Protein AF-A0A8J8E9E7-F1 (afdb_monomer)

Sequence (539 aa):
MIVRRALLLIALILVSMFLPFTSAQFGTISVTGSITVVKGDYSSGTLLLTNNAGVVYSVVSYQSFWVEDSNGNRVEGFNFTMFPRVFPNWGRGQNKTVKYNLTVSDDVLPGNYTLYLRFIATYSGDVYILKAKVPVEVLASPLTFTSAYSYVPGRGDVPYVFLGESVTVYSHVINIGHFNVTVNVFSALRSGDRDYSVVSKNVTISPGDTLIRLSLPVGWDYPEGNYTLIYRVSYGNQEYTYTKKLTVSLGVRLVGVSVEKESVLLNDTLKAYVTLISERKINATISCVAVVNGTKPFATKTKEVALSPGTSVVQLSLPTSEPGNVSAVIGLSVHGRSGGNDTVHYTVYAPPSIGSLSAKLLNSTLEVNALLLNPTPETVSGTLEYRVLANGTSLYSDVLDVTIPPGKKELSFKFNVPKGVNVTYSFKLNALGRVSVKEGSLWVPAPKPKPSPSATSSATTVPESNTTSTTGGTGNGGFPWWPVVVILIIVAVALVFYYQNQPKKRRTRKAPKRRSPLGRFKRPKPPKFHERDSLPKKK

Nearest PDB structures (foldseek):
  7q61-assembly1_A  TM=2.367E-01  e=6.348E-12  Homo sapiens
  5hcd-assembly1_B  TM=2.873E-01  e=9.003E-11  Homo sapiens
  7q1y-assembly2_B  TM=2.505E-01  e=2.229E-11  Homo sapiens
  3pvm-assembly2_C  TM=2.711E-01  e=1.809E-10  Homo sapiens
  7q62-assembly1_B  TM=2.303E-01  e=1.336E-11  Homo sapiens

Foldseek 3Di:
DVVVVVVVVVVVVVVVVPPPPQPQAEAEKEKPDAAEEEAQAKTKDKIKIWRQDPAWFQKKFWDDKWKAAPVRDTDDFKDKDKPPGMDGGRDHRDIDMIIMMMGGHNPDDFDKMWMKIWMWTDDPRGIHIYIYIHIYGYDHFQKDWDDKDKAWPPGGRDQADEAQTKMKIKTKIAGQGQAKAKKKKWKFKDDDHDTDWIDIDIDIDHHGIDMDMDITHRHNPDDWAKIKIWIWIDGDPDIDIDIGIHTYYNQKAWPDKDWPDQEDEAPDWTKMKTKMAGQAWAKKKKKKFKDFPPDHTPDIDIDIDTDHHGMDIDIDTDHRNDFHKMKIKIWMGGPRDTNDIDIDIHGYFYWKEFPDWDWDDDPQKIKIKTKIAGQDQAWWWKKKWKWKDWPNHTPDTDIDIDTHHHGIDIDIDIDRHDAQTKMKMKIWIQTPNDIYIDIDIDHHHDDDDDDDDDDDDDDDDDDDDDDDDDDDDDDDDDDDPVVVVVVVVVVVVVVVVVVVPDPDDDPDDDDPDDDDPPDDPPPDDPDDDDDDPPDDDDD

Radius of gyration: 54.99 Å; Cα contacts (8 Å, |Δi|>4): 1127; chains: 1; bounding box: 108×78×181 Å

Solvent-accessible surface area (backbone atoms only — not comparable to full-atom values): 31095 Å² total; per-residue (Å²): 123,67,68,65,55,52,53,52,51,52,49,51,51,51,51,61,69,69,44,79,77,76,70,64,47,78,46,55,32,49,54,56,74,71,48,69,32,32,48,55,36,64,34,71,52,75,42,41,38,28,35,68,42,98,53,58,29,54,38,36,34,63,74,51,72,53,36,25,41,86,85,70,47,78,53,78,56,68,49,77,49,66,40,73,50,66,42,70,64,44,40,57,71,38,74,46,76,29,39,38,41,38,38,33,36,63,85,46,74,60,44,60,33,38,40,34,40,35,29,44,29,32,44,100,92,43,62,30,42,33,40,30,61,37,46,30,40,35,33,84,59,45,68,47,80,56,75,67,51,62,30,30,83,99,68,42,81,57,65,58,46,43,52,67,40,46,44,33,38,36,34,45,39,32,25,79,35,96,57,75,43,75,30,45,37,37,36,34,40,28,41,90,95,44,75,76,29,77,50,74,47,78,45,78,39,49,58,41,82,34,82,47,77,50,77,40,62,35,54,74,86,57,76,69,44,69,31,37,40,40,37,37,44,36,46,94,95,45,72,50,78,49,77,47,72,33,35,36,35,76,50,45,36,54,74,49,71,48,63,78,57,60,60,45,49,57,68,48,93,44,46,29,43,38,35,33,40,24,76,44,76,47,69,32,38,40,38,37,43,31,20,48,73,84,54,69,72,80,47,77,50,76,45,80,45,82,42,52,63,44,77,48,76,44,83,44,78,54,90,27,86,62,63,41,50,30,42,34,42,36,34,33,29,42,96,88,40,76,28,40,70,46,75,49,68,34,35,22,28,50,69,47,36,71,72,49,78,48,75,48,80,54,96,60,30,40,36,39,37,39,33,36,34,20,74,38,93,54,71,43,66,29,40,40,34,39,40,32,27,47,79,86,42,79,75,46,73,53,75,41,84,41,79,40,49,51,50,70,43,80,45,79,43,80,41,83,52,74,68,62,39,50,34,39,38,38,39,38,38,39,23,91,94,38,79,28,78,52,72,52,73,50,78,34,75,56,84,76,85,85,83,83,90,82,82,91,80,90,80,90,88,87,86,87,88,88,85,85,85,87,89,85,80,92,76,82,91,74,87,76,75,59,66,62,53,53,51,49,51,52,51,50,52,50,50,51,53,55,64,73,64,55,76,78,84,68,84,79,72,83,77,79,81,81,77,64,97,78,67,76,80,76,75,79,78,79,84,80,81,80,83,70,98,81,70,86,81,82,130

Structure (mmCIF, N/CA/C/O backbone):
data_AF-A0A8J8E9E7-F1
#
_entry.id   AF-A0A8J8E9E7-F1
#
loop_
_atom_site.group_PDB
_atom_site.id
_atom_site.type_symbol
_atom_site.label_atom_id
_atom_site.label_alt_id
_atom_site.label_comp_id
_atom_site.label_asym_id
_atom_site.label_entity_id
_atom_site.label_seq_id
_atom_site.pdbx_PDB_ins_code
_atom_site.Cartn_x
_atom_site.Cartn_y
_atom_site.Cartn_z
_atom_site.occupancy
_atom_site.B_iso_or_equiv
_atom_site.auth_seq_id
_atom_site.auth_comp_id
_atom_site.auth_asym_id
_atom_site.auth_atom_id
_atom_site.pdbx_PDB_model_num
ATOM 1 N N . MET A 1 1 ? -60.628 20.845 91.471 1.00 52.41 1 MET A N 1
ATOM 2 C CA . MET A 1 1 ? -60.543 20.362 90.067 1.00 52.41 1 MET A CA 1
ATOM 3 C C . MET A 1 1 ? -59.120 20.396 89.477 1.00 52.41 1 MET A C 1
ATOM 5 O O . MET A 1 1 ? -58.831 19.600 88.594 1.00 52.41 1 MET A O 1
ATOM 9 N N . ILE A 1 2 ? -58.215 21.248 89.982 1.00 54.31 2 ILE A N 1
ATOM 10 C CA . ILE A 1 2 ? -56.831 21.414 89.483 1.00 54.31 2 ILE A CA 1
ATOM 11 C C . ILE A 1 2 ? -55.903 20.240 89.867 1.00 54.31 2 ILE A C 1
ATOM 13 O O . ILE A 1 2 ? -55.123 19.774 89.042 1.00 54.31 2 ILE A O 1
ATOM 17 N N . VAL A 1 3 ? -56.065 19.667 91.065 1.00 55.34 3 VAL A N 1
ATOM 18 C CA . VAL A 1 3 ? -55.208 18.571 91.571 1.00 55.34 3 VAL A CA 1
ATOM 19 C C . VAL A 1 3 ? -55.355 17.271 90.762 1.00 55.34 3 VAL A C 1
ATOM 21 O O . VAL A 1 3 ? -54.366 16.598 90.496 1.00 55.34 3 VAL A O 1
ATOM 24 N N . ARG A 1 4 ? -56.564 16.948 90.272 1.00 52.69 4 ARG A N 1
ATOM 25 C CA . ARG A 1 4 ? -56.792 15.769 89.407 1.00 52.69 4 ARG A CA 1
ATOM 26 C C . ARG A 1 4 ? -56.143 15.903 88.027 1.00 52.69 4 ARG A C 1
ATOM 28 O O . ARG A 1 4 ? -55.714 14.899 87.476 1.00 52.69 4 ARG A O 1
ATOM 35 N N . ARG A 1 5 ? -56.054 17.121 87.478 1.00 50.78 5 ARG A N 1
ATOM 36 C CA . ARG A 1 5 ? -55.384 17.372 86.189 1.00 50.78 5 ARG A CA 1
ATOM 37 C C . ARG A 1 5 ? -53.863 17.312 86.325 1.00 50.78 5 ARG A C 1
ATOM 39 O O . ARG A 1 5 ? -53.216 16.759 85.448 1.00 50.78 5 ARG A O 1
ATOM 46 N N . ALA A 1 6 ? -53.313 17.791 87.443 1.00 64.19 6 ALA A N 1
ATOM 47 C CA . ALA A 1 6 ? -51.886 17.672 87.741 1.00 64.19 6 ALA A CA 1
ATOM 48 C C . ALA A 1 6 ? -51.454 16.207 87.931 1.00 64.19 6 ALA A C 1
ATOM 50 O O . ALA A 1 6 ? -50.448 15.790 87.370 1.00 64.19 6 ALA A O 1
ATOM 51 N N . LEU A 1 7 ? -52.254 15.400 88.638 1.00 69.94 7 LEU A N 1
ATOM 52 C CA . LEU A 1 7 ? -51.980 13.971 88.833 1.00 69.94 7 LEU A CA 1
ATOM 53 C C . LEU A 1 7 ? -52.040 13.166 87.529 1.00 69.94 7 LEU A C 1
ATOM 55 O O . LEU A 1 7 ? -51.206 12.293 87.322 1.00 69.94 7 LEU A O 1
ATOM 59 N N . LEU A 1 8 ? -52.977 13.484 86.631 1.00 71.12 8 LEU A N 1
ATOM 60 C CA . LEU A 1 8 ? -53.063 12.856 85.307 1.00 71.12 8 LEU A CA 1
ATOM 61 C C . LEU A 1 8 ? -51.865 13.218 84.423 1.00 71.12 8 LEU A C 1
ATOM 63 O O . LEU A 1 8 ? -51.357 12.361 83.711 1.00 71.12 8 LEU A O 1
ATOM 67 N N . LEU A 1 9 ? -51.388 14.462 84.495 1.00 71.56 9 LEU A N 1
ATOM 68 C CA . LEU A 1 9 ? -50.239 14.927 83.718 1.00 71.56 9 LEU A CA 1
ATOM 69 C C . LEU A 1 9 ? -48.922 14.337 84.249 1.00 71.56 9 LEU A C 1
ATOM 71 O O . LEU A 1 9 ? -48.088 13.901 83.464 1.00 71.56 9 LEU A O 1
ATOM 75 N N . ILE A 1 10 ? -48.773 14.236 85.574 1.00 77.06 10 ILE A N 1
ATOM 76 C CA . ILE A 1 10 ? -47.638 13.563 86.224 1.00 77.06 10 ILE A CA 1
ATOM 77 C C . ILE A 1 10 ? -47.662 12.059 85.933 1.00 77.06 10 ILE A C 1
ATOM 79 O O . ILE A 1 10 ? -46.621 11.494 85.619 1.00 77.06 10 ILE A O 1
ATOM 83 N N . ALA A 1 11 ? -48.835 11.416 85.961 1.00 72.31 11 ALA A N 1
ATOM 84 C CA . ALA A 1 11 ? -48.978 10.014 85.578 1.00 72.31 11 ALA A CA 1
ATOM 85 C C . ALA A 1 11 ? -48.658 9.789 84.091 1.00 72.31 11 ALA A C 1
ATOM 87 O O . ALA A 1 11 ? -48.000 8.811 83.762 1.00 72.31 11 ALA A O 1
ATOM 88 N N . LEU A 1 12 ? -49.047 10.705 83.195 1.00 70.69 12 LEU A N 1
ATOM 89 C CA . LEU A 1 12 ? -48.722 10.624 81.767 1.00 70.69 12 LEU A CA 1
ATOM 90 C C . LEU A 1 12 ? -47.216 10.805 81.503 1.00 70.69 12 LEU A C 1
ATOM 92 O O . LEU A 1 12 ? -46.666 10.125 80.643 1.00 70.69 12 LEU A O 1
ATOM 96 N N . ILE A 1 13 ? -46.546 11.685 82.258 1.00 71.62 13 ILE A N 1
ATOM 97 C CA . ILE A 1 13 ? -45.089 11.895 82.189 1.00 71.62 13 ILE A CA 1
ATOM 98 C C . ILE A 1 13 ? -44.330 10.706 82.793 1.00 71.62 13 ILE A C 1
ATOM 100 O O . ILE A 1 13 ? -43.328 10.274 82.233 1.00 71.62 13 ILE A O 1
ATOM 104 N N . LEU A 1 14 ? -44.812 10.127 83.899 1.00 66.75 14 LEU A N 1
ATOM 105 C CA . LEU A 1 14 ? -44.225 8.901 84.445 1.00 66.75 14 LEU A CA 1
ATOM 106 C C . LEU A 1 14 ? -44.387 7.742 83.456 1.00 66.75 14 LEU A C 1
ATOM 108 O O . LEU A 1 14 ? -43.421 7.044 83.172 1.00 66.75 14 LEU A O 1
ATOM 112 N N . VAL A 1 15 ? -45.579 7.565 82.880 1.00 63.44 15 VAL A N 1
ATOM 113 C CA . VAL A 1 15 ? -45.829 6.529 81.868 1.00 63.44 15 VAL A CA 1
ATOM 114 C C . VAL A 1 15 ? -44.983 6.768 80.615 1.00 63.44 15 VAL A C 1
ATOM 116 O O . VAL A 1 15 ? -44.474 5.799 80.065 1.00 63.44 15 VAL A O 1
ATOM 119 N N . SER A 1 16 ? -44.734 8.016 80.197 1.00 55.03 16 SER A N 1
ATOM 120 C CA . SER A 1 16 ? -43.837 8.299 79.066 1.00 55.03 16 SER A CA 1
ATOM 121 C C . SER A 1 16 ? -42.350 8.098 79.381 1.00 55.03 16 SER A C 1
ATOM 123 O O . SER A 1 16 ? -41.587 7.786 78.471 1.00 55.03 16 SER A O 1
ATOM 125 N N . MET A 1 17 ? -41.940 8.202 80.651 1.00 55.88 17 MET A N 1
ATOM 126 C CA . MET A 1 17 ? -40.592 7.843 81.112 1.00 55.88 17 MET A CA 1
ATOM 127 C C . MET A 1 17 ? -40.384 6.329 81.269 1.00 55.88 17 MET A C 1
ATOM 129 O O . MET A 1 17 ? -39.246 5.871 81.189 1.00 55.88 17 MET A O 1
ATOM 133 N N . PHE A 1 18 ? -41.460 5.557 81.466 1.00 53.25 18 PHE A N 1
ATOM 134 C CA . PHE A 1 18 ? -41.434 4.087 81.524 1.00 53.25 18 PHE A CA 1
ATOM 135 C C . PHE A 1 18 ? -41.804 3.402 80.203 1.00 53.25 18 PHE A C 1
ATOM 137 O O . PHE A 1 18 ? -41.708 2.177 80.110 1.00 53.25 18 PHE A O 1
ATOM 144 N N . LEU A 1 19 ? -42.184 4.153 79.163 1.00 44.59 19 LEU A N 1
ATOM 145 C CA . LEU A 1 19 ? -42.151 3.613 77.810 1.00 44.59 19 LEU A CA 1
ATOM 146 C C . LEU A 1 19 ? -40.683 3.308 77.494 1.00 44.59 19 LEU A C 1
ATOM 148 O O . LEU A 1 19 ? -39.846 4.204 77.638 1.00 44.59 19 LEU A O 1
ATOM 152 N N . PRO A 1 20 ? -40.335 2.076 77.079 1.00 42.53 20 PRO A N 1
ATOM 153 C CA . PRO A 1 20 ? -38.998 1.819 76.590 1.00 42.53 20 PRO A CA 1
ATOM 154 C C . PRO A 1 20 ? -38.780 2.781 75.426 1.00 42.53 20 PRO A C 1
ATOM 156 O O . PRO A 1 20 ? -39.403 2.650 74.371 1.00 42.53 20 PRO A O 1
ATOM 159 N N . PHE A 1 21 ? -37.917 3.778 75.622 1.00 37.62 21 PHE A N 1
ATOM 160 C CA . PHE A 1 21 ? -37.257 4.443 74.516 1.00 37.62 21 PHE A CA 1
ATOM 161 C C . PHE A 1 21 ? -36.529 3.322 73.783 1.00 37.62 21 PHE A C 1
ATOM 163 O O . PHE A 1 21 ? -35.435 2.927 74.179 1.00 37.62 21 PHE A O 1
ATOM 170 N N . THR A 1 22 ? -37.177 2.734 72.777 1.00 41.09 22 THR A N 1
ATOM 171 C CA . THR A 1 22 ? -36.570 1.738 71.906 1.00 41.09 22 THR A CA 1
ATOM 172 C C . THR A 1 22 ? -35.476 2.474 71.155 1.00 41.09 22 THR A C 1
ATOM 174 O O . THR A 1 22 ? -35.710 3.089 70.112 1.00 41.09 22 THR A O 1
ATOM 177 N N . SER A 1 23 ? -34.283 2.498 71.738 1.00 42.53 23 SER A N 1
ATOM 178 C CA . SER A 1 23 ? -33.069 2.877 71.052 1.00 42.53 23 SER A CA 1
ATOM 179 C C . SER A 1 23 ? -32.909 1.850 69.942 1.00 42.53 23 SER A C 1
ATOM 181 O O . SER A 1 23 ? -32.531 0.706 70.174 1.00 42.53 23 SER A O 1
ATOM 183 N N . ALA A 1 24 ? -33.299 2.222 68.724 1.00 46.25 24 ALA A N 1
ATOM 184 C CA . ALA A 1 24 ? -33.055 1.380 67.569 1.00 46.25 24 ALA A CA 1
ATOM 185 C C . ALA A 1 24 ? -31.539 1.181 67.476 1.00 46.25 24 ALA A C 1
ATOM 187 O O . ALA A 1 24 ? -30.795 2.112 67.164 1.00 46.25 24 ALA A O 1
ATOM 188 N N . GLN A 1 25 ? -31.076 -0.016 67.823 1.00 63.28 25 GLN A N 1
ATOM 189 C CA . GLN A 1 25 ? -29.658 -0.330 67.807 1.00 63.28 25 GLN A CA 1
ATOM 190 C C . GLN A 1 25 ? -29.217 -0.470 66.345 1.00 63.28 25 GLN A C 1
ATOM 192 O O . GLN A 1 25 ? -29.871 -1.139 65.536 1.00 63.28 25 GLN A O 1
ATOM 197 N N . PHE A 1 26 ? -28.133 0.217 65.984 1.00 66.50 26 PHE A N 1
ATOM 198 C CA . PH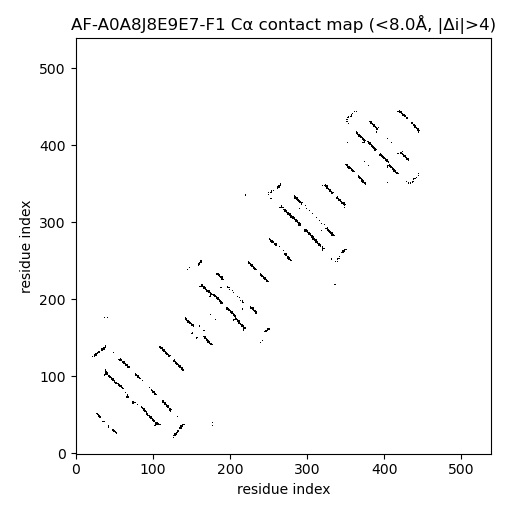E A 1 26 ? -27.621 0.247 64.617 1.00 66.50 26 PHE A CA 1
ATOM 199 C C . PHE A 1 26 ? -26.593 -0.863 64.402 1.00 66.50 26 PHE A C 1
ATOM 201 O O . PHE A 1 26 ? -25.615 -0.959 65.139 1.00 66.50 26 PHE A O 1
ATOM 208 N N . GLY A 1 27 ? -26.790 -1.669 63.360 1.00 68.56 27 GLY A N 1
ATOM 209 C CA . GLY A 1 27 ? -25.833 -2.686 62.920 1.00 68.56 27 GLY A CA 1
ATOM 210 C C . GLY A 1 27 ? -25.394 -2.481 61.470 1.00 68.56 27 GLY A C 1
ATOM 211 O O . GLY A 1 27 ? -26.061 -1.798 60.687 1.00 68.56 27 GLY A O 1
ATOM 212 N N . THR A 1 28 ? -24.265 -3.078 61.091 1.00 80.62 28 THR A N 1
ATOM 213 C CA . THR A 1 28 ? -23.736 -3.032 59.721 1.00 80.62 28 THR A CA 1
ATOM 214 C C . THR A 1 28 ? -23.701 -4.425 59.099 1.00 80.62 28 THR A C 1
ATOM 216 O O . THR A 1 28 ? -23.313 -5.409 59.725 1.00 80.62 28 THR A O 1
ATOM 219 N N . ILE A 1 29 ? -24.120 -4.501 57.839 1.00 86.62 29 ILE A N 1
ATOM 220 C CA . ILE A 1 29 ? -24.030 -5.690 56.989 1.00 86.62 29 ILE A CA 1
ATOM 221 C C . ILE A 1 29 ? -22.915 -5.418 55.983 1.00 86.62 29 ILE A C 1
ATOM 223 O O . ILE A 1 29 ? -22.927 -4.371 55.328 1.00 86.62 29 ILE A O 1
ATOM 227 N N . SER A 1 30 ? -21.953 -6.332 55.841 1.00 87.75 30 SER A N 1
ATOM 228 C CA . SER A 1 30 ? -20.968 -6.204 54.763 1.00 87.75 30 SER A CA 1
ATOM 229 C C . SER A 1 30 ? -21.513 -6.766 53.464 1.00 87.75 30 SER A C 1
ATOM 231 O O . SER A 1 30 ? -22.256 -7.747 53.455 1.00 87.75 30 SER A O 1
ATOM 233 N N . VAL A 1 31 ? -21.099 -6.147 52.365 1.00 90.62 31 VAL A N 1
ATOM 234 C CA . VAL A 1 31 ? -21.434 -6.569 51.009 1.00 90.62 31 VAL A CA 1
ATOM 235 C C . VAL A 1 31 ? -20.148 -6.955 50.303 1.00 90.62 31 VAL A C 1
ATOM 237 O O . VAL A 1 31 ? -19.152 -6.242 50.405 1.00 90.62 31 VAL A O 1
ATOM 240 N N . THR A 1 32 ? -20.170 -8.078 49.591 1.00 88.88 32 THR A N 1
ATOM 241 C CA . THR A 1 32 ? -19.084 -8.449 48.677 1.00 88.88 32 THR A CA 1
ATOM 242 C C . THR A 1 32 ? -19.472 -8.075 47.249 1.00 88.88 32 THR A C 1
ATOM 244 O O . THR A 1 32 ? -20.511 -8.526 46.765 1.00 88.88 32 THR A O 1
ATOM 247 N N . GLY A 1 33 ? -18.625 -7.287 46.582 1.00 85.31 33 GLY A N 1
ATOM 248 C CA . GLY A 1 33 ? -18.796 -6.865 45.187 1.00 85.31 33 GLY A CA 1
ATOM 249 C C . GLY A 1 33 ? -19.175 -5.390 45.018 1.00 85.31 33 GLY A C 1
ATOM 250 O O . GLY A 1 33 ? -19.348 -4.657 45.991 1.00 85.31 33 GLY A O 1
ATOM 251 N N . SER A 1 34 ? -19.298 -4.977 43.760 1.00 92.81 34 SER A N 1
ATOM 252 C CA . SER A 1 34 ? -19.748 -3.654 43.317 1.00 92.81 34 SER A CA 1
ATOM 253 C C . SER A 1 34 ? -20.770 -3.811 42.191 1.00 92.81 34 SER A C 1
ATOM 255 O O . SER A 1 34 ? -20.826 -4.855 41.538 1.00 92.81 34 SER A O 1
ATOM 257 N N . ILE A 1 35 ? -21.588 -2.784 41.970 1.00 95.50 35 ILE A N 1
ATOM 258 C CA . ILE A 1 35 ? -22.506 -2.715 40.831 1.00 95.50 35 ILE A CA 1
ATOM 259 C C . ILE A 1 35 ? -21.934 -1.724 39.826 1.00 95.50 35 ILE A C 1
ATOM 261 O O . ILE A 1 35 ? -21.651 -0.588 40.187 1.00 95.50 35 ILE A O 1
ATOM 265 N N . THR A 1 36 ? -21.812 -2.131 38.570 1.00 94.94 36 THR A N 1
ATOM 266 C CA . THR A 1 36 ? -21.492 -1.224 37.464 1.00 94.94 36 THR A CA 1
ATOM 267 C C . THR A 1 36 ? -22.724 -1.108 36.574 1.00 94.94 36 THR A C 1
ATOM 269 O O . THR A 1 36 ? -23.383 -2.113 36.288 1.00 94.94 36 THR A O 1
ATOM 272 N N . VAL A 1 37 ? -23.076 0.114 36.185 1.00 96.00 37 VAL A N 1
ATOM 273 C CA . VAL A 1 37 ? -24.275 0.415 35.393 1.00 96.00 37 VAL A CA 1
ATOM 274 C C . VAL A 1 37 ? -24.011 1.609 34.481 1.00 96.00 37 VAL A C 1
ATOM 276 O O . VAL A 1 37 ? -23.291 2.531 34.853 1.00 96.00 37 VAL A O 1
ATOM 279 N N . VAL A 1 38 ? -24.562 1.599 33.271 1.00 95.38 38 VAL A N 1
ATOM 280 C CA . VAL A 1 38 ? -24.473 2.740 32.350 1.00 95.38 38 VAL A CA 1
ATOM 281 C C . VAL A 1 38 ? -25.589 3.730 32.686 1.00 95.38 38 VAL A C 1
ATOM 283 O O . VAL A 1 38 ? -26.698 3.314 33.025 1.00 95.38 38 VAL A O 1
ATOM 286 N N . LYS A 1 39 ? -25.319 5.040 32.615 1.00 93.56 39 LYS A N 1
ATOM 287 C CA . LYS A 1 39 ? -26.374 6.055 32.779 1.00 93.56 39 LYS A CA 1
ATOM 288 C C . LYS A 1 39 ? -27.515 5.811 31.775 1.00 93.56 39 LYS A C 1
ATOM 290 O O . LYS A 1 39 ? -27.254 5.457 30.626 1.00 93.56 39 LYS A O 1
ATOM 295 N N . GLY A 1 40 ? -28.763 5.965 32.213 1.00 93.06 40 GLY A N 1
ATOM 296 C CA . GLY A 1 40 ? -29.941 5.674 31.386 1.00 93.06 40 GLY A CA 1
ATOM 297 C C . GLY A 1 40 ? -30.223 4.182 31.140 1.00 93.06 40 GLY A C 1
ATOM 298 O O . GLY A 1 40 ? -31.131 3.870 30.373 1.00 93.06 40 GLY A O 1
ATOM 299 N N . ASP A 1 41 ? -29.475 3.264 31.763 1.00 95.69 41 ASP A N 1
ATOM 300 C CA . ASP A 1 41 ? -29.626 1.810 31.615 1.00 95.69 41 ASP A CA 1
ATOM 301 C C . ASP A 1 41 ? -29.894 1.121 32.969 1.00 95.69 41 ASP A C 1
ATOM 303 O O . ASP A 1 41 ? -30.062 1.758 34.018 1.00 95.69 41 ASP A O 1
ATOM 307 N N . TYR A 1 42 ? -29.945 -0.209 32.957 1.00 95.69 42 TYR A N 1
ATOM 308 C CA . TYR A 1 42 ? -30.080 -1.046 34.137 1.00 95.69 42 TYR A CA 1
ATOM 309 C C . TYR A 1 42 ? -28.920 -2.029 34.305 1.00 95.69 42 TYR A C 1
ATOM 311 O O . TYR A 1 42 ? -28.190 -2.356 33.375 1.00 95.69 42 TYR A O 1
ATOM 319 N N . SER A 1 43 ? -28.751 -2.509 35.533 1.00 96.19 43 SER A N 1
ATOM 320 C CA . SER A 1 43 ? -27.796 -3.544 35.907 1.00 96.19 43 SER A CA 1
ATOM 321 C C . SER A 1 43 ? -28.488 -4.564 36.796 1.00 96.19 43 SER A C 1
ATOM 323 O O . SER A 1 43 ? -29.220 -4.210 37.724 1.00 96.19 43 SER A O 1
ATOM 325 N N . SER A 1 44 ? -28.280 -5.844 36.506 1.00 95.19 44 SER A N 1
ATOM 326 C CA . SER A 1 44 ? -28.877 -6.940 37.263 1.00 95.19 44 SER A CA 1
ATOM 327 C C . SER A 1 44 ? -27.841 -8.005 37.580 1.00 95.19 44 SER A C 1
ATOM 329 O O . SER A 1 44 ? -26.930 -8.268 36.797 1.00 95.19 44 SER A O 1
ATOM 331 N N . GLY A 1 45 ? -27.963 -8.621 38.751 1.00 94.88 45 GLY A N 1
ATOM 332 C CA . GLY A 1 45 ? -26.983 -9.599 39.202 1.00 94.88 45 GLY A CA 1
ATOM 333 C C . GLY A 1 45 ? -27.271 -10.104 40.602 1.00 94.88 45 GLY A C 1
ATOM 334 O O . GLY A 1 45 ? -28.416 -10.105 41.058 1.00 94.88 45 GLY A O 1
ATOM 335 N N . THR A 1 46 ? -26.221 -10.536 41.297 1.00 95.69 46 THR A N 1
ATOM 336 C CA . THR A 1 46 ? -26.312 -11.002 42.682 1.00 95.69 46 THR A CA 1
ATOM 337 C C . THR A 1 46 ? -25.344 -10.271 43.595 1.00 95.69 46 THR A C 1
ATOM 339 O O . THR A 1 46 ? -24.191 -10.072 43.227 1.00 95.69 46 THR A O 1
ATOM 342 N N . LEU A 1 47 ? -25.789 -9.943 44.806 1.00 94.88 47 LEU A N 1
ATOM 343 C CA . LEU A 1 47 ? -24.942 -9.460 45.896 1.00 94.88 47 LEU A CA 1
ATOM 344 C C . LEU A 1 47 ? -24.867 -10.517 46.996 1.00 94.88 47 LEU A C 1
ATOM 346 O O . LEU A 1 47 ? -25.854 -11.199 47.287 1.00 94.88 47 LEU A O 1
ATOM 350 N N . LEU A 1 48 ? -23.705 -10.618 47.636 1.00 94.50 48 LEU A N 1
ATOM 351 C CA . LEU A 1 48 ? -23.514 -11.442 48.822 1.00 94.50 48 LEU A CA 1
ATOM 352 C C . LEU A 1 48 ? -23.504 -10.538 50.054 1.00 94.50 48 LEU A C 1
ATOM 354 O O . LEU A 1 48 ? -22.606 -9.709 50.212 1.00 94.50 48 LEU A O 1
ATOM 358 N N . LEU A 1 49 ? -24.514 -10.692 50.904 1.00 94.25 49 LEU A N 1
ATOM 359 C CA . LEU A 1 49 ? -24.656 -9.958 52.156 1.00 94.25 49 LEU A CA 1
ATOM 360 C C . LEU A 1 49 ? -24.168 -10.834 53.313 1.00 94.25 49 LEU A C 1
ATOM 362 O O . LEU A 1 49 ? -24.569 -11.995 53.403 1.00 94.25 49 LEU A O 1
ATOM 366 N N . THR A 1 50 ? -23.371 -10.287 54.227 1.00 93.25 50 THR A N 1
ATOM 367 C CA . THR A 1 50 ? -22.866 -11.014 55.404 1.00 93.25 50 THR A CA 1
ATOM 368 C C . THR A 1 50 ? -23.311 -10.331 56.688 1.00 93.25 50 THR A C 1
ATOM 370 O O . THR A 1 50 ? -23.137 -9.121 56.864 1.00 93.25 50 THR A O 1
ATOM 373 N N . ASN A 1 51 ? -23.866 -11.120 57.609 1.00 90.62 51 ASN A N 1
ATOM 374 C CA . ASN A 1 51 ? -24.165 -10.644 58.952 1.00 90.62 51 ASN A CA 1
ATOM 375 C C . ASN A 1 51 ? -22.866 -10.560 59.767 1.00 90.62 51 ASN A C 1
ATOM 377 O O . ASN A 1 51 ? -22.415 -11.554 60.336 1.00 90.62 51 ASN A O 1
ATOM 381 N N . ASN A 1 52 ? -22.285 -9.365 59.835 1.00 84.38 52 ASN A N 1
ATOM 382 C CA . ASN A 1 52 ? -21.106 -9.098 60.662 1.00 84.38 52 ASN A CA 1
ATOM 383 C C . ASN A 1 52 ? -21.454 -8.731 62.104 1.00 84.38 52 ASN A C 1
ATOM 385 O O . ASN A 1 52 ? -20.551 -8.514 62.913 1.00 84.38 52 ASN A O 1
ATOM 389 N N . ALA A 1 53 ? -22.740 -8.660 62.446 1.00 77.25 53 ALA A N 1
ATOM 390 C CA . ALA A 1 53 ? -23.131 -8.462 63.824 1.00 77.25 53 ALA A CA 1
ATOM 391 C C . ALA A 1 53 ? -22.776 -9.713 64.641 1.00 77.25 53 ALA A C 1
ATOM 393 O O . ALA A 1 53 ? -22.894 -10.849 64.180 1.00 77.25 53 ALA A O 1
ATOM 394 N N . GLY A 1 54 ? -22.362 -9.510 65.892 1.00 77.69 54 GLY A N 1
ATOM 395 C CA . GLY A 1 54 ? -22.059 -10.593 66.833 1.00 77.69 54 GLY A CA 1
ATOM 396 C C . GLY A 1 54 ? -23.284 -11.392 67.299 1.00 77.69 54 GLY A C 1
ATOM 397 O O . GLY A 1 54 ? -23.154 -12.176 68.233 1.00 77.69 54 GLY A O 1
ATOM 398 N N . VAL A 1 55 ? -24.449 -11.195 66.673 1.00 84.94 55 VAL A N 1
ATOM 399 C CA . VAL A 1 55 ? -25.755 -11.733 67.075 1.00 84.94 55 VAL A CA 1
ATOM 400 C C . VAL A 1 55 ? -26.431 -12.481 65.924 1.00 84.94 55 VAL A C 1
ATOM 402 O O . VAL A 1 55 ? -26.127 -12.263 64.749 1.00 84.94 55 VAL A O 1
ATOM 405 N N . VAL A 1 56 ? -27.362 -13.372 66.270 1.00 88.25 56 VAL A N 1
ATOM 406 C CA . VAL A 1 56 ? -28.187 -14.127 65.316 1.00 88.25 56 VAL A CA 1
ATOM 407 C C . VAL A 1 56 ? -29.551 -13.460 65.215 1.00 88.25 56 VAL A C 1
ATOM 409 O O . VAL A 1 56 ? -30.302 -13.467 66.182 1.00 88.25 56 VAL A O 1
ATOM 412 N N . TYR A 1 57 ? -29.893 -12.907 64.055 1.00 90.31 57 TYR A N 1
ATOM 413 C CA . TYR A 1 57 ? -31.195 -12.267 63.868 1.00 90.31 57 TYR A CA 1
ATOM 414 C C . TYR A 1 57 ? -32.274 -13.303 63.540 1.00 90.31 57 TYR A C 1
ATOM 416 O O . TYR A 1 57 ? -32.089 -14.136 62.649 1.00 90.31 57 TYR A O 1
ATOM 424 N N . SER A 1 58 ? -33.419 -13.231 64.222 1.00 90.31 58 SER A N 1
ATOM 425 C CA . SER A 1 58 ? -34.564 -14.119 63.985 1.00 90.31 58 SER A CA 1
ATOM 426 C C . SER A 1 58 ? -35.182 -13.860 62.611 1.00 90.31 58 SER A C 1
ATOM 428 O O . SER A 1 58 ? -35.390 -14.791 61.833 1.00 90.31 58 SER A O 1
ATOM 430 N N . VAL A 1 59 ? -35.423 -12.589 62.279 1.00 91.56 59 VAL A N 1
ATOM 431 C CA . VAL A 1 59 ? -35.892 -12.153 60.959 1.00 91.56 59 VAL A CA 1
ATOM 432 C C . VAL A 1 59 ? -35.179 -10.860 60.584 1.00 91.56 59 VAL A C 1
ATOM 434 O O . VAL A 1 59 ? -35.106 -9.941 61.393 1.00 91.56 59 VAL A O 1
ATOM 437 N N . VAL A 1 60 ? -34.685 -10.772 59.349 1.00 92.50 60 VAL A N 1
ATOM 438 C CA . VAL A 1 60 ? -34.188 -9.528 58.743 1.00 92.50 60 VAL A CA 1
ATOM 439 C C . VAL A 1 60 ? -35.022 -9.224 57.507 1.00 92.50 60 VAL A C 1
ATOM 441 O O . VAL A 1 60 ? -35.138 -10.067 56.622 1.00 92.50 60 VAL A O 1
ATOM 444 N N . SER A 1 61 ? -35.599 -8.030 57.431 1.00 93.88 61 SER A N 1
ATOM 445 C CA . SER A 1 61 ? -36.468 -7.596 56.338 1.00 93.88 61 SER A CA 1
ATOM 446 C C . SER A 1 61 ? -35.941 -6.317 55.698 1.00 93.88 61 SER A C 1
ATOM 448 O O . SER A 1 61 ? -35.687 -5.323 56.382 1.00 93.88 61 SER A O 1
ATOM 450 N N . TYR A 1 62 ? -35.769 -6.342 54.380 1.00 95.25 62 TYR A N 1
ATOM 451 C CA . TYR A 1 62 ? -35.425 -5.177 53.574 1.00 95.25 62 TYR A CA 1
ATOM 452 C C . TYR A 1 62 ? -36.565 -4.155 53.592 1.00 95.25 62 TYR A C 1
ATOM 454 O O . TYR A 1 62 ? -37.723 -4.508 53.376 1.00 95.25 62 TYR A O 1
ATOM 462 N N . GLN A 1 63 ? -36.227 -2.889 53.830 1.00 94.62 63 GLN A N 1
ATOM 463 C CA . GLN A 1 63 ? -37.196 -1.796 53.921 1.00 94.62 63 GLN A CA 1
ATOM 464 C C . GLN A 1 63 ? -37.083 -0.828 52.751 1.00 94.62 63 GLN A C 1
ATOM 466 O O . GLN A 1 63 ? -38.061 -0.572 52.056 1.00 94.62 63 GLN A O 1
ATOM 471 N N . SER A 1 64 ? -35.897 -0.256 52.555 1.00 95.25 64 SER A N 1
ATOM 472 C CA . SER A 1 64 ? -35.695 0.819 51.588 1.00 95.25 64 SER A CA 1
ATOM 473 C C . SER A 1 64 ? -34.232 0.953 51.190 1.00 95.25 64 SER A C 1
ATOM 475 O O . SER A 1 64 ? -33.343 0.331 51.781 1.00 95.25 64 SER A O 1
ATOM 477 N N . PHE A 1 65 ? -33.981 1.793 50.190 1.00 96.69 65 PHE A N 1
ATOM 478 C CA . PHE A 1 65 ? -32.644 2.196 49.788 1.00 96.69 65 PHE A CA 1
ATOM 479 C C . PHE A 1 65 ? -32.545 3.717 49.644 1.00 96.69 65 PHE A C 1
ATOM 481 O O . PHE A 1 65 ? -33.559 4.409 49.560 1.00 96.69 65 PHE A O 1
ATOM 488 N N . TRP A 1 66 ? -31.318 4.224 49.626 1.00 97.25 66 TRP A N 1
ATOM 489 C CA . TRP A 1 66 ? -30.980 5.549 49.102 1.00 97.25 66 TRP A CA 1
ATOM 490 C C . TRP A 1 66 ? -29.560 5.510 48.535 1.00 97.25 66 TRP A C 1
ATOM 492 O O . TRP A 1 66 ? -28.801 4.587 48.836 1.00 97.25 66 TRP A O 1
ATOM 502 N N . VAL A 1 67 ? -29.199 6.493 47.715 1.00 97.69 67 VAL A N 1
ATOM 503 C CA . VAL A 1 67 ? -27.869 6.590 47.105 1.00 97.69 67 VAL A CA 1
ATOM 504 C C . VAL A 1 67 ? -27.200 7.885 47.541 1.00 97.69 67 VAL A C 1
ATOM 506 O O . VAL A 1 67 ? -27.860 8.920 47.626 1.00 97.69 67 VAL A O 1
ATOM 509 N N . GLU A 1 68 ? -25.906 7.812 47.845 1.00 97.62 68 GLU A N 1
ATOM 510 C CA . GLU A 1 68 ? -25.056 8.970 48.136 1.00 97.62 68 GLU A CA 1
ATOM 511 C C . GLU A 1 68 ? -23.936 9.090 47.094 1.00 97.62 68 GLU A C 1
ATOM 513 O O . GLU A 1 68 ? -23.407 8.074 46.630 1.00 97.62 68 GLU A O 1
ATOM 518 N N . ASP A 1 69 ? -23.577 10.321 46.727 1.00 95.12 69 ASP A N 1
ATOM 519 C CA . ASP A 1 69 ? -22.381 10.617 45.934 1.00 95.12 69 ASP A CA 1
ATOM 520 C C . ASP A 1 69 ? -21.095 10.496 46.778 1.00 95.12 69 ASP A C 1
ATOM 522 O O . ASP A 1 69 ? -21.117 10.210 47.979 1.00 95.12 69 ASP A O 1
ATOM 526 N N . SER A 1 70 ? -19.941 10.748 46.158 1.00 91.44 70 SER A N 1
ATOM 527 C CA . SER A 1 70 ? -18.644 10.762 46.845 1.00 91.44 70 SER A CA 1
ATOM 528 C C . SER A 1 70 ? -18.515 11.832 47.939 1.00 91.44 70 SER A C 1
ATOM 530 O O . SER A 1 70 ? -17.609 11.741 48.764 1.00 91.44 70 SER A O 1
ATOM 532 N N . ASN A 1 71 ? -19.392 12.839 47.950 1.00 93.31 71 ASN A N 1
ATOM 533 C CA . ASN A 1 71 ? -19.416 13.924 48.931 1.00 93.31 71 ASN A CA 1
ATOM 534 C C . ASN A 1 71 ? -20.407 13.650 50.080 1.00 93.31 71 ASN A C 1
ATOM 536 O O . ASN A 1 71 ? -20.512 14.460 50.999 1.00 93.31 71 ASN A O 1
ATOM 540 N N . GLY A 1 72 ? -21.125 12.519 50.044 1.00 91.12 72 GLY A N 1
ATOM 541 C CA . GLY A 1 72 ? -22.148 12.152 51.025 1.00 91.12 72 GLY A CA 1
ATOM 542 C C . GLY A 1 72 ? -23.515 12.801 50.784 1.00 91.12 72 GLY A C 1
ATOM 543 O O . GLY A 1 72 ? -24.402 12.685 51.632 1.00 91.12 72 GLY A O 1
ATOM 544 N N . ASN A 1 73 ? -23.718 13.473 49.649 1.00 94.81 73 ASN A N 1
ATOM 545 C CA . ASN A 1 73 ? -25.010 14.050 49.292 1.00 94.81 73 ASN A CA 1
ATOM 546 C C . ASN A 1 73 ? -25.929 12.970 48.737 1.00 94.81 73 ASN A C 1
ATOM 548 O O . ASN A 1 73 ? -25.504 12.134 47.940 1.00 94.81 73 ASN A O 1
ATOM 552 N N . ARG A 1 74 ? -27.211 13.013 49.107 1.00 95.62 74 ARG A N 1
ATOM 553 C CA . ARG A 1 74 ? -28.212 12.120 48.517 1.00 95.62 74 ARG A CA 1
ATOM 554 C C . ARG A 1 74 ? -28.478 12.491 47.067 1.00 95.62 74 ARG A C 1
ATOM 556 O O . ARG A 1 74 ? -28.678 13.664 46.764 1.00 95.62 74 ARG A O 1
ATOM 563 N N . VAL A 1 75 ? -28.529 11.478 46.208 1.00 96.38 75 VAL A N 1
ATOM 564 C CA . VAL A 1 75 ? -28.751 11.641 44.768 1.00 96.38 75 VAL A CA 1
ATOM 565 C C . VAL A 1 75 ? -29.974 10.839 44.338 1.00 96.38 75 VAL A C 1
ATOM 567 O O . VAL A 1 75 ? -30.138 9.677 44.715 1.00 96.38 75 VAL A O 1
ATOM 570 N N . GLU A 1 76 ? -30.849 11.484 43.572 1.00 95.62 76 GLU A N 1
ATOM 571 C CA . GLU A 1 76 ? -32.044 10.872 42.987 1.00 95.62 76 GLU A CA 1
ATOM 572 C C . GLU A 1 76 ? -31.734 10.224 41.623 1.00 95.62 76 GLU A C 1
ATOM 574 O O . GLU A 1 76 ? -30.601 10.246 41.151 1.00 95.62 76 GLU A O 1
ATOM 579 N N . GLY A 1 77 ? -32.731 9.601 40.988 1.00 95.25 77 GLY A N 1
ATOM 580 C CA . GLY A 1 77 ? -32.562 8.969 39.671 1.00 95.25 77 GLY A CA 1
ATOM 581 C C . GLY A 1 77 ? -32.063 7.521 39.703 1.00 95.25 77 GLY A C 1
ATOM 582 O O . GLY A 1 77 ? -31.748 6.966 38.656 1.00 95.25 77 GLY A O 1
ATOM 583 N N . PHE A 1 78 ? -32.030 6.885 40.876 1.00 97.69 78 PHE A N 1
ATOM 584 C CA . PHE A 1 78 ? -31.745 5.457 41.035 1.00 97.69 78 PHE A CA 1
ATOM 585 C C . PHE A 1 78 ? -33.004 4.716 41.485 1.00 97.69 78 PHE A C 1
ATOM 587 O O . PHE A 1 78 ? -33.688 5.159 42.407 1.00 97.69 78 PHE A O 1
ATOM 594 N N . ASN A 1 79 ? -33.278 3.553 40.898 1.00 97.50 79 ASN A N 1
ATOM 595 C CA . ASN A 1 79 ? -34.321 2.647 41.374 1.00 97.50 79 ASN A CA 1
ATOM 596 C C . ASN A 1 79 ? -33.758 1.235 41.553 1.00 97.50 79 ASN A C 1
ATOM 598 O O . ASN A 1 79 ? -33.225 0.645 40.619 1.00 97.50 79 ASN A O 1
ATOM 602 N N . PHE A 1 80 ? -33.848 0.718 42.778 1.00 97.44 80 PHE A N 1
ATOM 603 C CA . PHE A 1 80 ? -33.260 -0.552 43.182 1.00 97.44 80 PHE A CA 1
ATOM 604 C C . PHE A 1 80 ? -34.331 -1.516 43.682 1.00 97.44 80 PHE A C 1
ATOM 606 O O . PHE A 1 80 ? -35.143 -1.196 44.551 1.00 97.44 80 PHE A O 1
ATOM 613 N N . THR A 1 81 ? -34.275 -2.747 43.189 1.00 96.38 81 THR A N 1
ATOM 614 C CA . THR A 1 81 ? -35.099 -3.852 43.671 1.00 96.38 81 THR A CA 1
ATOM 615 C C . THR A 1 81 ? -34.223 -5.045 44.023 1.00 96.38 81 THR A C 1
ATOM 617 O O . THR A 1 81 ? -33.207 -5.295 43.377 1.00 96.38 81 THR A O 1
ATOM 620 N N . MET A 1 82 ? -34.618 -5.796 45.055 1.00 95.62 82 MET A N 1
ATOM 621 C CA . MET A 1 82 ? -33.920 -7.015 45.465 1.00 95.62 82 MET A CA 1
ATOM 622 C C . MET A 1 82 ? -34.864 -8.158 45.837 1.00 95.62 82 MET A C 1
ATOM 624 O O . MET A 1 82 ? -35.998 -7.928 46.276 1.00 95.62 82 MET A O 1
ATOM 628 N N . PHE A 1 83 ? -34.364 -9.388 45.690 1.00 95.00 83 PHE A N 1
ATOM 629 C CA . PHE A 1 83 ? -35.041 -10.628 46.067 1.00 95.00 83 PHE A CA 1
ATOM 630 C C . PHE A 1 83 ? -34.044 -11.694 46.578 1.00 95.00 83 PHE A C 1
ATOM 632 O O . PHE A 1 83 ? -33.014 -11.903 45.9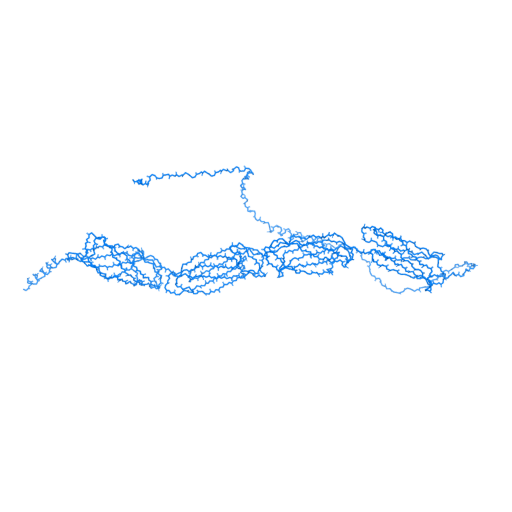37 1.00 95.00 83 PHE A O 1
ATOM 639 N N . PRO A 1 84 ? -34.337 -12.428 47.669 1.00 94.44 84 PRO A N 1
ATOM 640 C CA . PRO A 1 84 ? -35.496 -12.270 48.549 1.00 94.44 84 PRO A CA 1
ATOM 641 C C . PRO A 1 84 ? -35.383 -11.006 49.416 1.00 94.44 84 PRO A C 1
ATOM 643 O O . PRO A 1 84 ? -34.296 -10.471 49.617 1.00 94.44 84 PRO A O 1
ATOM 646 N N . ARG A 1 85 ? -36.522 -10.511 49.920 1.00 94.12 85 ARG A N 1
ATOM 647 C CA . ARG A 1 85 ? -36.575 -9.327 50.802 1.00 94.12 85 ARG A CA 1
ATOM 648 C C . ARG A 1 85 ? -36.538 -9.674 52.291 1.00 94.12 85 ARG A C 1
ATOM 650 O O . ARG A 1 85 ? -36.307 -8.784 53.100 1.00 94.12 85 ARG A O 1
ATOM 657 N N . VAL A 1 86 ? -36.762 -10.938 52.650 1.00 94.25 86 VAL A N 1
ATOM 658 C CA . VAL A 1 86 ? -36.827 -11.411 54.039 1.00 94.25 86 VAL A CA 1
ATOM 659 C C . VAL A 1 86 ? -35.865 -12.580 54.229 1.00 94.25 86 VAL A C 1
ATOM 661 O O . VAL A 1 86 ? -35.849 -13.512 53.426 1.00 94.25 86 VAL A O 1
ATOM 664 N N . PHE A 1 87 ? -35.083 -12.533 55.304 1.00 93.00 87 PHE A N 1
ATOM 665 C CA . PHE A 1 87 ? -34.094 -13.540 55.673 1.00 93.00 87 PHE A CA 1
ATOM 666 C C . PHE A 1 87 ? -34.412 -14.077 57.074 1.00 93.00 87 PHE A C 1
ATOM 668 O O . PHE A 1 87 ? -34.197 -13.362 58.057 1.00 93.00 87 PHE A O 1
ATOM 675 N N . PRO A 1 88 ? -34.924 -15.312 57.194 1.00 91.25 88 PRO A N 1
ATOM 676 C CA . PRO A 1 88 ? -35.108 -15.951 58.489 1.00 91.25 88 PRO A CA 1
ATOM 677 C C . PRO A 1 88 ? -33.778 -16.501 59.019 1.00 91.25 88 PRO A C 1
ATOM 679 O O . PRO A 1 88 ? -32.930 -16.952 58.238 1.00 91.25 88 PRO A O 1
ATOM 682 N N . ASN A 1 89 ? -33.633 -16.501 60.346 1.00 90.69 89 ASN A N 1
ATOM 683 C CA . ASN A 1 89 ? -32.535 -17.124 61.089 1.00 90.69 89 ASN A CA 1
ATOM 684 C C . ASN A 1 89 ? -31.156 -16.777 60.505 1.00 90.69 89 ASN A C 1
ATOM 686 O O . ASN A 1 89 ? -30.399 -17.655 60.081 1.00 90.69 89 ASN A O 1
ATOM 690 N N . TRP A 1 90 ? -30.847 -15.481 60.417 1.00 92.75 90 TRP A N 1
ATOM 691 C CA . TRP A 1 90 ? -29.586 -15.016 59.848 1.00 92.75 90 TRP A CA 1
ATOM 692 C C . TRP A 1 90 ? -28.472 -15.092 60.897 1.00 92.75 90 TRP A C 1
ATOM 694 O O . TRP A 1 90 ? -28.288 -14.193 61.721 1.00 92.75 90 TRP A O 1
ATOM 704 N N . GLY A 1 91 ? -27.721 -16.193 60.848 1.00 89.50 91 GLY A N 1
ATOM 705 C CA . GLY A 1 91 ? -26.630 -16.501 61.769 1.00 89.50 91 GLY A CA 1
ATOM 706 C C . GLY A 1 91 ? -25.454 -15.526 61.697 1.00 89.50 91 GLY A C 1
ATOM 707 O O . GLY A 1 91 ? -25.240 -14.852 60.687 1.00 89.50 91 GLY A O 1
ATOM 708 N N . ARG A 1 92 ? -24.660 -15.484 62.770 1.00 89.50 92 ARG A N 1
ATOM 709 C CA . ARG A 1 92 ? -23.415 -14.708 62.850 1.00 89.50 92 ARG A CA 1
ATOM 710 C C . ARG A 1 92 ? -22.432 -15.164 61.770 1.00 89.50 92 ARG A C 1
ATOM 712 O O . ARG A 1 92 ? -22.166 -16.355 61.646 1.00 89.50 92 ARG A O 1
ATOM 719 N N . GLY A 1 93 ? -21.890 -14.222 61.001 1.00 87.44 93 GLY A N 1
ATOM 720 C CA . GLY A 1 93 ? -20.957 -14.496 59.903 1.00 87.44 93 GLY A CA 1
ATOM 721 C C . GLY A 1 93 ? -21.573 -15.254 58.722 1.00 87.44 93 GLY A C 1
ATOM 722 O O . GLY A 1 93 ? -20.856 -15.624 57.797 1.00 87.44 93 GLY A O 1
ATOM 723 N N . GLN A 1 94 ? -22.886 -15.508 58.731 1.00 92.38 94 GLN A N 1
ATOM 724 C CA . GLN A 1 94 ? -23.546 -16.225 57.648 1.00 92.38 94 GLN A CA 1
ATOM 725 C C . GLN A 1 94 ? -23.756 -15.296 56.450 1.00 92.38 94 GLN A C 1
ATOM 727 O O . GLN A 1 94 ? -24.150 -14.134 56.599 1.00 92.38 94 GLN A O 1
ATOM 732 N N . ASN A 1 95 ? -23.562 -15.848 55.256 1.00 92.56 95 ASN A N 1
ATOM 733 C CA . ASN A 1 95 ? -23.808 -15.160 53.998 1.00 92.56 95 ASN A CA 1
ATOM 734 C C . ASN A 1 95 ? -25.224 -15.438 53.477 1.00 92.56 95 ASN A C 1
ATOM 736 O O . ASN A 1 95 ? -25.724 -16.562 53.572 1.00 92.56 95 ASN A O 1
ATOM 740 N N . LYS A 1 96 ? -25.852 -14.426 52.879 1.00 93.06 96 LYS A N 1
ATOM 741 C CA . LYS A 1 96 ? -27.105 -14.540 52.127 1.00 93.06 96 LYS A CA 1
ATOM 742 C C . LYS A 1 96 ? -26.921 -13.916 50.747 1.00 93.06 96 LYS A C 1
ATOM 744 O O . LYS A 1 96 ? -26.478 -12.776 50.628 1.00 93.06 96 LYS A O 1
ATOM 749 N N . THR A 1 97 ? -27.270 -14.668 49.709 1.00 93.94 97 THR A N 1
ATOM 750 C CA . THR A 1 97 ? -27.238 -14.185 48.325 1.00 93.94 97 THR A CA 1
ATOM 751 C C . THR A 1 97 ? -28.561 -13.519 47.981 1.00 93.94 97 THR A C 1
ATOM 753 O O . THR A 1 97 ? -29.625 -14.080 48.246 1.00 93.94 97 THR A O 1
ATOM 756 N N . VAL A 1 98 ? -28.500 -12.341 47.367 1.00 94.62 98 VAL A N 1
ATOM 757 C CA . VAL A 1 98 ? -29.676 -11.602 46.894 1.00 94.62 98 VAL A CA 1
ATOM 758 C C . VAL A 1 98 ? -29.525 -11.288 45.418 1.00 94.62 98 VAL A C 1
ATOM 760 O O . VAL A 1 98 ? -28.455 -10.877 44.985 1.00 94.62 98 VAL A O 1
ATOM 763 N N . LYS A 1 99 ? -30.588 -11.479 44.640 1.00 96.75 99 LYS A N 1
ATOM 764 C CA . LYS A 1 99 ? -30.687 -10.965 43.272 1.00 96.75 99 LYS A CA 1
ATOM 765 C C . LYS A 1 99 ? -31.071 -9.494 43.327 1.00 96.75 99 LYS A C 1
ATOM 767 O O . LYS A 1 99 ? -31.911 -9.131 44.151 1.00 96.75 99 LYS A O 1
ATOM 772 N N . TYR A 1 100 ? -30.492 -8.676 42.457 1.00 96.75 100 TYR A N 1
ATOM 773 C CA . TYR A 1 100 ? -30.818 -7.258 42.350 1.00 96.75 100 TYR A CA 1
ATOM 774 C C . TYR A 1 100 ? -31.138 -6.842 40.914 1.00 96.75 100 TYR A C 1
ATOM 776 O O . TYR A 1 100 ? -30.679 -7.471 39.960 1.00 96.75 100 TYR A O 1
ATOM 784 N N . ASN A 1 101 ? -31.894 -5.754 40.790 1.00 97.25 101 ASN A N 1
ATOM 785 C CA . ASN A 1 101 ? -32.015 -4.959 39.575 1.00 97.25 101 ASN A CA 1
ATOM 786 C C . ASN A 1 101 ? -31.940 -3.474 39.965 1.00 97.25 101 ASN A C 1
ATOM 788 O O . ASN A 1 101 ? -32.721 -3.024 40.809 1.00 97.25 101 ASN A O 1
ATOM 792 N N . LEU A 1 102 ? -30.975 -2.758 39.395 1.00 97.44 102 LEU A N 1
ATOM 793 C CA . LEU A 1 102 ? -30.721 -1.335 39.591 1.00 97.44 102 LEU A CA 1
ATOM 794 C C . LEU A 1 102 ? -30.878 -0.617 38.249 1.00 97.44 102 LEU A C 1
ATOM 796 O O . LEU A 1 102 ? -30.095 -0.868 37.343 1.00 97.44 102 LEU A O 1
ATOM 800 N N . THR A 1 103 ? -31.833 0.299 38.135 1.00 97.00 103 THR A N 1
ATOM 801 C CA . THR A 1 103 ? -31.997 1.185 36.970 1.00 97.00 103 THR A CA 1
ATOM 802 C C . THR A 1 103 ? -31.517 2.592 37.322 1.00 97.00 103 THR A C 1
ATOM 804 O O . THR A 1 103 ? -31.814 3.071 38.423 1.00 97.00 103 THR A O 1
ATOM 807 N N . VAL A 1 104 ? -30.828 3.263 36.399 1.00 97.06 104 VAL A N 1
ATOM 808 C CA . VAL A 1 104 ? -30.278 4.616 36.589 1.00 97.06 104 VAL A CA 1
ATOM 809 C C . VAL A 1 104 ? -30.812 5.557 35.511 1.00 97.06 104 VAL A C 1
ATOM 811 O O . VAL A 1 104 ? -30.828 5.205 34.338 1.00 97.06 104 VAL A O 1
ATOM 814 N N . SER A 1 105 ? -31.250 6.756 35.900 1.00 95.69 105 SER A N 1
ATOM 815 C CA . SER A 1 105 ? -31.701 7.796 34.965 1.00 95.69 105 SER A CA 1
ATOM 816 C C . SER A 1 105 ? -30.547 8.323 34.104 1.00 95.69 105 SER A C 1
ATOM 818 O O . SER A 1 105 ? -29.386 8.287 34.511 1.00 95.69 105 SER A O 1
ATOM 820 N N . ASP A 1 106 ? -30.858 8.854 32.922 1.00 91.56 106 ASP A N 1
ATOM 821 C CA . ASP A 1 106 ? -29.861 9.439 32.014 1.00 91.56 106 ASP A CA 1
ATOM 822 C C . ASP A 1 106 ? -29.260 10.762 32.538 1.00 91.56 106 ASP A C 1
ATOM 824 O O . ASP A 1 106 ? -28.139 11.131 32.170 1.00 91.56 106 ASP A O 1
ATOM 828 N N . ASP A 1 107 ? -29.979 11.435 33.445 1.00 93.88 107 ASP A N 1
ATOM 829 C CA . ASP A 1 107 ? -29.576 12.695 34.090 1.00 93.88 107 ASP A CA 1
ATOM 830 C C . ASP A 1 107 ? -28.521 12.509 35.191 1.00 93.88 107 ASP A C 1
ATOM 832 O O . ASP A 1 107 ? -27.911 13.476 35.654 1.00 93.88 107 ASP A O 1
ATOM 836 N N . VAL A 1 108 ? -28.305 11.269 35.642 1.00 94.94 108 VAL A N 1
ATOM 837 C CA . VAL A 1 108 ? -27.304 10.971 36.666 1.00 94.94 10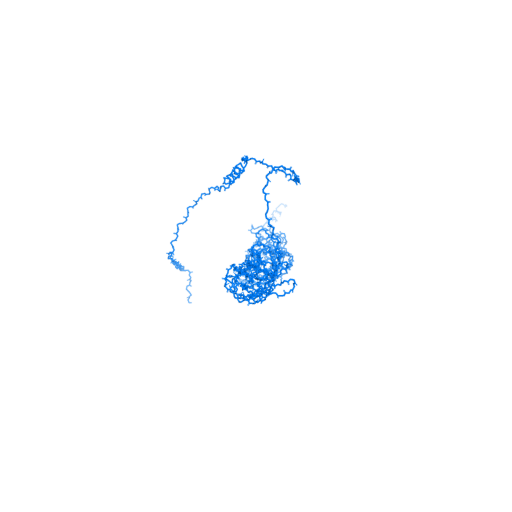8 VAL A CA 1
ATOM 838 C C . VAL A 1 108 ? -25.911 11.121 36.061 1.00 94.94 108 VAL A C 1
ATOM 840 O O . VAL A 1 108 ? -25.583 10.529 35.029 1.00 94.94 108 VAL A O 1
ATOM 843 N N . LEU A 1 109 ? -25.072 11.916 36.724 1.00 94.38 109 LEU A N 1
ATOM 844 C CA . LEU A 1 109 ? -23.701 12.128 36.283 1.00 94.38 109 LEU A CA 1
ATOM 845 C C . LEU A 1 109 ? -22.867 10.840 36.424 1.00 94.38 109 LEU A C 1
ATOM 847 O O . LEU A 1 109 ? -23.051 10.073 37.367 1.00 94.38 109 LEU A O 1
ATOM 851 N N . PRO A 1 110 ? -21.914 10.588 35.516 1.00 94.31 110 PRO A N 1
ATOM 852 C CA . PRO A 1 110 ? -20.991 9.468 35.658 1.00 94.31 110 PRO A CA 1
ATOM 853 C C . PRO A 1 110 ? -20.106 9.630 36.897 1.00 94.31 110 PRO A C 1
ATOM 855 O O . PRO A 1 110 ? -19.626 10.730 37.179 1.00 94.31 110 PRO A O 1
ATOM 858 N N . GLY A 1 111 ? -19.838 8.537 37.609 1.00 94.75 111 GLY A N 1
ATOM 859 C CA . GLY A 1 111 ? -19.002 8.576 38.804 1.00 94.75 111 GLY A CA 1
ATOM 860 C C . GLY A 1 111 ? -19.234 7.425 39.773 1.00 94.75 111 GLY A C 1
ATOM 861 O O . GLY A 1 111 ? -19.934 6.456 39.481 1.00 94.75 111 GLY A O 1
ATOM 862 N N . ASN A 1 112 ? -18.623 7.556 40.949 1.00 96.88 112 ASN A N 1
ATOM 863 C CA . ASN A 1 112 ? -18.732 6.587 42.031 1.00 96.88 112 ASN A CA 1
ATOM 864 C C . ASN A 1 112 ? -19.795 7.028 43.036 1.00 96.88 112 ASN A C 1
ATOM 866 O O . ASN A 1 112 ? -19.757 8.143 43.557 1.00 96.88 112 ASN A O 1
ATOM 870 N N . TYR A 1 113 ? -20.692 6.106 43.346 1.00 97.62 113 TYR A N 1
ATOM 871 C CA . TYR A 1 113 ? -21.817 6.270 44.249 1.00 97.62 113 TYR A CA 1
ATOM 872 C C . TYR A 1 113 ? -21.814 5.159 45.299 1.00 97.62 113 TYR A C 1
ATOM 874 O O . TYR A 1 113 ? -21.220 4.093 45.125 1.00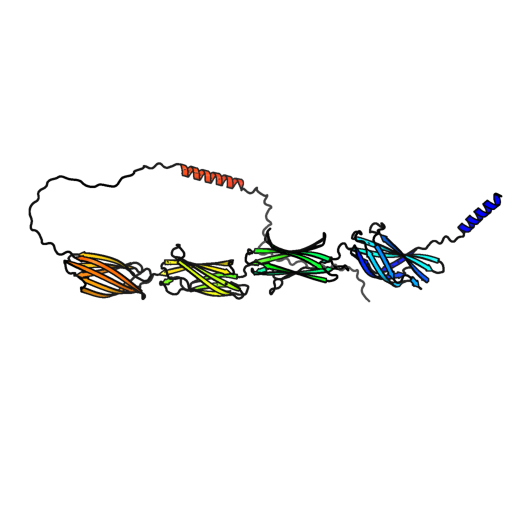 97.62 113 TYR A O 1
ATOM 882 N N . THR A 1 114 ? -22.508 5.394 46.408 1.00 97.38 114 THR A N 1
ATOM 883 C CA . THR A 1 114 ? -22.765 4.371 47.423 1.00 97.38 114 THR A CA 1
ATOM 884 C C . THR A 1 114 ? -24.262 4.151 47.555 1.00 97.38 114 THR A C 1
ATOM 886 O O . THR A 1 114 ? -24.993 5.034 47.998 1.00 97.38 114 THR A O 1
ATOM 889 N N . LEU A 1 115 ? -24.719 2.950 47.212 1.00 97.44 115 LEU A N 1
ATOM 890 C CA . LEU A 1 115 ? -26.082 2.501 47.461 1.00 97.44 115 LEU A CA 1
ATOM 891 C C . LEU A 1 115 ? -26.178 1.959 48.890 1.00 97.44 115 LEU A C 1
ATOM 893 O O . LEU A 1 115 ? -25.535 0.973 49.255 1.00 97.44 115 LEU A O 1
ATOM 897 N N . TYR A 1 116 ? -27.010 2.599 49.700 1.00 95.94 116 TYR A N 1
ATOM 898 C CA . TYR A 1 116 ? -27.319 2.165 51.051 1.00 95.94 116 TYR A CA 1
ATOM 899 C C . TYR A 1 116 ? -28.598 1.346 51.064 1.00 95.94 116 TYR A C 1
ATOM 901 O O . TYR A 1 116 ? -29.645 1.803 50.610 1.00 95.94 116 TYR A O 1
ATOM 909 N N . LEU A 1 117 ? -28.530 0.154 51.650 1.00 95.75 117 LEU A N 1
ATOM 910 C CA . LEU A 1 117 ? -29.685 -0.710 51.870 1.00 95.75 117 LEU A CA 1
ATOM 911 C C . LEU A 1 117 ? -30.051 -0.696 53.352 1.00 95.75 117 LEU A C 1
ATOM 913 O O . LEU A 1 117 ? -29.199 -0.962 54.203 1.00 95.75 117 LEU A O 1
ATOM 917 N N . ARG A 1 118 ? -31.316 -0.402 53.661 1.00 94.50 118 ARG A N 1
ATOM 918 C CA . ARG A 1 118 ? -31.857 -0.422 55.022 1.00 94.50 118 ARG A CA 1
ATOM 919 C C . ARG A 1 118 ? -32.626 -1.703 55.270 1.00 94.50 118 ARG A C 1
ATOM 921 O O . ARG A 1 118 ? -33.541 -2.041 54.520 1.00 94.50 118 ARG A O 1
ATOM 928 N N . PHE A 1 119 ? -32.326 -2.337 56.392 1.00 93.75 119 PHE A N 1
ATOM 929 C CA . PHE A 1 119 ? -33.066 -3.485 56.889 1.00 93.75 119 PHE A CA 1
ATOM 930 C C . PHE A 1 119 ? -33.580 -3.214 58.299 1.00 93.75 119 PHE A C 1
ATOM 932 O O . PHE A 1 119 ? -32.970 -2.465 59.066 1.00 93.75 119 PHE A O 1
ATOM 939 N N . ILE A 1 120 ? -34.695 -3.850 58.632 1.00 91.88 120 ILE A N 1
ATOM 940 C CA . ILE A 1 120 ? -35.172 -4.008 60.003 1.00 91.88 120 ILE A CA 1
ATOM 941 C C . ILE A 1 120 ? -34.917 -5.454 60.402 1.00 91.88 120 ILE A C 1
ATOM 943 O O . ILE A 1 120 ? -35.263 -6.368 59.654 1.00 91.88 120 ILE A O 1
ATOM 947 N N . ALA A 1 121 ? -34.300 -5.657 61.558 1.00 90.88 121 ALA A N 1
ATOM 948 C CA . ALA A 1 121 ? -33.994 -6.975 62.084 1.00 90.88 121 ALA A CA 1
ATOM 949 C C . ALA A 1 121 ? -34.549 -7.154 63.495 1.00 90.88 121 ALA A C 1
ATOM 951 O O . ALA A 1 121 ? -34.644 -6.187 64.246 1.00 90.88 121 ALA A O 1
ATOM 952 N N . THR A 1 122 ? -34.895 -8.386 63.859 1.00 89.12 122 THR A N 1
ATOM 953 C CA . THR A 1 122 ? -35.338 -8.734 65.213 1.00 89.12 122 THR A CA 1
ATOM 954 C C . THR A 1 122 ? -34.348 -9.669 65.892 1.00 89.12 122 THR A C 1
ATOM 956 O O . THR A 1 122 ? -33.853 -10.622 65.285 1.00 89.12 122 THR A O 1
ATOM 959 N N . TYR A 1 123 ? -34.049 -9.393 67.158 1.00 84.62 123 TYR A N 1
ATOM 960 C CA . TYR A 1 123 ? -33.210 -10.236 68.009 1.00 84.62 123 TYR A CA 1
ATOM 961 C C . TYR A 1 123 ? -33.751 -10.201 69.437 1.00 84.62 123 TYR A C 1
ATOM 963 O O . TYR A 1 123 ? -33.882 -9.126 70.008 1.00 84.62 123 TYR A O 1
ATOM 971 N N . SER A 1 124 ? -34.082 -11.367 69.998 1.00 80.62 124 SER A N 1
ATOM 972 C CA . SER A 1 124 ? -34.538 -11.518 71.392 1.00 80.62 124 SER A CA 1
ATOM 973 C C . SER A 1 124 ? -35.682 -10.577 71.818 1.00 80.62 124 SER A C 1
ATOM 975 O O . SER A 1 124 ? -35.765 -10.193 72.977 1.00 80.62 124 SER A O 1
ATOM 977 N N . GLY A 1 125 ? -36.570 -10.214 70.884 1.00 76.19 125 GLY A N 1
ATOM 978 C CA . GLY A 1 125 ? -37.694 -9.294 71.115 1.00 76.19 125 GLY A CA 1
ATOM 979 C C . GLY A 1 125 ? -37.420 -7.827 70.754 1.00 76.19 125 GLY A C 1
ATOM 980 O O . GLY A 1 125 ? -38.372 -7.076 70.559 1.00 76.19 125 GLY A O 1
ATOM 981 N N . ASP A 1 126 ? -36.156 -7.441 70.562 1.00 81.94 126 ASP A N 1
ATOM 982 C CA . ASP A 1 126 ? -35.750 -6.080 70.202 1.00 81.94 126 ASP A CA 1
ATOM 983 C C . ASP A 1 126 ? -35.672 -5.865 68.684 1.00 81.94 126 ASP A C 1
ATOM 985 O O . ASP A 1 126 ? -35.410 -6.791 67.905 1.00 81.94 126 ASP A O 1
ATOM 989 N N . VAL A 1 127 ? -35.844 -4.605 68.265 1.00 85.56 127 VAL A N 1
ATOM 990 C CA . VAL A 1 127 ? -35.782 -4.165 66.863 1.00 85.56 127 VAL A CA 1
ATOM 991 C C . VAL A 1 127 ? -34.467 -3.434 66.574 1.00 85.56 127 VAL A C 1
ATOM 993 O O . VAL A 1 127 ? -34.112 -2.458 67.232 1.00 85.56 127 VAL A O 1
ATOM 996 N N . TYR A 1 128 ? -33.776 -3.871 65.523 1.00 87.12 128 TYR A N 1
ATOM 997 C CA . TYR A 1 128 ? -32.499 -3.341 65.051 1.00 87.12 128 TYR A CA 1
ATOM 998 C C . TYR A 1 128 ? -32.652 -2.724 63.662 1.00 87.12 128 TYR A C 1
ATOM 1000 O O . TYR A 1 128 ? -33.379 -3.244 62.811 1.00 87.12 128 TYR A O 1
ATOM 1008 N N . ILE A 1 129 ? -31.915 -1.644 63.399 1.00 88.50 129 ILE A N 1
ATOM 1009 C CA . ILE A 1 129 ? -31.793 -1.067 62.056 1.00 88.50 129 ILE A CA 1
ATOM 1010 C C . ILE A 1 129 ? -30.422 -1.438 61.507 1.00 88.50 129 ILE A C 1
ATOM 1012 O O . ILE A 1 129 ? -29.396 -0.986 62.015 1.00 88.50 129 ILE A O 1
ATOM 1016 N N . LEU A 1 130 ? -30.401 -2.226 60.435 1.00 90.56 130 LEU A N 1
ATOM 1017 C CA . LEU A 1 130 ? -29.160 -2.622 59.776 1.00 90.56 130 LEU A CA 1
ATOM 1018 C C . LEU A 1 130 ? -28.959 -1.828 58.489 1.00 90.56 130 LEU A C 1
ATOM 1020 O O . LEU A 1 130 ? -29.917 -1.553 57.760 1.00 90.56 130 LEU A O 1
ATOM 1024 N N . LYS A 1 131 ? -27.706 -1.474 58.200 1.00 91.56 131 LYS A N 1
ATOM 1025 C CA . LYS A 1 131 ? -27.315 -0.810 56.952 1.00 91.56 131 LYS A CA 1
ATOM 1026 C C . LYS A 1 131 ? -26.270 -1.632 56.210 1.00 91.56 131 LYS A C 1
ATOM 1028 O O . LYS A 1 131 ? -25.275 -2.041 56.807 1.00 91.56 131 LYS A O 1
ATOM 1033 N N . ALA A 1 132 ? -26.471 -1.818 54.911 1.00 93.25 132 ALA A N 1
ATOM 1034 C CA . ALA A 1 132 ? -25.454 -2.341 54.004 1.00 93.25 132 ALA A CA 1
ATOM 1035 C C . ALA A 1 132 ? -25.009 -1.237 53.041 1.00 93.25 132 ALA A C 1
ATOM 1037 O O . ALA A 1 132 ? -25.846 -0.458 52.585 1.00 93.25 132 ALA A O 1
ATOM 1038 N N . LYS A 1 133 ? -23.708 -1.171 52.745 1.00 94.50 133 LYS A N 1
ATOM 1039 C CA . LYS A 1 133 ? -23.135 -0.231 51.772 1.00 94.50 133 LYS A CA 1
ATOM 1040 C C . LYS A 1 133 ? -22.694 -1.004 50.535 1.00 94.50 133 LYS A C 1
ATOM 1042 O O . LYS A 1 133 ? -21.869 -1.906 50.657 1.00 94.50 133 LYS A O 1
ATOM 1047 N N . VAL A 1 134 ? -23.236 -0.653 49.375 1.00 96.38 134 VAL A N 1
ATOM 1048 C CA . VAL A 1 134 ? -22.907 -1.258 48.082 1.00 96.38 134 VAL A CA 1
ATOM 1049 C C . VAL A 1 134 ? -22.216 -0.197 47.220 1.00 96.38 134 VAL A C 1
ATOM 1051 O O . VAL A 1 134 ? -22.838 0.827 46.931 1.00 96.38 134 VAL A O 1
ATOM 1054 N N . PRO A 1 135 ? -20.956 -0.399 46.806 1.00 96.50 135 PRO A N 1
ATOM 1055 C CA . PRO A 1 135 ? -20.311 0.479 45.835 1.00 96.50 135 PRO A CA 1
ATOM 1056 C C . PRO A 1 135 ? -21.019 0.388 44.477 1.00 96.50 135 PRO A C 1
ATOM 1058 O O . PRO A 1 135 ? -21.264 -0.718 43.987 1.00 96.50 135 PRO A O 1
ATOM 1061 N N . VAL A 1 136 ? -21.332 1.535 43.877 1.00 97.25 136 VAL A N 1
ATOM 1062 C CA . VAL A 1 136 ? -21.951 1.639 42.551 1.00 97.25 136 VAL A CA 1
ATOM 1063 C C . VAL A 1 136 ? -21.098 2.538 41.663 1.00 97.25 136 VAL A C 1
ATOM 1065 O O . VAL A 1 136 ? -20.785 3.661 42.041 1.00 97.25 136 VAL A O 1
ATOM 1068 N N . GLU A 1 137 ? -20.748 2.065 40.475 1.00 96.62 137 GLU A N 1
ATOM 1069 C CA . GLU A 1 137 ? -20.065 2.844 39.445 1.00 96.62 137 GLU A CA 1
ATOM 1070 C C . GLU A 1 137 ? -21.038 3.120 38.294 1.00 96.62 137 GLU A C 1
ATOM 1072 O O . GLU A 1 137 ? -21.547 2.191 37.661 1.00 96.62 137 GLU A O 1
ATOM 1077 N N . VAL A 1 138 ? -21.306 4.402 38.038 1.00 96.56 138 VAL A N 1
ATOM 1078 C CA . VAL A 1 138 ? -22.136 4.859 36.919 1.00 96.56 138 VAL A CA 1
ATOM 1079 C C . VAL A 1 138 ? -21.229 5.273 35.769 1.00 96.56 138 VAL A C 1
ATOM 1081 O O . VAL A 1 138 ? -20.453 6.224 35.881 1.00 96.56 138 VAL A O 1
ATOM 1084 N N . LEU A 1 139 ? -21.337 4.567 34.647 1.00 93.81 139 LEU A N 1
ATOM 1085 C CA . LEU A 1 139 ? -20.528 4.798 33.459 1.00 93.81 139 LEU A CA 1
ATOM 1086 C C . LEU A 1 139 ? -21.175 5.822 32.525 1.00 93.81 139 LEU A C 1
ATOM 1088 O O . LEU A 1 139 ? -22.382 5.809 32.285 1.00 93.81 139 LEU A O 1
ATOM 1092 N N . ALA A 1 140 ? -20.333 6.679 31.946 1.00 90.81 140 ALA A N 1
ATOM 1093 C CA . ALA A 1 140 ? -20.752 7.708 30.995 1.00 90.81 140 ALA A CA 1
ATOM 1094 C C . ALA A 1 140 ? -21.173 7.148 29.634 1.00 90.81 140 ALA A C 1
ATOM 1096 O O . ALA A 1 140 ? -21.984 7.750 28.936 1.00 90.81 140 ALA A O 1
ATOM 1097 N N . SER A 1 141 ? -20.558 6.036 29.237 1.00 90.69 141 SER A N 1
ATOM 1098 C CA . SER A 1 141 ? -20.676 5.455 27.909 1.00 90.69 141 SER A CA 1
ATOM 1099 C C . SER A 1 141 ? -20.830 3.944 28.029 1.00 90.69 141 SER A C 1
ATOM 1101 O O . SER A 1 141 ? -20.113 3.331 28.823 1.00 90.69 141 SER A O 1
ATOM 1103 N N . PRO A 1 142 ? -21.719 3.335 27.230 1.00 93.38 142 PRO A N 1
ATOM 1104 C CA . PRO A 1 142 ? -21.861 1.889 27.158 1.00 93.38 142 PRO A CA 1
ATOM 1105 C C . PRO A 1 142 ? -20.744 1.223 26.342 1.00 93.38 142 PRO A C 1
ATOM 1107 O O . PRO A 1 142 ? -20.746 0.005 26.204 1.00 93.38 142 PRO A O 1
ATOM 1110 N N . LEU A 1 143 ? -19.807 1.982 25.761 1.00 93.94 143 LEU A N 1
ATOM 1111 C CA . LEU A 1 143 ? -18.807 1.450 24.839 1.00 93.94 143 LEU A CA 1
ATOM 1112 C C . LEU A 1 143 ? -17.427 1.333 25.481 1.00 93.94 143 LEU A C 1
ATOM 1114 O O . LEU A 1 143 ? -16.888 2.292 26.030 1.00 93.94 143 LEU A O 1
ATOM 1118 N N . THR A 1 144 ? -16.819 0.164 25.314 1.00 91.38 144 THR A N 1
ATOM 1119 C CA . THR A 1 144 ? -15.415 -0.107 25.615 1.00 91.38 144 THR A CA 1
ATOM 1120 C C . THR A 1 144 ? -14.675 -0.400 24.314 1.00 91.38 144 THR A C 1
ATOM 1122 O O . THR A 1 144 ? -14.999 -1.343 23.591 1.00 91.38 144 THR A O 1
ATOM 1125 N N . PHE A 1 145 ? -13.664 0.411 24.009 1.00 87.19 145 PHE A N 1
ATOM 1126 C CA . PHE A 1 145 ? -12.831 0.240 22.820 1.00 87.19 145 PHE A CA 1
ATOM 1127 C C . PHE A 1 145 ? -11.646 -0.671 23.130 1.00 87.19 145 PHE A C 1
ATOM 1129 O O . PHE A 1 145 ? -10.875 -0.397 24.051 1.00 87.19 145 PHE A O 1
ATOM 1136 N N . THR A 1 146 ? -11.472 -1.739 22.353 1.00 87.62 146 THR A N 1
ATOM 1137 C CA . THR A 1 146 ? -10.262 -2.565 22.430 1.00 87.62 146 THR A CA 1
ATOM 1138 C C . THR A 1 146 ? -9.178 -2.018 21.498 1.00 87.62 146 THR A C 1
ATOM 1140 O O . THR A 1 146 ? -9.358 -1.014 20.808 1.00 87.62 146 THR A O 1
ATOM 1143 N N . SER A 1 147 ? -8.038 -2.707 21.424 1.00 87.75 147 SER A N 1
ATOM 1144 C CA . SER A 1 147 ? -7.013 -2.420 20.422 1.00 87.75 147 SER A CA 1
ATOM 1145 C C . SER A 1 147 ? -7.560 -2.517 18.991 1.00 87.75 147 SER A C 1
ATOM 1147 O O . SER A 1 147 ? -8.314 -3.431 18.644 1.00 87.75 147 SER A O 1
ATOM 1149 N N . ALA A 1 148 ? -7.146 -1.561 18.158 1.00 94.38 148 ALA A N 1
ATOM 1150 C CA . ALA A 1 148 ? -7.316 -1.594 16.713 1.00 94.38 148 ALA A CA 1
ATOM 1151 C C . ALA A 1 148 ? -6.040 -2.097 16.027 1.00 94.38 148 ALA A C 1
ATOM 1153 O O . ALA A 1 148 ? -4.922 -1.864 16.495 1.00 94.38 148 ALA A O 1
ATOM 1154 N N . TYR A 1 149 ? -6.217 -2.754 14.887 1.00 96.00 149 TYR A N 1
ATOM 1155 C CA . TYR A 1 149 ? -5.145 -3.334 14.088 1.00 96.00 149 TYR A CA 1
ATOM 1156 C C . TYR A 1 149 ? -5.355 -3.015 12.614 1.00 96.00 149 TYR A C 1
ATOM 1158 O O . TYR A 1 149 ? -6.472 -2.773 12.157 1.00 96.00 149 TYR A O 1
ATOM 1166 N N . SER A 1 150 ? -4.270 -3.038 11.846 1.00 96.75 150 SER A N 1
ATOM 1167 C CA . SER A 1 150 ? -4.332 -2.845 10.402 1.00 96.75 150 SER A CA 1
ATOM 1168 C C . SER A 1 150 ? -3.401 -3.797 9.672 1.00 96.75 150 SER A C 1
ATOM 1170 O O . SER A 1 150 ? -2.311 -4.105 10.151 1.00 96.75 150 SER A O 1
ATOM 1172 N N . TYR A 1 151 ? -3.839 -4.242 8.502 1.00 97.12 151 TYR A N 1
ATOM 1173 C CA . TYR A 1 151 ? -3.113 -5.174 7.654 1.00 97.12 151 TYR A CA 1
ATOM 1174 C C . TYR A 1 151 ? -3.382 -4.887 6.178 1.00 97.12 151 TYR A C 1
ATOM 1176 O O . TYR A 1 151 ? -4.401 -4.297 5.811 1.00 97.12 151 TYR A O 1
ATOM 1184 N N . VAL A 1 152 ? -2.474 -5.342 5.323 1.00 97.19 152 VAL A N 1
ATOM 1185 C CA . VAL A 1 152 ? -2.684 -5.379 3.876 1.00 97.19 152 VAL A CA 1
ATOM 1186 C C . VAL A 1 152 ? -3.175 -6.780 3.501 1.00 97.19 152 VAL A C 1
ATOM 1188 O O . VAL A 1 152 ? -2.524 -7.764 3.878 1.00 97.19 152 VAL A O 1
ATOM 1191 N N . PRO A 1 153 ? -4.314 -6.925 2.797 1.00 94.88 153 PRO A N 1
ATOM 1192 C CA . PRO A 1 153 ? -4.802 -8.230 2.356 1.00 94.88 153 PRO A CA 1
ATOM 1193 C C . PRO A 1 153 ? -3.717 -9.025 1.613 1.00 94.88 153 PRO A C 1
ATOM 1195 O O . PRO A 1 153 ? -3.016 -8.489 0.762 1.00 94.88 153 PRO A O 1
ATOM 1198 N N . GLY A 1 154 ? -3.538 -10.297 1.975 1.00 91.88 154 GLY A N 1
ATOM 1199 C CA . GLY A 1 154 ? -2.512 -11.178 1.400 1.00 91.88 154 GLY A CA 1
ATOM 1200 C C . GLY A 1 154 ? -1.084 -10.979 1.929 1.00 91.88 154 GLY A C 1
ATOM 1201 O O . GLY A 1 154 ? -0.259 -11.866 1.736 1.00 91.88 154 GLY A O 1
ATOM 1202 N N . ARG A 1 155 ? -0.785 -9.868 2.622 1.00 92.12 155 ARG A N 1
ATOM 1203 C CA . ARG A 1 155 ? 0.563 -9.565 3.152 1.00 92.12 155 ARG A CA 1
ATOM 1204 C C . ARG A 1 155 ? 0.621 -9.401 4.675 1.00 92.12 155 ARG A C 1
ATOM 1206 O O . ARG A 1 155 ? 1.701 -9.470 5.249 1.00 92.12 155 ARG A O 1
ATOM 1213 N N . GLY A 1 156 ? -0.523 -9.243 5.339 1.00 93.94 156 GLY A N 1
ATOM 1214 C CA . GLY A 1 156 ? -0.603 -9.158 6.798 1.00 93.94 156 GLY A CA 1
ATOM 1215 C C . GLY A 1 156 ? -0.167 -7.796 7.343 1.00 93.94 156 GLY A C 1
ATOM 1216 O O . GLY A 1 156 ? -0.394 -6.760 6.713 1.00 93.94 156 GLY A O 1
ATOM 1217 N N . ASP A 1 157 ? 0.410 -7.789 8.544 1.00 94.19 157 ASP A N 1
ATOM 1218 C CA . ASP A 1 157 ? 0.870 -6.571 9.214 1.00 94.19 157 ASP A CA 1
ATOM 1219 C C . ASP A 1 157 ? 2.229 -6.115 8.658 1.00 94.19 157 ASP A C 1
ATOM 1221 O O . ASP A 1 157 ? 3.293 -6.456 9.172 1.00 94.19 157 ASP A O 1
ATOM 1225 N N . VAL A 1 158 ? 2.182 -5.352 7.566 1.00 94.25 158 VAL A N 1
ATOM 1226 C CA . VAL A 1 158 ? 3.362 -4.774 6.914 1.00 94.25 158 VAL A CA 1
ATOM 1227 C C . VAL A 1 158 ? 3.390 -3.248 7.061 1.00 94.25 158 VAL A C 1
ATOM 1229 O O . VAL A 1 158 ? 2.334 -2.605 7.081 1.00 94.25 158 VAL A O 1
ATOM 1232 N N . PRO A 1 159 ? 4.585 -2.629 7.130 1.00 94.81 159 PRO A N 1
ATOM 1233 C CA . PRO A 1 159 ? 4.724 -1.176 7.232 1.00 94.81 159 PRO A CA 1
ATOM 1234 C C . PRO A 1 159 ? 4.611 -0.455 5.876 1.00 94.81 159 PRO A C 1
ATOM 1236 O O . PRO A 1 159 ? 4.896 0.737 5.795 1.00 94.81 159 PRO A O 1
ATOM 1239 N N . TYR A 1 160 ? 4.222 -1.147 4.802 1.00 95.44 160 TYR A N 1
ATOM 1240 C CA . TYR A 1 160 ? 4.146 -0.583 3.454 1.00 95.44 160 TYR A CA 1
ATOM 1241 C C . TYR A 1 160 ? 2.989 -1.170 2.639 1.00 95.44 160 TYR A C 1
ATOM 1243 O O . TYR A 1 160 ? 2.602 -2.327 2.814 1.00 95.44 160 TYR A O 1
ATOM 1251 N N . VAL A 1 161 ? 2.452 -0.377 1.717 1.00 97.19 161 VAL A N 1
ATOM 1252 C CA . VAL A 1 161 ? 1.349 -0.732 0.818 1.00 97.19 161 VAL A CA 1
ATOM 1253 C C . VAL A 1 161 ? 1.691 -0.342 -0.613 1.00 97.19 161 VAL A C 1
ATOM 1255 O O . VAL A 1 161 ? 2.270 0.719 -0.839 1.00 97.19 161 VAL A O 1
ATOM 1258 N N . PHE A 1 162 ? 1.366 -1.194 -1.583 1.00 96.88 162 PHE A N 1
ATOM 1259 C CA . PHE A 1 162 ? 1.629 -0.862 -2.975 1.00 96.88 162 PHE A CA 1
ATOM 1260 C C . PHE A 1 162 ? 0.470 -0.083 -3.599 1.00 96.88 162 PHE A C 1
ATOM 1262 O O . PHE A 1 162 ? -0.692 -0.272 -3.237 1.00 96.88 162 PHE A O 1
ATOM 1269 N N . LEU A 1 163 ? 0.775 0.765 -4.580 1.00 96.50 163 LEU A N 1
ATOM 1270 C CA . LEU A 1 163 ? -0.246 1.413 -5.407 1.00 96.50 163 LEU A CA 1
ATOM 1271 C C . LEU A 1 163 ? -1.174 0.357 -6.041 1.00 96.50 163 LEU A C 1
ATOM 1273 O O . LEU A 1 163 ? -0.715 -0.686 -6.517 1.00 96.50 163 LEU A O 1
ATOM 1277 N N . GLY A 1 164 ? -2.481 0.606 -6.027 1.00 94.50 164 GLY A N 1
ATOM 1278 C CA . GLY A 1 164 ? -3.512 -0.328 -6.487 1.00 94.50 164 GLY A CA 1
ATOM 1279 C C . GLY A 1 164 ? -3.926 -1.408 -5.476 1.00 94.50 164 GLY A C 1
ATOM 1280 O O . GLY A 1 164 ? -4.818 -2.193 -5.784 1.00 94.50 164 GLY A O 1
ATOM 1281 N N . GLU A 1 165 ? -3.309 -1.477 -4.291 1.00 95.81 165 GLU A N 1
ATOM 1282 C CA . GLU A 1 165 ? -3.761 -2.351 -3.196 1.00 95.81 165 GLU A CA 1
ATOM 1283 C C . GLU A 1 165 ? -4.752 -1.631 -2.262 1.00 95.81 165 GLU A C 1
ATOM 1285 O O . GLU A 1 165 ? -5.193 -0.511 -2.521 1.00 95.81 165 GLU A O 1
ATOM 1290 N N . SER A 1 166 ? -5.109 -2.268 -1.146 1.00 96.56 166 SER A N 1
ATOM 1291 C CA . SER A 1 166 ? -5.876 -1.652 -0.066 1.00 96.56 166 SER A CA 1
ATOM 1292 C C . SER A 1 166 ? -5.258 -1.935 1.302 1.00 96.56 166 SER A C 1
ATOM 1294 O O . SER A 1 166 ? -4.572 -2.935 1.510 1.00 96.56 166 SER A O 1
ATOM 1296 N N . VAL A 1 167 ? -5.515 -1.050 2.262 1.00 97.44 167 VAL A N 1
ATOM 1297 C CA . VAL A 1 167 ? -5.184 -1.252 3.676 1.00 97.44 167 VAL A CA 1
ATOM 1298 C C . VAL A 1 167 ? -6.481 -1.486 4.428 1.00 97.44 167 VAL A C 1
ATOM 1300 O O . VAL A 1 167 ? -7.414 -0.695 4.323 1.00 97.44 167 VAL A O 1
ATOM 1303 N N . THR A 1 168 ? -6.558 -2.565 5.198 1.00 97.44 168 THR A N 1
ATOM 1304 C CA . THR A 1 168 ? -7.728 -2.868 6.023 1.00 97.44 168 THR A CA 1
ATOM 1305 C C . THR A 1 168 ? -7.420 -2.569 7.479 1.00 97.44 168 THR A C 1
ATOM 1307 O O . THR A 1 168 ? -6.431 -3.059 8.016 1.00 97.44 168 THR A O 1
ATOM 1310 N N . VAL A 1 169 ? -8.278 -1.784 8.122 1.00 96.94 169 VAL A N 1
ATOM 1311 C CA . VAL A 1 169 ? -8.252 -1.523 9.563 1.00 96.94 169 VAL A CA 1
ATOM 1312 C C . VAL A 1 169 ? -9.455 -2.182 10.218 1.00 96.94 169 VAL A C 1
ATOM 1314 O O . VAL A 1 169 ? -10.555 -2.201 9.657 1.00 96.94 169 VAL A O 1
ATOM 1317 N N . TYR A 1 170 ? -9.241 -2.761 11.393 1.00 95.25 170 TYR A N 1
ATOM 1318 C CA . TYR A 1 170 ? -10.306 -3.351 12.183 1.00 95.25 170 TYR A CA 1
ATOM 1319 C C . TYR A 1 170 ? -10.100 -3.122 13.678 1.00 95.25 170 TYR A C 1
ATOM 1321 O O . TYR A 1 170 ? -8.971 -2.988 14.151 1.00 95.25 170 TYR A O 1
ATOM 1329 N N . SER A 1 171 ? -11.198 -3.091 14.424 1.00 95.88 171 SER A N 1
ATOM 1330 C CA . SER A 1 171 ? -11.199 -2.988 15.883 1.00 95.88 171 SER A CA 1
ATOM 1331 C C . SER A 1 171 ? -12.401 -3.719 16.463 1.00 95.88 171 SER A C 1
ATOM 1333 O O . SER A 1 171 ? -13.463 -3.735 15.836 1.00 95.88 171 SER A O 1
ATOM 1335 N N . HIS A 1 172 ? -12.252 -4.253 17.671 1.00 94.81 172 HIS A N 1
ATOM 1336 C CA . HIS A 1 172 ? -13.388 -4.711 18.461 1.00 94.81 172 HIS A CA 1
ATOM 1337 C C . HIS A 1 172 ? -13.918 -3.552 19.312 1.00 94.81 172 HIS A C 1
ATOM 1339 O O . HIS A 1 172 ? -13.161 -2.747 19.866 1.00 94.81 172 HIS A O 1
ATOM 1345 N N . VAL A 1 173 ? -15.238 -3.425 19.353 1.00 95.12 173 VAL A N 1
ATOM 1346 C CA . VAL A 1 173 ? -15.942 -2.457 20.193 1.00 95.12 173 VAL A CA 1
ATOM 1347 C C . VAL A 1 173 ? -16.958 -3.237 21.000 1.00 95.12 173 VAL A C 1
ATOM 1349 O O . VAL A 1 173 ? -17.854 -3.860 20.435 1.00 95.12 173 VAL A O 1
ATOM 1352 N N . ILE A 1 174 ? -16.794 -3.213 22.318 1.00 95.12 174 ILE A N 1
ATOM 1353 C CA . ILE A 1 174 ? -17.652 -3.940 23.245 1.00 95.12 174 ILE A CA 1
ATOM 1354 C C . ILE A 1 174 ? -18.702 -2.971 23.770 1.00 95.12 174 ILE A C 1
ATOM 1356 O O . ILE A 1 174 ? -18.363 -1.958 24.381 1.00 95.12 174 ILE A O 1
ATOM 1360 N N . ASN A 1 175 ? -19.970 -3.288 23.549 1.00 95.12 175 ASN A N 1
ATOM 1361 C CA . ASN A 1 175 ? -21.094 -2.605 24.166 1.00 95.12 175 ASN A CA 1
ATOM 1362 C C . ASN A 1 175 ? -21.512 -3.370 25.427 1.00 95.12 175 ASN A C 1
ATOM 1364 O O . ASN A 1 175 ? -22.016 -4.489 25.345 1.00 95.12 175 ASN A O 1
ATOM 1368 N N . ILE A 1 176 ? -21.267 -2.774 26.589 1.00 93.06 176 ILE A N 1
ATOM 1369 C CA . ILE A 1 176 ? -21.629 -3.332 27.899 1.00 93.06 176 ILE A CA 1
ATOM 1370 C C . ILE A 1 176 ? -23.046 -2.939 28.342 1.00 93.06 176 ILE A C 1
ATOM 1372 O O . ILE A 1 176 ? -23.508 -3.424 29.371 1.00 93.06 176 ILE A O 1
ATOM 1376 N N . GLY A 1 177 ? -23.713 -2.049 27.601 1.00 92.50 177 GLY A N 1
ATOM 1377 C CA . GLY A 1 177 ? -25.109 -1.688 27.830 1.00 92.50 177 GLY A CA 1
ATOM 1378 C C . GLY A 1 177 ? -26.078 -2.694 27.209 1.00 92.50 177 GLY A C 1
ATOM 1379 O O . GLY A 1 177 ? -25.706 -3.526 26.381 1.00 92.50 177 GLY A O 1
ATOM 1380 N N . HIS A 1 178 ? -27.352 -2.589 27.580 1.00 93.38 178 HIS A N 1
ATOM 1381 C CA . HIS A 1 178 ? -28.412 -3.505 27.140 1.00 93.38 178 HIS A CA 1
ATOM 1382 C C . HIS A 1 178 ? -29.178 -3.022 25.895 1.00 93.38 178 HIS A C 1
ATOM 1384 O O . HIS A 1 178 ? -30.196 -3.606 25.525 1.00 93.38 178 HIS A O 1
ATOM 1390 N N . PHE A 1 179 ? -28.698 -1.971 25.227 1.00 92.69 179 PHE A N 1
ATOM 1391 C CA . PHE A 1 179 ? -29.344 -1.354 24.065 1.00 92.69 179 PHE A CA 1
ATOM 1392 C C . PHE A 1 179 ? -28.359 -1.093 22.919 1.00 92.69 179 PHE A C 1
ATOM 1394 O O . PHE A 1 179 ? -27.144 -1.054 23.109 1.00 92.69 179 PHE A O 1
ATOM 1401 N N . ASN A 1 180 ? -28.887 -0.904 21.707 1.00 94.25 180 ASN A N 1
ATOM 1402 C CA . ASN A 1 180 ? -28.082 -0.645 20.513 1.00 94.25 180 ASN A CA 1
ATOM 1403 C C . ASN A 1 180 ? -27.564 0.795 20.478 1.00 94.25 180 ASN A C 1
ATOM 1405 O O . ASN A 1 180 ? -28.314 1.743 20.703 1.00 94.25 180 ASN A O 1
ATOM 1409 N N . VAL A 1 181 ? -26.299 0.959 20.095 1.00 93.69 181 VAL A N 1
ATOM 1410 C CA . VAL A 1 181 ? -25.616 2.256 20.054 1.00 93.69 181 VAL A CA 1
ATOM 1411 C C . VAL A 1 181 ? -25.106 2.527 18.648 1.00 93.69 181 VAL A C 1
ATOM 1413 O O . VAL A 1 181 ? -24.520 1.649 18.028 1.00 93.69 181 VAL A O 1
ATOM 1416 N N . THR A 1 182 ? -25.288 3.738 18.123 1.00 94.81 182 THR A N 1
ATOM 1417 C CA . THR A 1 182 ? -24.728 4.105 16.812 1.00 94.81 182 THR A CA 1
ATOM 1418 C C . THR A 1 182 ? -23.444 4.903 16.989 1.00 94.81 182 THR A C 1
ATOM 1420 O O . THR A 1 182 ? -23.443 5.932 17.661 1.00 94.81 182 THR A O 1
ATOM 1423 N N . VAL A 1 183 ? -22.359 4.443 16.366 1.00 95.50 183 VAL A N 1
ATOM 1424 C CA . VAL A 1 183 ? -21.055 5.122 16.356 1.00 95.50 183 VAL A CA 1
ATOM 1425 C C . VAL A 1 183 ? -20.719 5.622 14.960 1.00 95.50 183 VAL A C 1
ATOM 1427 O O . VAL A 1 183 ? -21.053 4.968 13.970 1.00 95.50 183 VAL A O 1
ATOM 1430 N N . ASN A 1 184 ? -20.023 6.754 14.865 1.00 96.19 184 ASN A N 1
ATOM 1431 C CA . ASN A 1 184 ? -19.413 7.175 13.609 1.00 96.19 184 ASN A CA 1
ATOM 1432 C C . ASN A 1 184 ? -18.005 6.589 13.523 1.00 96.19 184 ASN A C 1
ATOM 1434 O O . ASN A 1 184 ? -17.178 6.799 14.408 1.00 96.19 184 ASN A O 1
ATOM 1438 N N . VAL A 1 185 ? -17.737 5.840 12.460 1.00 96.81 185 VAL A N 1
ATOM 1439 C CA . VAL A 1 185 ? -16.419 5.273 12.192 1.00 96.81 185 VAL A CA 1
ATOM 1440 C C . VAL A 1 185 ? -15.824 6.023 11.022 1.00 96.81 185 VAL A C 1
ATOM 1442 O O . VAL A 1 185 ? -16.420 6.068 9.947 1.00 96.81 185 VAL A O 1
ATOM 1445 N N . PHE A 1 186 ? -14.632 6.563 11.218 1.00 96.88 186 PHE A N 1
ATOM 1446 C CA . PHE A 1 186 ? -13.870 7.275 10.210 1.00 96.88 186 PHE A CA 1
ATOM 1447 C C . PHE A 1 186 ? -12.512 6.606 10.024 1.00 96.88 186 PHE A C 1
ATOM 1449 O O . PHE A 1 186 ? -11.840 6.236 10.986 1.00 96.88 186 PHE A O 1
ATOM 1456 N N . SER A 1 187 ? -12.058 6.493 8.785 1.00 97.56 187 SER A N 1
ATOM 1457 C CA . SER A 1 187 ? -10.672 6.170 8.503 1.00 97.56 187 SER A CA 1
ATOM 1458 C C . SER A 1 187 ? -10.166 6.938 7.301 1.00 97.56 187 SER A C 1
ATOM 1460 O O . SER A 1 187 ? -10.896 7.119 6.327 1.00 97.56 187 SER A O 1
ATOM 1462 N N . ALA A 1 188 ? -8.906 7.362 7.369 1.00 97.19 188 ALA A N 1
ATOM 1463 C CA . ALA A 1 188 ? -8.249 8.021 6.263 1.00 97.19 188 ALA A CA 1
ATOM 1464 C C . ALA A 1 188 ? -6.781 7.625 6.100 1.00 97.19 188 ALA A C 1
ATOM 1466 O O . ALA A 1 188 ? -6.086 7.345 7.078 1.00 97.19 188 ALA A O 1
ATOM 1467 N N . LEU A 1 189 ? -6.299 7.663 4.857 1.00 97.12 189 LEU A N 1
ATOM 1468 C CA . LEU A 1 189 ? -4.874 7.683 4.527 1.00 97.12 189 LEU A CA 1
ATOM 1469 C C . LEU A 1 189 ? -4.443 9.125 4.259 1.00 97.12 189 LEU A C 1
ATOM 1471 O O . LEU A 1 189 ? -4.854 9.727 3.265 1.00 97.12 189 LEU A O 1
ATOM 1475 N N . ARG A 1 190 ? -3.590 9.654 5.136 1.00 96.38 190 ARG A N 1
ATOM 1476 C CA . ARG A 1 190 ? -3.104 11.036 5.095 1.00 96.38 190 ARG A CA 1
ATOM 1477 C C . ARG A 1 190 ? -1.638 11.104 4.692 1.00 96.38 190 ARG A C 1
ATOM 1479 O O . ARG A 1 190 ? -0.825 10.379 5.261 1.00 96.38 190 ARG A O 1
ATOM 1486 N N . SER A 1 191 ? -1.276 12.013 3.793 1.00 96.00 191 SER A N 1
ATOM 1487 C CA . SER A 1 191 ? 0.123 12.387 3.547 1.00 96.00 191 SER A CA 1
ATOM 1488 C C . SER A 1 191 ? 0.270 13.905 3.617 1.00 96.00 191 SER A C 1
ATOM 1490 O O . SER A 1 191 ? -0.413 14.636 2.899 1.00 96.00 191 SER A O 1
ATOM 1492 N N . GLY A 1 192 ? 1.125 14.380 4.529 1.00 90.50 192 GLY A N 1
ATOM 1493 C CA . GLY A 1 192 ? 1.161 15.793 4.914 1.00 90.50 192 GLY A CA 1
ATOM 1494 C C . GLY A 1 192 ? -0.205 16.248 5.434 1.00 90.50 192 GLY A C 1
ATOM 1495 O O . GLY A 1 192 ? -0.779 15.596 6.306 1.00 90.50 192 GLY A O 1
ATOM 1496 N N . ASP A 1 193 ? -0.736 17.317 4.845 1.00 88.69 193 ASP A N 1
ATOM 1497 C CA . ASP A 1 193 ? -2.042 17.892 5.196 1.00 88.69 193 ASP A CA 1
ATOM 1498 C C . ASP A 1 193 ? -3.193 17.387 4.308 1.00 88.69 193 ASP A C 1
ATOM 1500 O O . ASP A 1 193 ? -4.327 17.845 4.439 1.00 88.69 193 ASP A O 1
ATOM 1504 N N . ARG A 1 194 ? -2.924 16.446 3.390 1.00 93.75 194 ARG A N 1
ATOM 1505 C CA . ARG A 1 194 ? -3.914 15.945 2.429 1.00 93.75 194 ARG A CA 1
ATOM 1506 C C . ARG A 1 194 ? -4.393 14.542 2.785 1.00 93.75 194 ARG A C 1
ATOM 1508 O O . ARG A 1 194 ? -3.585 13.626 2.954 1.00 93.75 194 ARG A O 1
ATOM 1515 N N . ASP A 1 195 ? -5.711 14.375 2.808 1.00 93.31 195 ASP A N 1
ATOM 1516 C CA . ASP A 1 195 ? -6.378 13.076 2.891 1.00 93.31 195 ASP A CA 1
ATOM 1517 C C . ASP A 1 195 ? -6.628 12.530 1.478 1.00 93.31 195 ASP A C 1
ATOM 1519 O O . ASP A 1 195 ? -7.124 13.246 0.609 1.00 93.31 195 ASP A O 1
ATOM 1523 N N . TYR A 1 196 ? -6.247 11.274 1.239 1.00 92.81 196 TYR A N 1
ATOM 1524 C CA . TYR A 1 196 ? -6.331 10.638 -0.081 1.00 92.81 196 TYR A CA 1
ATOM 1525 C C . TYR A 1 196 ? -7.465 9.618 -0.164 1.00 92.81 196 TYR A C 1
ATOM 1527 O O . TYR A 1 196 ? -8.303 9.681 -1.059 1.00 92.81 196 TYR A O 1
ATOM 1535 N N . SER A 1 197 ? -7.497 8.684 0.783 1.00 92.44 197 SER A N 1
ATOM 1536 C CA . SER A 1 197 ? -8.554 7.681 0.912 1.00 92.44 197 SER A CA 1
ATOM 1537 C C . SER A 1 197 ? -9.311 8.007 2.179 1.00 92.44 197 SER A C 1
ATOM 1539 O O . SER A 1 197 ? -8.672 8.065 3.225 1.00 92.44 197 SER A O 1
ATOM 1541 N N . VAL A 1 198 ? -10.616 8.264 2.100 1.00 95.50 198 VAL A N 1
ATOM 1542 C CA . VAL A 1 198 ? -11.449 8.616 3.255 1.00 95.50 198 VAL A CA 1
ATOM 1543 C C . VAL A 1 198 ? -12.697 7.754 3.240 1.00 95.50 198 VAL A C 1
ATOM 1545 O O . VAL A 1 198 ? -13.427 7.718 2.253 1.00 95.50 198 VAL A O 1
ATOM 1548 N N . VAL A 1 199 ? -12.951 7.072 4.350 1.00 96.19 199 VAL A N 1
ATOM 1549 C CA . VAL A 1 199 ? -14.154 6.272 4.558 1.00 96.19 199 VAL A CA 1
ATOM 1550 C C . VAL A 1 199 ? -14.777 6.701 5.875 1.00 96.19 199 VAL A C 1
ATOM 1552 O O . VAL A 1 199 ? -14.134 6.613 6.917 1.00 96.19 199 VAL A O 1
ATOM 1555 N N . SER A 1 200 ? -16.032 7.144 5.837 1.00 95.25 200 SER A N 1
ATOM 1556 C CA . SER A 1 200 ? -16.828 7.413 7.033 1.00 95.25 200 SER A CA 1
ATOM 1557 C C . SER A 1 200 ? -18.168 6.701 6.925 1.00 95.25 200 SER A C 1
ATOM 1559 O O . SER A 1 200 ? -18.817 6.763 5.881 1.00 95.25 200 SER A O 1
ATOM 1561 N N . LYS A 1 201 ? -18.570 5.991 7.980 1.00 94.94 201 LYS A N 1
ATOM 1562 C CA . LYS A 1 201 ? -19.885 5.350 8.055 1.00 94.94 201 LYS A CA 1
ATOM 1563 C C . LYS A 1 201 ? -20.380 5.274 9.489 1.00 94.94 201 LYS A C 1
ATOM 1565 O O . LYS A 1 201 ? -19.593 5.106 10.419 1.00 94.94 201 LYS A O 1
ATOM 1570 N N . ASN A 1 202 ? -21.696 5.321 9.646 1.00 96.00 202 ASN A N 1
ATOM 1571 C CA . ASN A 1 202 ? -22.335 5.018 10.917 1.00 96.00 202 ASN A CA 1
ATOM 1572 C C . ASN A 1 202 ? -22.479 3.499 11.061 1.00 96.00 202 ASN A C 1
ATOM 1574 O O . ASN A 1 202 ? -22.869 2.817 10.113 1.00 96.00 202 ASN A O 1
ATOM 1578 N N . VAL A 1 203 ? -22.134 2.970 12.232 1.00 95.69 203 VAL A N 1
ATOM 1579 C CA . VAL A 1 203 ? -22.214 1.541 12.550 1.00 95.69 203 VAL A CA 1
ATOM 1580 C C . VAL A 1 203 ? -23.029 1.369 13.821 1.00 95.69 203 VAL A C 1
ATOM 1582 O O . VAL A 1 203 ? -22.760 2.022 14.826 1.00 95.69 203 VAL A O 1
ATOM 1585 N N . THR A 1 204 ? -24.021 0.485 13.777 1.00 95.75 204 THR A N 1
ATOM 1586 C CA . THR A 1 204 ? -24.799 0.104 14.956 1.00 95.75 204 THR A CA 1
ATOM 1587 C C . THR A 1 204 ? -24.071 -1.007 15.711 1.00 95.75 204 THR A C 1
ATOM 1589 O O . THR A 1 204 ? -23.801 -2.069 15.155 1.00 95.75 204 THR A O 1
ATOM 1592 N N . ILE A 1 205 ? -23.755 -0.751 16.975 1.00 95.81 205 ILE A N 1
ATOM 1593 C CA . ILE A 1 205 ? -23.096 -1.652 17.915 1.00 95.81 205 ILE A CA 1
ATOM 1594 C C . ILE A 1 205 ? -24.174 -2.251 18.815 1.00 95.81 205 ILE A C 1
ATOM 1596 O O . ILE A 1 205 ? -24.800 -1.549 19.614 1.00 95.81 205 ILE A O 1
ATOM 1600 N N . SER A 1 206 ? -24.410 -3.550 18.656 1.00 95.75 206 SER A N 1
ATOM 1601 C CA . SER A 1 206 ? -25.341 -4.300 19.510 1.00 95.75 206 SER A CA 1
ATOM 1602 C C . SER A 1 206 ? -24.672 -4.650 20.846 1.00 95.75 206 SER A C 1
ATOM 1604 O O . SER A 1 206 ? -23.441 -4.655 20.890 1.00 95.75 206 SER A O 1
ATOM 1606 N N . PRO A 1 207 ? -25.431 -4.943 21.920 1.00 95.44 207 PRO A N 1
ATOM 1607 C CA . PRO A 1 207 ? -24.872 -5.458 23.171 1.00 95.44 207 PRO A CA 1
ATOM 1608 C C . PRO A 1 207 ? -23.906 -6.630 22.938 1.00 95.44 207 PRO A C 1
ATOM 1610 O O . PRO A 1 207 ? -24.213 -7.551 22.179 1.00 95.44 207 PRO A O 1
ATOM 1613 N N . GLY A 1 208 ? -22.744 -6.600 23.594 1.00 94.38 208 GLY A N 1
ATOM 1614 C CA . GLY A 1 208 ? -21.650 -7.553 23.393 1.00 94.38 208 GLY A CA 1
ATOM 1615 C C . GLY A 1 208 ? -20.523 -7.028 22.496 1.00 94.38 208 GLY A C 1
ATOM 1616 O O . GLY A 1 208 ? -20.323 -5.824 22.357 1.00 94.38 208 GLY A O 1
ATOM 1617 N N . ASP A 1 209 ? -19.736 -7.942 21.926 1.00 94.88 209 ASP A N 1
ATOM 1618 C CA . ASP A 1 209 ? -18.583 -7.612 21.079 1.00 94.88 209 ASP A CA 1
ATOM 1619 C C . ASP A 1 209 ? -18.993 -7.424 19.610 1.00 94.88 209 ASP A C 1
ATOM 1621 O O . ASP A 1 209 ? -19.613 -8.299 19.005 1.00 94.88 209 ASP A O 1
ATOM 1625 N N . THR A 1 210 ? -18.619 -6.286 19.023 1.00 95.19 210 THR A N 1
ATOM 1626 C CA . THR A 1 210 ? -18.822 -5.982 17.605 1.00 95.19 210 THR A CA 1
ATOM 1627 C C . THR A 1 210 ? -17.488 -5.713 16.909 1.00 95.19 210 THR A C 1
ATOM 1629 O O . THR A 1 210 ? -16.756 -4.783 17.252 1.00 95.19 210 THR A O 1
ATOM 1632 N N . LEU A 1 211 ? -17.209 -6.475 15.846 1.00 95.25 211 LEU A N 1
ATOM 1633 C CA . LEU A 1 211 ? -16.064 -6.244 14.965 1.00 95.25 211 LEU A CA 1
ATOM 1634 C C . LEU A 1 211 ? -16.389 -5.173 13.918 1.00 95.25 211 LEU A C 1
ATOM 1636 O O . LEU A 1 211 ? -17.210 -5.376 13.022 1.00 95.25 211 LEU A O 1
ATOM 1640 N N . ILE A 1 212 ? -15.662 -4.061 13.965 1.00 95.75 212 ILE A N 1
ATOM 1641 C CA . ILE A 1 212 ? -15.702 -3.027 12.931 1.00 95.75 212 ILE A CA 1
ATOM 1642 C C . ILE A 1 212 ? -14.539 -3.259 11.971 1.00 95.75 212 ILE A C 1
ATOM 1644 O O . ILE A 1 212 ? -13.395 -3.392 12.399 1.00 95.75 212 ILE A O 1
ATOM 1648 N N . ARG A 1 213 ? -14.817 -3.281 10.662 1.00 95.44 213 ARG A N 1
ATOM 1649 C CA . ARG A 1 213 ? -13.804 -3.395 9.603 1.00 95.44 213 ARG A CA 1
ATOM 1650 C C . ARG A 1 213 ? -14.033 -2.348 8.513 1.00 95.44 213 ARG A C 1
ATOM 1652 O O . ARG A 1 213 ? -15.154 -2.194 8.018 1.00 95.44 213 ARG A O 1
ATOM 1659 N N . LEU A 1 214 ? -12.957 -1.664 8.128 1.00 96.12 214 LEU A N 1
ATOM 1660 C CA . LEU A 1 214 ? -12.900 -0.712 7.020 1.00 96.12 214 LEU A CA 1
ATOM 1661 C C . LEU A 1 214 ? -11.731 -1.061 6.097 1.00 96.12 214 LEU A C 1
ATOM 1663 O O . LEU A 1 214 ? -10.642 -1.372 6.572 1.00 96.12 214 LEU A O 1
ATOM 1667 N N . SER A 1 215 ? -11.952 -0.991 4.786 1.00 96.44 215 SER A N 1
ATOM 1668 C CA . SER A 1 215 ? -10.907 -1.165 3.774 1.00 96.44 215 SER A CA 1
ATOM 1669 C C . SER A 1 215 ? -10.715 0.149 3.028 1.00 96.44 215 SER A C 1
ATOM 1671 O O . SER A 1 215 ? -11.690 0.745 2.574 1.00 96.44 215 SER A O 1
ATOM 1673 N N . LEU A 1 216 ? -9.471 0.608 2.943 1.00 97.25 216 LEU A N 1
ATOM 1674 C CA . LEU A 1 216 ? -9.081 1.858 2.308 1.00 97.25 216 LEU A CA 1
ATOM 1675 C C . LEU A 1 216 ? -8.278 1.532 1.049 1.00 97.25 216 LEU A C 1
ATOM 1677 O O . LEU A 1 216 ? -7.170 1.000 1.176 1.00 97.25 216 LEU A O 1
ATOM 1681 N N . PRO A 1 217 ? -8.795 1.816 -0.159 1.00 96.56 217 PRO A N 1
ATOM 1682 C CA . PRO A 1 217 ? -8.027 1.628 -1.382 1.00 96.56 217 PRO A CA 1
ATOM 1683 C C . PRO A 1 217 ? -6.867 2.627 -1.453 1.00 96.56 217 PRO A C 1
ATOM 1685 O O . PRO A 1 217 ? -6.997 3.777 -1.025 1.00 96.56 217 PRO A O 1
ATOM 1688 N N . VAL A 1 218 ? -5.750 2.183 -2.023 1.00 96.81 218 VAL A N 1
ATOM 1689 C CA . VAL A 1 218 ? -4.583 2.997 -2.365 1.00 96.81 218 VAL A CA 1
ATOM 1690 C C . VAL A 1 218 ? -4.588 3.179 -3.876 1.00 96.81 218 VAL A C 1
ATOM 1692 O O . VAL A 1 218 ? -4.236 2.267 -4.622 1.00 96.81 218 VAL A O 1
ATOM 1695 N N . GLY A 1 219 ? -5.040 4.345 -4.334 1.00 94.81 219 GLY A N 1
ATOM 1696 C CA . GLY A 1 219 ? -5.196 4.640 -5.756 1.00 94.81 219 GLY A CA 1
ATOM 1697 C C . GLY A 1 219 ? -3.867 4.669 -6.510 1.00 94.81 219 GLY A C 1
ATOM 1698 O O . GLY A 1 219 ? -2.807 4.919 -5.940 1.00 94.81 219 GLY A O 1
ATOM 1699 N N . TRP A 1 220 ? -3.920 4.431 -7.820 1.00 94.38 220 TRP A N 1
ATOM 1700 C CA . TRP A 1 220 ? -2.753 4.530 -8.703 1.00 94.38 220 TRP A CA 1
ATOM 1701 C C . TRP A 1 220 ? -2.228 5.959 -8.846 1.00 94.38 220 TRP A C 1
ATOM 1703 O O . TRP A 1 220 ? -1.045 6.169 -9.096 1.00 94.38 220 TRP A O 1
ATOM 1713 N N . ASP A 1 221 ? -3.100 6.938 -8.645 1.00 92.25 221 ASP A N 1
ATOM 1714 C CA . ASP A 1 221 ? -2.853 8.375 -8.674 1.00 92.25 221 ASP A CA 1
ATOM 1715 C C . ASP A 1 221 ? -2.189 8.910 -7.391 1.00 92.25 221 ASP A C 1
ATOM 1717 O O . ASP A 1 221 ? -1.724 10.055 -7.367 1.00 92.25 221 ASP A O 1
ATOM 1721 N N . TYR A 1 222 ? -2.036 8.080 -6.351 1.00 94.19 222 TYR A N 1
ATOM 1722 C CA . TYR A 1 222 ? -1.450 8.491 -5.071 1.00 94.19 222 TYR A CA 1
ATOM 1723 C C . TYR A 1 222 ? 0.070 8.633 -5.197 1.00 94.19 222 TYR A C 1
ATOM 1725 O O . TYR A 1 222 ? 0.713 7.730 -5.742 1.00 94.19 222 TYR A O 1
ATOM 1733 N N . PRO A 1 223 ? 0.680 9.744 -4.750 1.00 93.88 223 PRO A N 1
ATOM 1734 C CA . PRO A 1 223 ? 2.128 9.892 -4.789 1.00 93.88 223 PRO A CA 1
ATOM 1735 C C . PRO A 1 223 ? 2.804 8.866 -3.878 1.00 93.88 223 PRO A C 1
ATOM 1737 O O . PRO A 1 223 ? 2.318 8.572 -2.785 1.00 93.88 223 PRO A O 1
ATOM 1740 N N . GLU A 1 224 ? 3.946 8.341 -4.311 1.00 94.44 224 GLU A N 1
ATOM 1741 C CA . GLU A 1 224 ? 4.776 7.488 -3.461 1.00 94.44 224 GLU A CA 1
ATOM 1742 C C . GLU A 1 224 ? 5.332 8.291 -2.279 1.00 94.44 224 GLU A C 1
ATOM 1744 O O . GLU A 1 224 ? 5.645 9.477 -2.404 1.00 94.44 224 GLU A O 1
ATOM 1749 N N . GLY A 1 225 ? 5.456 7.653 -1.116 1.00 95.81 225 GLY A N 1
ATOM 1750 C CA . GLY A 1 225 ? 5.983 8.301 0.080 1.00 95.81 225 GLY A CA 1
ATOM 1751 C C . GLY A 1 225 ? 5.370 7.794 1.375 1.00 95.81 225 GLY A C 1
ATOM 1752 O O . GLY A 1 225 ? 4.804 6.707 1.448 1.00 95.81 225 GLY A O 1
ATOM 1753 N N . ASN A 1 226 ? 5.503 8.591 2.432 1.00 97.31 226 ASN A N 1
ATOM 1754 C CA . ASN A 1 226 ? 5.022 8.227 3.760 1.00 97.31 226 ASN A CA 1
ATOM 1755 C C . ASN A 1 226 ? 3.596 8.730 3.990 1.00 97.31 226 ASN A C 1
ATOM 1757 O O . ASN A 1 226 ? 3.274 9.893 3.733 1.00 97.31 226 ASN A O 1
ATOM 1761 N N . TYR A 1 227 ? 2.772 7.843 4.529 1.00 97.94 227 TYR A N 1
ATOM 1762 C CA . TYR A 1 227 ? 1.378 8.068 4.859 1.00 97.94 227 TYR A CA 1
ATOM 1763 C C . TYR A 1 227 ? 1.128 7.721 6.323 1.00 97.94 227 TYR A C 1
ATOM 1765 O O . TYR A 1 227 ? 1.818 6.901 6.934 1.00 97.94 227 TYR A O 1
ATOM 1773 N N . THR A 1 228 ? 0.111 8.352 6.890 1.00 97.44 228 THR A N 1
ATOM 1774 C CA . THR A 1 228 ? -0.440 8.018 8.196 1.00 97.44 228 THR A CA 1
ATOM 1775 C C . THR A 1 228 ? -1.854 7.505 7.981 1.00 97.44 228 THR A C 1
ATOM 1777 O O . THR A 1 228 ? -2.724 8.247 7.532 1.00 97.44 228 THR A O 1
ATOM 1780 N N . LEU A 1 229 ? -2.076 6.232 8.294 1.00 97.62 229 LEU A N 1
ATOM 1781 C CA . LEU A 1 229 ? -3.409 5.684 8.478 1.00 97.62 229 LEU A CA 1
ATOM 1782 C C . LEU A 1 229 ? -3.966 6.246 9.781 1.00 97.62 229 LEU A C 1
ATOM 1784 O O . LEU A 1 229 ? -3.354 6.088 10.837 1.00 97.62 229 LEU A O 1
ATOM 1788 N N . ILE A 1 230 ? -5.121 6.886 9.692 1.00 97.06 230 ILE A N 1
ATOM 1789 C CA . ILE A 1 230 ? -5.897 7.392 10.817 1.00 97.06 230 ILE A CA 1
ATOM 1790 C C . ILE A 1 230 ? -7.180 6.574 10.861 1.00 97.06 230 ILE A C 1
ATOM 1792 O O . ILE A 1 230 ? -7.852 6.411 9.846 1.00 97.06 230 ILE A O 1
ATOM 1796 N N . TYR A 1 231 ? -7.522 6.051 12.0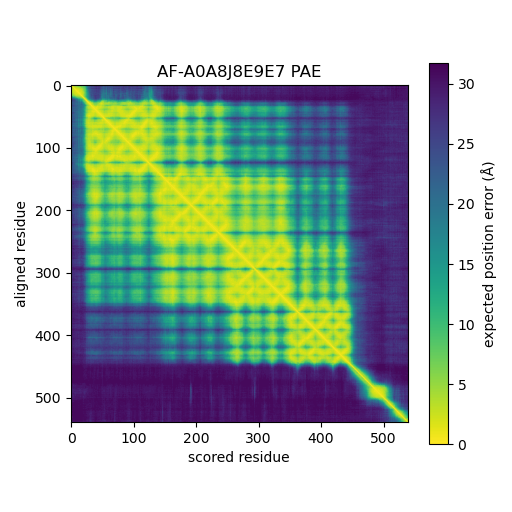28 1.00 97.25 231 TYR A N 1
ATOM 1797 C CA . TYR A 1 231 ? -8.778 5.362 12.291 1.00 97.25 231 TYR A CA 1
ATOM 1798 C C . TYR A 1 231 ? -9.386 5.934 13.560 1.00 97.25 231 TYR A C 1
ATOM 1800 O O . TYR A 1 231 ? -8.690 6.077 14.565 1.00 97.25 231 TYR A O 1
ATOM 1808 N N . ARG A 1 232 ? -10.661 6.297 13.496 1.00 96.19 232 ARG A N 1
ATOM 1809 C CA . ARG A 1 232 ? -11.391 6.967 14.564 1.00 96.19 232 ARG A CA 1
ATOM 1810 C C . ARG A 1 232 ? -12.754 6.326 14.734 1.00 96.19 232 ARG A C 1
ATOM 1812 O O . ARG A 1 232 ? -13.444 6.069 13.748 1.00 96.19 232 ARG A O 1
ATOM 1819 N N . VAL A 1 233 ? -13.132 6.093 15.981 1.00 95.81 233 VAL A N 1
ATOM 1820 C CA . VAL A 1 233 ? -14.499 5.728 16.348 1.00 95.81 233 VAL A CA 1
ATOM 1821 C C . VAL A 1 233 ? -15.007 6.779 17.317 1.00 95.81 233 VAL A C 1
ATOM 1823 O O . VAL A 1 233 ? -14.430 6.962 18.389 1.00 95.81 233 VAL A O 1
ATOM 1826 N N . SER A 1 234 ? -16.061 7.479 16.920 1.00 94.06 234 SER A N 1
ATOM 1827 C CA . SER A 1 234 ? -16.642 8.590 17.664 1.00 94.06 234 SER A CA 1
ATOM 1828 C C . SER A 1 234 ? -18.031 8.219 18.170 1.00 94.06 234 SER A C 1
ATOM 1830 O O . SER A 1 234 ? -18.873 7.717 17.417 1.00 94.06 234 SER A O 1
ATOM 1832 N N . TYR A 1 235 ? -18.269 8.490 19.449 1.00 91.69 235 TYR A N 1
ATOM 1833 C CA . TYR A 1 235 ? -19.552 8.302 20.112 1.00 91.69 235 TYR A CA 1
ATOM 1834 C C . TYR A 1 235 ? -19.796 9.436 21.114 1.00 91.69 235 TYR A C 1
ATOM 1836 O O . TYR A 1 235 ? -19.089 9.556 22.116 1.00 91.69 235 TYR A O 1
ATOM 1844 N N . GLY A 1 236 ? -20.789 10.288 20.839 1.00 85.38 236 GLY A N 1
ATOM 1845 C CA . GLY A 1 236 ? -21.018 11.506 21.621 1.00 85.38 236 GLY A CA 1
ATOM 1846 C C . GLY A 1 236 ? -19.754 12.370 21.683 1.00 85.38 236 GLY A C 1
ATOM 1847 O O . GLY A 1 236 ? -19.185 12.713 20.650 1.00 85.38 236 GLY A O 1
ATOM 1848 N N . ASN A 1 237 ? -19.287 12.667 22.898 1.00 83.88 237 ASN A N 1
ATOM 1849 C CA . ASN A 1 237 ? -18.061 13.440 23.142 1.00 83.88 237 ASN A CA 1
ATOM 1850 C C . ASN A 1 237 ? -16.793 12.571 23.251 1.00 83.88 237 ASN A C 1
ATOM 1852 O O . ASN A 1 237 ? -15.717 13.091 23.543 1.00 83.88 237 ASN A O 1
ATOM 1856 N N . GLN A 1 238 ? -16.907 11.252 23.083 1.00 84.50 238 GLN A N 1
ATOM 1857 C CA . GLN A 1 238 ? -15.781 10.327 23.161 1.00 84.50 238 GLN A CA 1
ATOM 1858 C C . GLN A 1 238 ? -15.270 9.981 21.765 1.00 84.50 238 GLN A C 1
ATOM 1860 O O . GLN A 1 238 ? -16.044 9.697 20.850 1.00 84.50 238 GLN A O 1
ATOM 1865 N N . GLU A 1 239 ? -13.950 9.955 21.620 1.00 91.00 239 GLU A N 1
ATOM 1866 C CA . GLU A 1 239 ? -13.280 9.559 20.388 1.00 91.00 239 GLU A CA 1
ATOM 1867 C C . GLU A 1 239 ? -12.133 8.606 20.720 1.00 91.00 239 GLU A C 1
ATOM 1869 O O . GLU A 1 239 ? -11.227 8.931 21.488 1.00 91.00 239 GLU A O 1
ATOM 1874 N N . TYR A 1 240 ? -12.161 7.422 20.117 1.00 92.38 240 TYR A N 1
ATOM 1875 C CA . TYR A 1 240 ? -11.030 6.508 20.109 1.00 92.38 240 TYR A CA 1
ATOM 1876 C C . TYR A 1 240 ? -10.253 6.690 18.811 1.00 92.38 240 TYR A C 1
ATOM 1878 O O . TYR A 1 240 ? -10.836 6.599 17.734 1.00 92.38 240 TYR A O 1
ATOM 1886 N N . THR A 1 241 ? -8.941 6.916 18.903 1.00 95.31 241 THR A N 1
ATOM 1887 C CA . THR A 1 241 ? -8.076 7.112 17.733 1.00 95.31 241 THR A CA 1
ATOM 1888 C C . THR A 1 241 ? -6.953 6.081 17.691 1.00 95.31 241 THR A C 1
ATOM 1890 O O . THR A 1 241 ? -6.169 5.953 18.628 1.00 95.31 241 THR A O 1
ATOM 1893 N N . TYR A 1 242 ? -6.820 5.414 16.549 1.00 95.94 242 TYR A N 1
ATOM 1894 C CA . TYR A 1 242 ? -5.674 4.594 16.177 1.00 95.94 242 TYR A CA 1
ATOM 1895 C C . TYR A 1 242 ? -4.933 5.245 15.012 1.00 95.94 242 TYR A C 1
ATOM 1897 O O . TYR A 1 242 ? -5.544 5.725 14.054 1.00 95.94 242 TYR A O 1
ATOM 1905 N N . THR A 1 243 ? -3.602 5.251 15.081 1.00 96.25 243 THR A N 1
ATOM 1906 C CA . THR A 1 243 ? -2.762 5.743 13.988 1.00 96.25 243 THR A CA 1
ATOM 1907 C C . THR A 1 243 ? -1.631 4.777 13.682 1.00 96.25 243 THR A C 1
ATOM 1909 O O . THR A 1 243 ? -1.056 4.168 14.585 1.00 96.25 243 THR A O 1
ATOM 1912 N N . LYS A 1 244 ? -1.290 4.652 12.398 1.00 96.44 244 LYS A N 1
ATOM 1913 C CA . LYS A 1 244 ? -0.151 3.852 11.941 1.00 96.44 244 LYS A CA 1
ATOM 1914 C C . LYS A 1 244 ? 0.540 4.527 10.768 1.00 96.44 244 LYS A C 1
ATOM 1916 O O . LYS A 1 244 ? -0.113 5.014 9.852 1.00 96.44 244 LYS A O 1
ATOM 1921 N N . LYS A 1 245 ? 1.871 4.531 10.783 1.00 96.81 245 LYS A N 1
ATOM 1922 C CA . LYS A 1 245 ? 2.677 5.001 9.652 1.00 96.81 245 LYS A CA 1
ATOM 1923 C C . LYS A 1 245 ? 2.862 3.877 8.640 1.00 96.81 245 LYS A C 1
ATOM 1925 O O . LYS A 1 245 ? 3.148 2.747 9.030 1.00 96.81 245 LYS A O 1
ATOM 1930 N N . LEU A 1 246 ? 2.697 4.203 7.365 1.00 96.50 246 LEU A N 1
ATOM 1931 C CA . LEU A 1 246 ? 2.796 3.281 6.240 1.00 96.50 246 LEU A CA 1
ATOM 1932 C C . LEU A 1 246 ? 3.555 3.963 5.101 1.00 96.50 246 LEU A C 1
ATOM 1934 O O . LEU A 1 246 ? 3.369 5.156 4.868 1.00 96.50 246 LEU A O 1
ATOM 1938 N N . THR A 1 247 ? 4.371 3.223 4.363 1.00 97.25 247 THR A N 1
ATOM 1939 C CA . THR A 1 247 ? 4.979 3.718 3.122 1.00 97.25 247 THR A CA 1
ATOM 1940 C C . THR A 1 247 ? 4.167 3.235 1.925 1.00 97.25 247 THR A C 1
ATOM 1942 O O . THR A 1 247 ? 3.924 2.041 1.783 1.00 97.25 247 THR A O 1
ATOM 1945 N N . VAL A 1 248 ? 3.737 4.157 1.069 1.00 97.25 248 VAL A N 1
ATOM 1946 C CA . VAL A 1 248 ? 3.110 3.851 -0.220 1.00 97.25 248 VAL A CA 1
ATOM 1947 C C . VAL A 1 248 ? 4.195 3.843 -1.2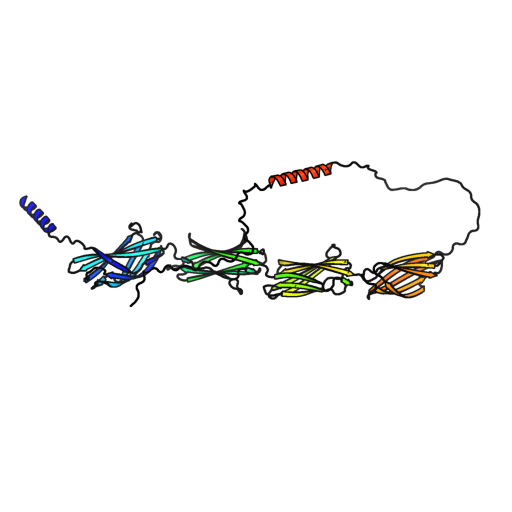89 1.00 97.25 248 VAL A C 1
ATOM 1949 O O . VAL A 1 248 ? 4.940 4.817 -1.406 1.00 97.25 248 VAL A O 1
ATOM 1952 N N . SER A 1 249 ? 4.284 2.769 -2.070 1.00 96.31 249 SER A N 1
ATOM 1953 C CA . SER A 1 249 ? 5.255 2.652 -3.164 1.00 96.31 249 SER A CA 1
ATOM 1954 C C . SER A 1 249 ? 4.675 1.934 -4.381 1.00 96.31 249 SER A C 1
ATOM 1956 O O . SER A 1 249 ? 3.646 1.261 -4.303 1.00 96.31 249 SER A O 1
ATOM 1958 N N . LEU A 1 250 ? 5.333 2.051 -5.532 1.00 96.12 250 LEU A N 1
ATOM 1959 C CA . LEU A 1 250 ? 4.938 1.316 -6.734 1.00 96.12 250 LEU A CA 1
ATOM 1960 C C . LEU A 1 250 ? 5.216 -0.194 -6.615 1.00 96.12 250 LEU A C 1
ATOM 1962 O O . LEU A 1 250 ? 4.508 -1.012 -7.212 1.00 96.12 250 LEU A O 1
ATOM 1966 N N . GLY A 1 251 ? 6.254 -0.559 -5.853 1.00 94.94 251 GLY A N 1
ATOM 1967 C CA . GLY A 1 251 ? 6.729 -1.939 -5.699 1.00 94.94 251 GLY A CA 1
ATOM 1968 C C . GLY A 1 251 ? 7.428 -2.503 -6.941 1.00 94.94 251 GLY A C 1
ATOM 1969 O O . GLY A 1 251 ? 7.629 -3.712 -7.043 1.00 94.94 251 GLY A O 1
ATOM 1970 N N . VAL A 1 252 ? 7.767 -1.654 -7.915 1.00 96.62 252 VAL A N 1
ATOM 1971 C CA . VAL A 1 252 ? 8.467 -2.034 -9.148 1.00 96.62 252 VAL A CA 1
ATOM 1972 C C . VAL A 1 252 ? 9.463 -0.944 -9.510 1.00 96.62 252 VAL A C 1
ATOM 1974 O O . VAL A 1 252 ? 9.125 0.237 -9.450 1.00 96.62 252 VAL A O 1
ATOM 1977 N N . ARG A 1 253 ? 10.676 -1.332 -9.901 1.00 96.75 253 ARG A N 1
ATOM 1978 C CA . ARG A 1 253 ? 11.735 -0.389 -10.246 1.00 96.75 253 ARG A CA 1
ATOM 1979 C C . ARG A 1 253 ? 12.618 -0.893 -11.384 1.00 96.75 253 ARG A C 1
ATOM 1981 O O . ARG A 1 253 ? 12.991 -2.066 -11.423 1.00 96.75 253 ARG A O 1
ATOM 1988 N N . LEU A 1 254 ? 13.000 0.021 -12.273 1.00 97.44 254 LEU A N 1
ATOM 1989 C CA . LEU A 1 254 ? 14.087 -0.169 -13.228 1.00 97.44 254 LEU A CA 1
ATOM 1990 C C . LEU A 1 254 ? 15.424 0.037 -12.505 1.00 97.44 254 LEU A C 1
ATOM 1992 O O . LEU A 1 254 ? 15.653 1.080 -11.889 1.00 97.44 254 LEU A O 1
ATOM 1996 N N . VAL A 1 255 ? 16.285 -0.979 -12.545 1.00 96.12 255 VAL A N 1
ATOM 1997 C CA . VAL A 1 255 ? 17.589 -0.970 -11.860 1.00 96.12 255 VAL A CA 1
ATOM 1998 C C . VAL A 1 255 ? 18.689 -0.466 -12.778 1.00 96.12 255 VAL A C 1
ATOM 2000 O O . VAL A 1 255 ? 19.537 0.302 -12.339 1.00 96.12 255 VAL A O 1
ATOM 2003 N N . GLY A 1 256 ? 18.665 -0.897 -14.036 1.00 95.69 256 GLY A N 1
ATOM 2004 C CA . GLY A 1 256 ? 19.621 -0.451 -15.037 1.00 95.69 256 GLY A CA 1
ATOM 2005 C C . GLY A 1 256 ? 19.387 -1.104 -16.386 1.00 95.69 256 GLY A C 1
ATOM 2006 O O . GLY A 1 256 ? 18.654 -2.096 -16.504 1.00 95.69 256 GLY A O 1
ATOM 2007 N N . VAL A 1 257 ? 20.028 -0.539 -17.399 1.00 97.25 257 VAL A N 1
ATOM 2008 C CA . VAL A 1 257 ? 20.000 -1.041 -18.768 1.00 97.25 257 VAL A CA 1
ATOM 2009 C C . VAL A 1 257 ? 21.425 -1.231 -19.276 1.00 97.25 257 VAL A C 1
ATOM 2011 O O . VAL A 1 257 ? 22.279 -0.369 -19.099 1.00 97.25 257 VAL A O 1
ATOM 2014 N N . SER A 1 258 ? 21.679 -2.347 -19.954 1.00 96.12 258 SER A N 1
ATOM 2015 C CA . SER A 1 258 ? 22.903 -2.559 -20.731 1.00 96.12 258 SER A CA 1
ATOM 2016 C C . SER A 1 258 ? 22.580 -2.839 -22.196 1.00 96.12 258 SER A C 1
ATOM 2018 O O . SER A 1 258 ? 21.488 -3.302 -22.526 1.00 96.12 258 SER A O 1
ATOM 2020 N N . VAL A 1 259 ? 23.521 -2.551 -23.092 1.00 96.75 259 VAL A N 1
ATOM 2021 C CA . VAL A 1 259 ? 23.392 -2.827 -24.530 1.00 96.75 259 VAL A CA 1
ATOM 2022 C C . VAL A 1 259 ? 24.318 -3.976 -24.902 1.00 96.75 259 VAL A C 1
ATOM 2024 O O . VAL A 1 259 ? 25.391 -4.124 -24.328 1.00 96.75 259 VAL A O 1
ATOM 2027 N N . GLU A 1 260 ? 23.897 -4.804 -25.854 1.00 95.69 260 GLU A N 1
ATOM 2028 C CA . GLU A 1 260 ? 24.696 -5.920 -26.365 1.00 95.69 260 GLU A CA 1
ATOM 2029 C C . GLU A 1 260 ? 26.003 -5.451 -27.022 1.00 95.69 260 GLU A C 1
ATOM 2031 O O . GLU A 1 260 ? 27.036 -6.098 -26.865 1.00 95.69 260 GLU A O 1
ATOM 2036 N N . LYS A 1 261 ? 25.952 -4.338 -27.768 1.00 93.75 261 LYS A N 1
ATOM 2037 C CA . LYS A 1 261 ? 27.080 -3.739 -28.494 1.00 93.75 261 LYS A CA 1
ATOM 2038 C C . LYS A 1 261 ? 26.943 -2.218 -28.512 1.00 93.75 261 LYS A C 1
ATOM 2040 O O . LYS A 1 261 ? 25.836 -1.697 -28.600 1.00 93.75 261 LYS A O 1
ATOM 2045 N N . GLU A 1 262 ? 28.064 -1.507 -28.494 1.00 93.06 262 GLU A N 1
ATOM 2046 C CA . GLU A 1 262 ? 28.086 -0.036 -28.575 1.00 93.06 262 GLU A CA 1
ATOM 2047 C C . GLU A 1 262 ? 27.914 0.483 -30.008 1.00 93.06 262 GLU A C 1
ATOM 2049 O O . GLU A 1 262 ? 27.619 1.658 -30.219 1.00 93.06 262 GLU A O 1
ATOM 2054 N N . SER A 1 263 ? 28.071 -0.383 -31.010 1.00 93.06 263 SER A N 1
ATOM 2055 C CA . SER A 1 263 ? 27.848 -0.022 -32.404 1.00 93.06 263 SER A CA 1
ATOM 2056 C C . SER A 1 263 ? 27.247 -1.152 -33.229 1.00 93.06 263 SER A C 1
ATOM 2058 O O . SER A 1 263 ? 27.360 -2.333 -32.888 1.00 93.06 263 SER A O 1
ATOM 2060 N N . VAL A 1 264 ? 26.555 -0.768 -34.299 1.00 94.56 264 VAL A N 1
ATOM 2061 C CA . VAL A 1 264 ? 25.802 -1.671 -35.173 1.00 94.56 264 VAL A CA 1
ATOM 2062 C C . VAL A 1 264 ? 25.691 -1.075 -36.577 1.00 94.56 264 VAL A C 1
ATOM 2064 O O . VAL A 1 264 ? 25.723 0.146 -36.742 1.00 94.56 264 VAL A O 1
ATOM 2067 N N . LEU A 1 265 ? 25.581 -1.914 -37.608 1.00 91.62 265 LEU A N 1
ATOM 2068 C CA . LEU A 1 265 ? 25.317 -1.438 -38.966 1.00 91.62 265 LEU A CA 1
ATOM 2069 C C . LEU A 1 265 ? 23.846 -1.028 -39.124 1.00 91.62 265 LEU A C 1
ATOM 2071 O O . LEU A 1 265 ? 22.957 -1.465 -38.392 1.00 91.62 265 LEU A O 1
ATOM 2075 N N . LEU A 1 266 ? 23.581 -0.168 -40.103 1.00 92.25 266 LEU A N 1
ATOM 2076 C CA . LEU A 1 266 ? 22.234 0.288 -40.428 1.00 92.25 266 LEU A CA 1
ATOM 2077 C C . LEU A 1 266 ? 21.286 -0.893 -40.719 1.00 92.25 266 LEU A C 1
ATOM 2079 O O . LEU A 1 266 ? 21.520 -1.677 -41.642 1.00 92.25 266 LEU A O 1
ATOM 2083 N N . ASN A 1 267 ? 20.163 -0.936 -39.998 1.00 91.25 267 ASN A N 1
ATOM 2084 C CA . ASN A 1 267 ? 19.138 -1.990 -40.015 1.00 91.25 267 ASN A CA 1
ATOM 2085 C C . ASN A 1 267 ? 19.557 -3.361 -39.457 1.00 91.25 267 ASN A C 1
ATOM 2087 O O . ASN A 1 267 ? 18.757 -4.296 -39.524 1.00 91.25 267 ASN A O 1
ATOM 2091 N N . ASP A 1 268 ? 20.746 -3.491 -38.871 1.00 91.62 268 ASP A N 1
ATOM 2092 C CA . ASP A 1 268 ? 21.113 -4.708 -38.148 1.00 91.62 268 ASP A CA 1
ATOM 2093 C C . ASP A 1 268 ? 20.426 -4.759 -36.776 1.00 91.62 268 ASP A C 1
ATOM 2095 O O . ASP A 1 268 ? 19.971 -3.752 -36.222 1.00 91.62 268 ASP A O 1
ATOM 2099 N N . THR A 1 269 ? 20.327 -5.960 -36.206 1.00 93.56 269 THR A N 1
ATOM 2100 C CA . THR A 1 269 ? 19.674 -6.168 -34.913 1.00 93.56 269 THR A CA 1
ATOM 2101 C C . THR A 1 269 ? 20.582 -5.758 -33.761 1.00 93.56 269 THR A C 1
ATOM 2103 O O . THR A 1 269 ? 21.680 -6.293 -33.620 1.00 93.56 269 THR A O 1
ATOM 2106 N N . LEU A 1 270 ? 20.079 -4.893 -32.880 1.00 95.62 270 LEU A N 1
ATOM 2107 C CA . LEU A 1 270 ? 20.726 -4.546 -31.618 1.00 95.62 270 LEU A CA 1
ATOM 2108 C C . LEU A 1 270 ? 19.769 -4.788 -30.449 1.00 95.62 270 LEU A C 1
ATOM 2110 O O . LEU A 1 270 ? 18.590 -4.421 -30.518 1.00 95.62 270 LEU A O 1
ATOM 2114 N N . LYS A 1 271 ? 20.261 -5.404 -29.371 1.00 96.31 271 LYS A N 1
ATOM 2115 C CA . LYS A 1 271 ? 19.474 -5.671 -28.163 1.00 96.31 271 LYS A CA 1
ATOM 2116 C C . LYS A 1 271 ? 19.988 -4.875 -26.969 1.00 96.31 271 LYS A C 1
ATOM 2118 O O . LYS A 1 271 ? 21.187 -4.665 -26.809 1.00 96.31 271 LYS A O 1
ATOM 2123 N N . ALA A 1 272 ? 19.058 -4.492 -26.106 1.00 96.69 272 ALA A N 1
ATOM 2124 C CA . ALA A 1 272 ? 19.310 -4.032 -24.752 1.00 96.69 272 ALA A CA 1
ATOM 2125 C C . ALA A 1 272 ? 18.745 -5.031 -23.738 1.00 96.69 272 ALA A C 1
ATOM 2127 O O . ALA A 1 272 ? 17.714 -5.667 -23.980 1.00 96.69 272 ALA A O 1
ATOM 2128 N N . TYR A 1 273 ? 19.411 -5.138 -22.594 1.00 97.12 273 TYR A N 1
ATOM 2129 C CA . TYR A 1 273 ? 19.002 -5.927 -21.444 1.00 97.12 273 TYR A CA 1
ATOM 2130 C C . TYR A 1 273 ? 18.559 -4.974 -20.340 1.00 97.12 273 TYR A C 1
ATOM 2132 O O . TYR A 1 273 ? 19.357 -4.229 -19.775 1.00 97.12 273 TYR A O 1
ATOM 2140 N N . VAL A 1 274 ? 17.263 -4.987 -20.047 1.00 97.56 274 VAL A N 1
ATOM 2141 C CA . VAL A 1 274 ? 16.648 -4.140 -19.026 1.00 97.56 274 VAL A CA 1
ATOM 2142 C C . VAL A 1 274 ? 16.514 -4.956 -17.749 1.00 97.56 274 VAL A C 1
ATOM 2144 O O . VAL A 1 274 ? 15.778 -5.943 -17.724 1.00 97.56 274 VAL A O 1
ATOM 2147 N N . THR A 1 275 ? 17.218 -4.550 -16.695 1.00 97.56 275 THR A N 1
ATOM 2148 C CA . THR A 1 275 ? 17.147 -5.194 -15.380 1.00 97.56 275 THR A CA 1
ATOM 2149 C C . THR A 1 275 ? 16.090 -4.509 -14.529 1.00 97.56 275 THR A C 1
ATOM 2151 O O . THR A 1 275 ? 16.162 -3.309 -14.255 1.00 97.56 275 THR A O 1
ATOM 2154 N N . LEU A 1 276 ? 15.106 -5.287 -14.096 1.00 97.44 276 LEU A N 1
ATOM 2155 C CA . LEU A 1 276 ? 13.956 -4.843 -13.323 1.00 97.44 276 LEU A CA 1
ATOM 2156 C C . LEU A 1 276 ? 13.929 -5.574 -11.982 1.00 97.44 276 LEU A C 1
ATOM 2158 O O . LEU A 1 276 ? 14.221 -6.767 -11.922 1.00 97.44 276 LEU A O 1
ATOM 2162 N N . ILE A 1 277 ? 13.532 -4.878 -10.923 1.00 97.44 277 ILE A N 1
ATOM 2163 C CA . ILE A 1 277 ? 13.185 -5.487 -9.637 1.00 97.44 277 ILE A CA 1
ATOM 2164 C C . ILE A 1 277 ? 11.706 -5.240 -9.385 1.00 97.44 277 ILE A C 1
ATOM 2166 O O . ILE A 1 277 ? 11.215 -4.119 -9.538 1.00 97.44 277 ILE A O 1
ATOM 2170 N N . SER A 1 278 ? 10.997 -6.287 -8.982 1.00 97.06 278 SER A N 1
ATOM 2171 C CA . SER A 1 278 ? 9.619 -6.188 -8.530 1.00 97.06 278 SER A CA 1
ATOM 2172 C C . SER A 1 278 ? 9.453 -6.857 -7.176 1.00 97.06 278 SER A C 1
ATOM 2174 O O . SER A 1 278 ? 9.977 -7.935 -6.933 1.00 97.06 278 SER A O 1
ATOM 2176 N N . GLU A 1 279 ? 8.699 -6.232 -6.284 1.00 95.00 279 GLU A N 1
ATOM 2177 C CA . GLU A 1 279 ? 8.326 -6.809 -4.991 1.00 95.00 279 GLU A CA 1
ATOM 2178 C C . GLU A 1 279 ? 6.967 -7.527 -5.057 1.00 95.00 279 GLU A C 1
ATOM 2180 O O . GLU A 1 279 ? 6.500 -8.079 -4.062 1.00 95.00 279 GLU A O 1
ATOM 2185 N N . ARG A 1 280 ? 6.309 -7.531 -6.227 1.00 94.38 280 ARG A N 1
ATOM 2186 C CA . ARG A 1 280 ? 4.967 -8.095 -6.407 1.00 94.38 280 ARG A CA 1
ATOM 2187 C C . ARG A 1 280 ? 4.748 -8.658 -7.808 1.00 94.38 280 ARG A C 1
ATOM 2189 O O . ARG A 1 280 ? 5.531 -8.434 -8.720 1.00 94.38 280 ARG A O 1
ATOM 2196 N N . LYS A 1 281 ? 3.651 -9.390 -7.989 1.00 94.75 281 LYS A N 1
ATOM 2197 C CA . LYS A 1 281 ? 3.232 -9.856 -9.313 1.00 94.75 281 LYS A CA 1
ATOM 2198 C C . LYS A 1 281 ? 2.417 -8.768 -10.008 1.00 94.75 281 LYS A C 1
ATOM 2200 O O . LYS A 1 281 ? 1.363 -8.400 -9.492 1.00 94.75 281 LYS A O 1
ATOM 2205 N N . ILE A 1 282 ? 2.886 -8.256 -11.147 1.00 95.69 282 ILE A N 1
ATOM 2206 C CA . ILE A 1 282 ? 2.189 -7.190 -11.880 1.00 95.69 282 ILE A CA 1
ATOM 2207 C C . ILE A 1 282 ? 2.626 -7.058 -13.344 1.00 95.69 282 ILE A C 1
ATOM 2209 O O . ILE A 1 282 ? 3.774 -7.326 -13.683 1.00 95.69 282 ILE A O 1
ATOM 2213 N N . ASN A 1 283 ? 1.721 -6.594 -14.207 1.00 96.25 283 ASN A N 1
ATOM 2214 C CA . ASN A 1 283 ? 2.035 -6.240 -15.589 1.00 96.25 283 ASN A CA 1
ATOM 2215 C C . ASN A 1 283 ? 2.643 -4.833 -15.669 1.00 96.25 283 ASN A C 1
ATOM 2217 O O . ASN A 1 283 ? 2.131 -3.881 -15.079 1.00 96.25 283 ASN A O 1
ATOM 2221 N N . ALA A 1 284 ? 3.720 -4.702 -16.433 1.00 96.44 284 ALA A N 1
ATOM 2222 C CA . ALA A 1 284 ? 4.428 -3.456 -16.670 1.00 96.44 284 ALA A CA 1
ATOM 2223 C C . ALA A 1 284 ? 4.642 -3.227 -18.170 1.00 96.44 284 ALA A C 1
ATOM 2225 O O . ALA A 1 284 ? 4.624 -4.159 -18.970 1.00 96.44 284 ALA A O 1
ATOM 2226 N N . THR A 1 285 ? 4.868 -1.975 -18.550 1.00 97.31 285 THR A N 1
ATOM 2227 C CA . THR A 1 285 ? 5.205 -1.564 -19.914 1.00 97.31 285 THR A CA 1
ATOM 2228 C C . THR A 1 285 ? 6.591 -0.942 -19.927 1.00 97.31 285 THR A C 1
ATOM 2230 O O . THR A 1 285 ? 6.855 0.022 -19.207 1.00 97.31 285 THR A O 1
ATOM 2233 N N . ILE A 1 286 ? 7.468 -1.478 -20.769 1.00 97.12 286 ILE A N 1
ATOM 2234 C CA . ILE A 1 286 ? 8.775 -0.899 -21.067 1.00 97.12 286 ILE A CA 1
ATOM 2235 C C . ILE A 1 286 ? 8.634 -0.067 -22.339 1.00 97.12 286 ILE A C 1
ATOM 2237 O O . ILE A 1 286 ? 8.239 -0.594 -23.377 1.00 97.12 286 ILE A O 1
ATOM 2241 N N . SER A 1 287 ? 8.963 1.217 -22.272 1.00 96.38 287 SER A N 1
ATOM 2242 C CA . SER A 1 287 ? 9.011 2.120 -23.424 1.00 96.38 287 SER A CA 1
ATOM 2243 C C . SER A 1 287 ? 10.453 2.416 -23.811 1.00 96.38 287 SER A C 1
ATOM 2245 O O . SER A 1 287 ? 11.300 2.561 -22.937 1.00 96.38 287 SER A O 1
ATOM 2247 N N . CYS A 1 288 ? 10.724 2.578 -25.099 1.00 96.56 288 CYS A N 1
ATOM 2248 C CA . CYS A 1 288 ? 12.010 3.006 -25.630 1.00 96.56 288 CYS A CA 1
ATOM 2249 C C . CYS A 1 288 ? 11.800 4.121 -26.639 1.00 96.56 288 CYS A C 1
ATOM 2251 O O . CYS A 1 288 ? 11.147 3.909 -27.661 1.00 96.56 288 CYS A O 1
ATOM 2253 N N . VAL A 1 289 ? 12.383 5.280 -26.361 1.00 96.25 289 VAL A N 1
ATOM 2254 C CA . VAL A 1 289 ? 12.361 6.450 -27.239 1.00 96.25 289 VAL A CA 1
ATOM 2255 C C . VAL A 1 289 ? 13.787 6.709 -27.699 1.00 96.25 289 VAL A C 1
ATOM 2257 O O . VAL A 1 289 ? 14.656 6.987 -26.875 1.00 96.25 289 VAL A O 1
ATOM 2260 N N . ALA A 1 290 ? 14.035 6.579 -29.001 1.00 95.19 290 ALA A N 1
ATOM 2261 C CA . ALA A 1 290 ? 15.360 6.739 -29.588 1.00 95.19 290 ALA A CA 1
ATOM 2262 C C . ALA A 1 290 ? 15.483 8.073 -30.331 1.00 95.19 290 ALA A C 1
ATOM 2264 O O . ALA A 1 290 ? 14.594 8.464 -31.092 1.00 95.19 290 ALA A O 1
ATOM 2265 N N . VAL A 1 291 ? 16.605 8.754 -30.107 1.00 94.06 291 VAL A N 1
ATOM 2266 C CA . VAL A 1 291 ? 16.939 10.066 -30.664 1.00 94.06 291 VAL A CA 1
ATOM 2267 C C . VAL A 1 291 ? 18.298 9.991 -31.352 1.00 94.06 291 VAL A C 1
ATOM 2269 O O . VAL A 1 291 ? 19.268 9.559 -30.733 1.00 94.06 291 VAL A O 1
ATOM 2272 N N . VAL A 1 292 ? 18.386 10.449 -32.602 1.00 92.19 292 VAL A N 1
ATOM 2273 C CA . VAL A 1 292 ? 19.649 10.521 -33.358 1.00 92.19 292 VAL A CA 1
ATOM 2274 C C . VAL A 1 292 ? 20.264 11.910 -33.217 1.00 92.19 292 VAL A C 1
ATOM 2276 O O . VAL A 1 292 ? 19.584 12.920 -33.402 1.00 92.19 292 VAL A O 1
ATOM 2279 N N . ASN A 1 293 ? 21.558 11.969 -32.892 1.00 86.81 293 ASN A N 1
ATOM 2280 C CA . ASN A 1 293 ? 22.370 13.190 -32.811 1.00 86.81 293 ASN A CA 1
ATOM 2281 C C . ASN A 1 293 ? 21.728 14.315 -31.969 1.00 86.81 293 ASN A C 1
ATOM 2283 O O . ASN A 1 293 ? 21.875 15.494 -32.280 1.00 86.81 293 ASN A O 1
ATOM 2287 N N . GLY A 1 294 ? 20.974 13.956 -30.922 1.00 77.00 294 GLY A N 1
ATOM 2288 C CA . GLY A 1 294 ? 20.276 14.913 -30.053 1.00 77.00 294 GLY A CA 1
ATOM 2289 C C . GLY A 1 294 ? 19.107 15.663 -30.711 1.00 77.00 294 GLY A C 1
ATOM 2290 O O . GLY A 1 294 ? 18.663 16.675 -30.178 1.00 77.00 294 GLY A O 1
ATOM 2291 N N . THR A 1 295 ? 18.624 15.199 -31.867 1.00 82.38 295 THR A N 1
ATOM 2292 C CA . THR A 1 295 ? 17.522 15.825 -32.616 1.00 82.38 295 THR A CA 1
ATOM 2293 C C . THR A 1 295 ? 16.147 15.268 -32.203 1.00 82.38 295 THR A C 1
ATOM 2295 O O . THR A 1 295 ? 15.941 14.897 -31.050 1.00 82.38 295 THR A O 1
ATOM 2298 N N . LYS A 1 296 ? 15.148 15.258 -33.095 1.00 82.12 296 LYS A N 1
ATOM 2299 C CA . LYS A 1 296 ? 13.808 14.737 -32.780 1.00 82.12 296 LYS A CA 1
ATOM 2300 C C . LYS A 1 296 ? 13.844 13.209 -32.599 1.00 82.12 296 LYS A C 1
ATOM 2302 O O . LYS A 1 296 ? 14.689 12.546 -33.199 1.00 82.12 296 LYS A O 1
ATOM 2307 N N . PRO A 1 297 ? 12.930 12.631 -31.797 1.00 88.25 297 PRO A N 1
ATOM 2308 C CA . PRO A 1 297 ? 12.807 11.183 -31.708 1.00 88.25 297 PRO A CA 1
ATOM 2309 C C . PRO A 1 297 ? 12.410 10.606 -33.069 1.00 88.25 297 PRO A C 1
ATOM 2311 O O . PRO A 1 297 ? 11.444 11.068 -33.675 1.00 88.25 297 PRO A O 1
ATOM 2314 N N . PHE A 1 298 ? 13.145 9.594 -33.530 1.00 91.25 298 PHE A N 1
ATOM 2315 C CA . PHE A 1 298 ? 12.892 8.930 -34.816 1.00 91.25 298 PHE A CA 1
ATOM 2316 C C . PHE A 1 298 ? 12.165 7.590 -34.649 1.00 91.25 298 PHE A C 1
ATOM 2318 O O . PHE A 1 298 ? 11.565 7.076 -35.588 1.00 91.25 298 PHE A O 1
ATOM 2325 N N . ALA A 1 299 ? 12.187 7.016 -33.442 1.00 91.06 299 ALA A N 1
ATOM 2326 C CA . ALA A 1 299 ? 11.510 5.763 -33.147 1.00 91.06 299 ALA A CA 1
ATOM 2327 C C . ALA A 1 299 ? 11.011 5.710 -31.700 1.00 91.06 299 ALA A C 1
ATOM 2329 O O . ALA A 1 299 ? 11.709 6.104 -30.764 1.00 91.06 299 ALA A O 1
ATOM 2330 N N . THR A 1 300 ? 9.807 5.162 -31.526 1.00 93.06 300 THR A N 1
ATOM 2331 C CA . THR A 1 300 ? 9.224 4.822 -30.223 1.00 93.06 300 THR A CA 1
ATOM 2332 C C . THR A 1 300 ? 8.751 3.374 -30.256 1.00 93.06 300 THR A C 1
ATOM 2334 O O . THR A 1 300 ? 8.031 2.979 -31.170 1.00 93.06 300 THR A O 1
ATOM 2337 N N . LYS A 1 301 ? 9.159 2.574 -29.270 1.00 92.88 301 LYS A N 1
ATOM 2338 C CA . LYS A 1 301 ? 8.726 1.180 -29.103 1.00 92.88 301 LYS A CA 1
ATOM 2339 C C . LYS A 1 301 ? 8.206 0.955 -27.693 1.00 92.88 301 LYS A C 1
ATOM 2341 O O . LYS A 1 301 ? 8.738 1.522 -26.742 1.00 92.88 301 LYS A O 1
ATOM 2346 N N . THR A 1 302 ? 7.216 0.085 -27.555 1.00 94.69 302 THR A N 1
ATOM 2347 C CA . THR A 1 302 ? 6.698 -0.368 -26.263 1.00 94.69 302 THR A CA 1
ATOM 2348 C C . THR A 1 302 ? 6.667 -1.891 -26.212 1.00 94.69 302 THR A C 1
ATOM 2350 O O . THR A 1 302 ? 6.536 -2.560 -27.238 1.00 94.69 302 THR A O 1
ATOM 2353 N N . LYS A 1 303 ? 6.840 -2.450 -25.014 1.00 95.12 303 LYS A N 1
ATOM 2354 C CA . LYS A 1 303 ? 6.763 -3.888 -24.757 1.00 95.12 303 LYS A CA 1
ATOM 2355 C C . LYS A 1 303 ? 6.114 -4.137 -23.404 1.00 95.12 303 LYS A C 1
ATOM 2357 O O . LYS A 1 303 ? 6.596 -3.639 -22.388 1.00 95.12 303 LYS A O 1
ATOM 2362 N N . GLU A 1 304 ? 5.053 -4.930 -23.395 1.00 95.94 304 GLU A N 1
ATOM 2363 C CA . GLU A 1 304 ? 4.420 -5.393 -22.162 1.00 95.94 304 GLU A CA 1
ATOM 2364 C C . GLU A 1 304 ? 5.188 -6.576 -21.565 1.00 95.94 304 GLU A C 1
ATOM 2366 O O . GLU A 1 304 ? 5.707 -7.436 -22.283 1.00 95.94 304 GLU A O 1
ATOM 2371 N N . VAL A 1 305 ? 5.285 -6.602 -20.237 1.00 95.50 305 VAL A N 1
ATOM 2372 C CA . VAL A 1 305 ? 6.003 -7.627 -19.478 1.00 95.50 305 VAL A CA 1
ATOM 2373 C C . VAL A 1 305 ? 5.226 -7.954 -18.208 1.00 95.50 305 VAL A C 1
ATOM 2375 O O . VAL A 1 305 ? 4.891 -7.062 -17.432 1.00 95.50 305 VAL A O 1
ATOM 2378 N N . ALA A 1 306 ? 4.985 -9.240 -17.962 1.00 96.19 306 ALA A N 1
ATOM 2379 C CA . ALA A 1 306 ? 4.484 -9.716 -16.679 1.00 96.19 306 ALA A CA 1
ATOM 2380 C C . ALA A 1 306 ? 5.660 -9.917 -15.712 1.00 96.19 306 ALA A C 1
ATOM 2382 O O . ALA A 1 306 ? 6.544 -10.736 -15.959 1.00 96.19 306 ALA A O 1
ATOM 2383 N N . LEU A 1 307 ? 5.673 -9.167 -14.613 1.00 96.06 307 LEU A N 1
ATOM 2384 C CA . LEU A 1 307 ? 6.692 -9.248 -13.573 1.00 96.06 307 LEU A CA 1
ATOM 2385 C C . LEU A 1 307 ? 6.215 -10.135 -12.428 1.00 96.06 307 LEU A C 1
ATOM 2387 O O . LEU A 1 307 ? 5.039 -10.131 -12.058 1.00 96.06 307 LEU A O 1
ATOM 2391 N N . SER A 1 308 ? 7.155 -10.887 -11.867 1.00 95.06 308 SER A N 1
ATOM 2392 C CA . SER A 1 308 ? 6.984 -11.650 -10.632 1.00 95.06 308 SER A CA 1
ATOM 2393 C C . SER A 1 308 ? 7.916 -11.088 -9.556 1.00 95.06 308 SER A C 1
ATOM 2395 O O . SER A 1 308 ? 8.893 -10.421 -9.908 1.00 95.06 308 SER A O 1
ATOM 2397 N N . PRO A 1 309 ? 7.652 -11.353 -8.262 1.00 95.44 309 PRO A N 1
ATOM 2398 C CA . PRO A 1 309 ? 8.547 -10.932 -7.192 1.00 95.44 309 PRO A CA 1
ATOM 2399 C C . PRO A 1 309 ? 9.991 -11.402 -7.429 1.00 95.44 309 PRO A C 1
ATOM 2401 O O . PRO A 1 309 ? 10.219 -12.573 -7.734 1.00 95.44 309 PRO A O 1
ATOM 2404 N N . GLY A 1 310 ? 10.955 -10.497 -7.270 1.00 96.19 310 GLY A N 1
ATOM 2405 C CA . GLY A 1 310 ? 12.378 -10.717 -7.513 1.00 96.19 310 GLY A CA 1
ATOM 2406 C C . GLY A 1 310 ? 12.941 -9.858 -8.648 1.00 96.19 310 GLY A C 1
ATOM 2407 O O . GLY A 1 310 ? 12.372 -8.839 -9.045 1.00 96.19 310 GLY A O 1
ATOM 2408 N N . THR A 1 311 ? 14.098 -10.275 -9.157 1.00 96.94 311 THR A N 1
ATOM 2409 C CA . THR A 1 311 ? 14.797 -9.614 -10.264 1.00 96.94 311 THR A CA 1
ATOM 2410 C C . THR A 1 311 ? 14.453 -10.299 -11.580 1.00 96.94 311 THR A C 1
ATOM 2412 O O . THR A 1 311 ? 14.407 -11.524 -11.659 1.00 96.94 311 THR A O 1
ATOM 2415 N N . SER A 1 312 ? 14.226 -9.521 -12.633 1.00 95.81 312 SER A N 1
ATOM 2416 C CA . SER A 1 312 ? 13.966 -10.011 -13.988 1.00 95.81 312 SER A CA 1
ATOM 2417 C C . SER A 1 312 ? 14.797 -9.231 -15.000 1.00 95.81 312 SER A C 1
ATOM 2419 O O . SER A 1 312 ? 14.973 -8.023 -14.861 1.00 95.81 312 SER A O 1
ATOM 2421 N N . VAL A 1 313 ? 15.286 -9.914 -16.037 1.00 96.50 313 VAL A N 1
ATOM 2422 C CA . VAL A 1 313 ? 16.010 -9.287 -17.149 1.00 96.50 313 VAL A CA 1
ATOM 2423 C C . VAL A 1 313 ? 15.191 -9.447 -18.419 1.00 96.50 313 VAL A C 1
ATOM 2425 O O . VAL A 1 313 ? 14.856 -10.562 -18.816 1.00 96.50 313 VAL A O 1
ATOM 2428 N N . VAL A 1 314 ? 14.867 -8.330 -19.064 1.00 96.00 314 VAL A N 1
ATOM 2429 C CA . VAL A 1 314 ? 14.047 -8.304 -20.276 1.00 96.00 314 VAL A CA 1
ATOM 2430 C C . VAL A 1 314 ? 14.890 -7.859 -21.459 1.00 96.00 314 VAL A C 1
ATOM 2432 O O . VAL A 1 314 ? 15.528 -6.811 -21.419 1.00 96.00 314 VAL A O 1
ATOM 2435 N N . GLN A 1 315 ? 14.849 -8.634 -22.541 1.00 96.00 315 GLN A N 1
ATOM 2436 C CA . GLN A 1 315 ? 15.463 -8.249 -23.810 1.00 96.00 315 GLN A CA 1
ATOM 2437 C C . GLN A 1 315 ? 14.551 -7.301 -24.593 1.00 96.00 315 GLN A C 1
ATOM 2439 O O . GLN A 1 315 ? 13.353 -7.571 -24.765 1.00 96.00 315 GLN A O 1
ATOM 2444 N N . LEU A 1 316 ? 15.134 -6.224 -25.108 1.00 95.69 316 LEU A N 1
ATOM 2445 C CA . LEU A 1 316 ? 14.464 -5.191 -25.887 1.00 95.69 316 LEU A CA 1
ATOM 2446 C C . LEU A 1 316 ? 15.255 -4.895 -27.168 1.00 95.69 316 LEU A C 1
ATOM 2448 O O . LEU A 1 316 ? 16.455 -4.656 -27.109 1.00 95.69 316 LEU A O 1
ATOM 2452 N N . SER A 1 317 ? 14.594 -4.880 -28.325 1.00 94.81 317 SER A N 1
ATOM 2453 C CA . SER A 1 317 ? 15.242 -4.557 -29.604 1.00 94.81 317 SER A CA 1
ATOM 2454 C C . SER A 1 317 ? 15.329 -3.047 -29.825 1.00 94.81 317 SER A C 1
ATOM 2456 O O . SER A 1 317 ? 14.299 -2.379 -29.975 1.00 94.81 317 SER A O 1
ATOM 2458 N N . LEU A 1 318 ? 16.550 -2.524 -29.913 1.00 95.94 318 LEU A N 1
ATOM 2459 C CA . LEU A 1 318 ? 16.815 -1.106 -30.136 1.00 95.94 318 LEU A CA 1
ATOM 2460 C C . LEU A 1 318 ? 16.585 -0.707 -31.612 1.00 95.94 318 LEU A C 1
ATOM 2462 O O . LEU A 1 318 ? 16.745 -1.544 -32.503 1.00 95.94 318 LEU A O 1
ATOM 2466 N N . PRO A 1 319 ? 16.133 0.527 -31.902 1.00 94.75 319 PRO A N 1
ATOM 2467 C CA . PRO A 1 319 ? 15.966 1.016 -33.277 1.00 94.75 319 PRO A CA 1
ATOM 2468 C C . PRO A 1 319 ? 17.298 1.297 -33.998 1.00 94.75 319 PRO A C 1
ATOM 2470 O O . PRO A 1 319 ? 18.135 2.017 -33.483 1.00 94.75 319 PRO A O 1
ATOM 2473 N N . THR A 1 320 ? 17.479 0.802 -35.222 1.00 95.00 320 THR A N 1
ATOM 2474 C CA . THR A 1 320 ? 18.735 0.960 -35.994 1.00 95.00 320 THR A CA 1
ATOM 2475 C C . THR A 1 320 ? 18.501 1.483 -37.417 1.00 95.00 320 THR A C 1
ATOM 2477 O O . THR A 1 320 ? 19.322 1.274 -38.307 1.00 95.00 320 THR A O 1
ATOM 2480 N N . SER A 1 321 ? 17.362 2.144 -37.651 1.00 92.62 321 SER A N 1
ATOM 2481 C CA . SER A 1 321 ? 16.910 2.583 -38.982 1.00 92.62 321 SER A CA 1
ATOM 2482 C C . SER A 1 321 ? 17.527 3.895 -39.469 1.00 92.62 321 SER A C 1
ATOM 2484 O O . SER A 1 321 ? 17.409 4.209 -40.650 1.00 92.62 321 SER A O 1
ATOM 2486 N N . GLU A 1 322 ? 18.173 4.661 -38.588 1.00 92.62 322 GLU A N 1
ATOM 2487 C CA . GLU A 1 322 ? 18.848 5.915 -38.931 1.00 92.62 322 GLU A CA 1
ATOM 2488 C C . GLU A 1 322 ? 20.320 5.871 -38.496 1.00 92.62 322 GLU A C 1
ATOM 2490 O O . GLU A 1 322 ? 20.601 5.438 -37.375 1.00 92.62 322 GLU A O 1
ATOM 2495 N N . PRO A 1 323 ? 21.267 6.301 -39.353 1.00 92.00 323 PRO A N 1
ATOM 2496 C CA . PRO A 1 323 ? 22.683 6.324 -39.012 1.00 92.00 323 PRO A CA 1
ATOM 2497 C C . PRO A 1 323 ? 23.040 7.521 -38.119 1.00 92.00 323 PRO A C 1
ATOM 2499 O O . PRO A 1 323 ? 22.490 8.613 -38.265 1.00 92.00 323 PRO A O 1
ATOM 2502 N N . GLY A 1 324 ? 24.024 7.342 -37.238 1.00 91.75 324 GLY A N 1
ATOM 2503 C CA . GLY A 1 324 ? 24.529 8.375 -36.333 1.00 91.75 324 GLY A CA 1
ATOM 2504 C C . GLY A 1 324 ? 24.656 7.901 -34.888 1.00 91.75 324 GLY A C 1
ATOM 2505 O O . GLY A 1 324 ? 24.543 6.712 -34.592 1.00 91.75 324 GLY A O 1
ATOM 2506 N N . ASN A 1 325 ? 24.897 8.846 -33.979 1.00 93.62 325 ASN A N 1
ATOM 2507 C CA . ASN A 1 325 ? 24.949 8.567 -32.547 1.00 93.62 325 ASN A CA 1
ATOM 2508 C C . ASN A 1 325 ? 23.531 8.593 -31.986 1.00 93.62 325 ASN A C 1
ATOM 2510 O O . ASN A 1 325 ? 22.861 9.628 -32.016 1.00 93.62 325 ASN A O 1
ATOM 2514 N N . VAL A 1 326 ? 23.077 7.454 -31.482 1.00 95.75 326 VAL A N 1
ATOM 2515 C CA . VAL A 1 326 ? 21.724 7.269 -30.976 1.00 95.75 326 VAL A CA 1
ATOM 2516 C C . VAL A 1 326 ? 21.731 7.235 -29.455 1.00 95.75 326 VAL A C 1
ATOM 2518 O O . VAL A 1 326 ? 22.481 6.485 -28.834 1.00 95.75 326 VAL A O 1
ATOM 2521 N N . SER A 1 327 ? 20.841 8.021 -28.857 1.00 96.00 327 SER A N 1
ATOM 2522 C CA . SER A 1 327 ? 20.501 7.959 -27.437 1.00 96.00 327 SER A CA 1
ATOM 2523 C C . SER A 1 327 ? 19.110 7.353 -27.302 1.00 96.00 327 SER A C 1
ATOM 2525 O O . SER A 1 327 ? 18.141 7.912 -27.819 1.00 96.00 327 SER A O 1
ATOM 2527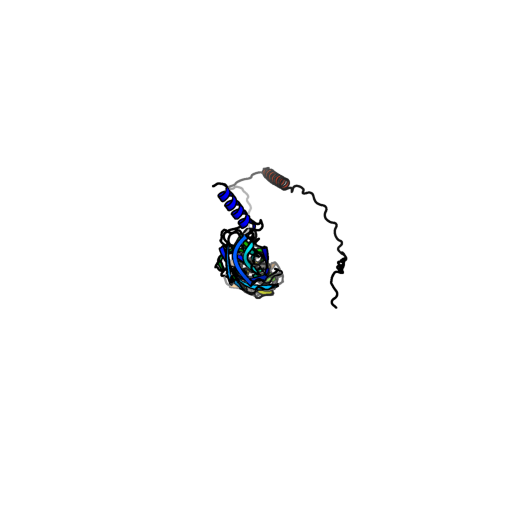 N N . ALA A 1 328 ? 18.995 6.213 -26.625 1.00 95.88 328 ALA A N 1
ATOM 2528 C CA . ALA A 1 328 ? 17.721 5.557 -26.359 1.00 95.88 328 ALA A CA 1
ATOM 2529 C C . ALA A 1 328 ? 17.364 5.661 -24.875 1.00 95.88 328 ALA A C 1
ATOM 2531 O O . ALA A 1 328 ? 18.041 5.089 -24.022 1.00 95.88 328 ALA A O 1
ATOM 2532 N N . VAL A 1 329 ? 16.279 6.379 -24.581 1.00 96.38 329 VAL A N 1
ATOM 2533 C CA . VAL A 1 329 ? 15.710 6.479 -23.235 1.00 96.38 329 VAL A CA 1
ATOM 2534 C C . VAL A 1 329 ? 14.743 5.323 -23.041 1.00 96.38 329 VAL A C 1
ATOM 2536 O O . VAL A 1 329 ? 13.732 5.221 -23.742 1.00 96.38 329 VAL A O 1
ATOM 2539 N N . ILE A 1 330 ? 15.052 4.455 -22.085 1.00 97.38 330 ILE A N 1
ATOM 2540 C CA . ILE A 1 330 ? 14.251 3.288 -21.740 1.00 97.38 330 ILE A CA 1
ATOM 2541 C C . ILE A 1 330 ? 13.561 3.552 -20.408 1.00 97.38 330 ILE A C 1
ATOM 2543 O O . ILE A 1 330 ? 14.204 3.795 -19.392 1.00 97.38 330 ILE A O 1
ATOM 2547 N N . GLY A 1 331 ? 12.233 3.526 -20.424 1.00 97.19 331 GLY A N 1
ATOM 2548 C CA . GLY A 1 331 ? 11.386 3.799 -19.269 1.00 97.19 331 GLY A CA 1
ATOM 2549 C C . GLY A 1 331 ? 10.580 2.574 -18.868 1.00 97.19 331 GLY A C 1
ATOM 2550 O O . GLY A 1 331 ? 10.085 1.844 -19.725 1.00 97.19 331 GLY A O 1
ATOM 2551 N N . LEU A 1 332 ? 10.422 2.370 -17.565 1.00 97.69 332 LEU A N 1
ATOM 2552 C CA . LEU A 1 332 ? 9.472 1.424 -16.998 1.00 97.69 332 LEU A CA 1
ATOM 2553 C C . LEU A 1 332 ? 8.218 2.183 -16.569 1.00 97.69 332 LEU A C 1
ATOM 2555 O O . LEU A 1 332 ? 8.307 3.184 -15.859 1.00 97.69 332 LEU A O 1
ATOM 2559 N N . SER A 1 333 ? 7.046 1.671 -16.927 1.00 96.62 333 SER A N 1
ATOM 2560 C CA . SER A 1 333 ? 5.777 2.194 -16.436 1.00 96.62 333 SER A CA 1
ATOM 2561 C C . SER A 1 333 ? 4.805 1.092 -16.029 1.00 96.62 333 SER A C 1
ATOM 2563 O O . SER A 1 333 ? 4.805 -0.001 -16.590 1.00 96.62 333 SER A O 1
ATOM 2565 N N . VAL A 1 334 ? 3.970 1.377 -15.037 1.00 95.81 334 VAL A N 1
ATOM 2566 C CA . VAL A 1 334 ? 2.921 0.484 -14.533 1.00 95.81 334 VAL A CA 1
ATOM 2567 C C . VAL A 1 334 ? 1.673 1.332 -14.331 1.00 95.81 334 VAL A C 1
ATOM 2569 O O . VAL A 1 334 ? 1.701 2.273 -13.543 1.00 95.81 334 VAL A O 1
ATOM 2572 N N . HIS A 1 335 ? 0.596 1.051 -15.070 1.00 92.88 335 HIS A N 1
ATOM 2573 C CA . HIS A 1 335 ? -0.640 1.854 -15.042 1.00 92.88 335 HIS A CA 1
ATOM 2574 C C . HIS A 1 335 ? -0.391 3.378 -15.150 1.00 92.88 335 HIS A C 1
ATOM 2576 O O . HIS A 1 335 ? -0.995 4.176 -14.438 1.00 92.88 335 HIS A O 1
ATOM 2582 N N . GLY A 1 336 ? 0.548 3.790 -16.011 1.00 90.56 336 GLY A N 1
ATOM 2583 C CA . GLY A 1 336 ? 0.917 5.199 -16.212 1.00 90.56 336 GLY A CA 1
ATOM 2584 C C . GLY A 1 336 ? 1.871 5.795 -15.165 1.00 90.56 336 GLY A C 1
ATOM 2585 O O . GLY A 1 336 ? 2.308 6.933 -15.324 1.00 90.56 336 GLY A O 1
ATOM 2586 N N . ARG A 1 337 ? 2.249 5.050 -14.117 1.00 93.81 337 ARG A N 1
ATOM 2587 C CA . ARG A 1 337 ? 3.271 5.463 -13.140 1.00 93.81 337 ARG A CA 1
ATOM 2588 C C . ARG A 1 337 ? 4.661 5.041 -13.577 1.00 93.81 337 ARG A C 1
ATOM 2590 O O . ARG A 1 337 ? 4.853 3.889 -13.950 1.00 93.81 337 ARG A O 1
ATOM 2597 N N . SER A 1 338 ? 5.624 5.957 -13.500 1.00 93.69 338 SER A N 1
ATOM 2598 C CA . SER A 1 338 ? 7.026 5.668 -13.811 1.00 93.69 338 SER A CA 1
ATOM 2599 C C . SER A 1 338 ? 7.661 4.829 -12.705 1.00 93.69 338 SER A C 1
ATOM 2601 O O . SER A 1 338 ? 7.667 5.239 -11.550 1.00 93.69 338 SER A O 1
ATOM 2603 N N . GLY A 1 339 ? 8.231 3.682 -13.073 1.00 93.94 339 GLY A N 1
ATOM 2604 C CA . GLY A 1 339 ? 9.106 2.879 -12.214 1.00 93.94 339 GLY A CA 1
ATOM 2605 C C . GLY A 1 339 ? 10.590 3.210 -12.402 1.00 93.94 339 GLY A C 1
ATOM 2606 O O . GLY A 1 339 ? 11.451 2.429 -11.998 1.00 93.94 339 GLY A O 1
ATOM 2607 N N . GLY A 1 340 ? 10.897 4.337 -13.049 1.00 95.38 340 GLY A N 1
ATOM 2608 C CA . GLY A 1 340 ? 12.250 4.772 -13.382 1.00 95.38 340 GLY A CA 1
ATOM 2609 C C . GLY A 1 340 ? 12.557 4.688 -14.875 1.00 95.38 340 GLY A C 1
ATOM 2610 O O . GLY A 1 340 ? 11.844 4.055 -15.657 1.00 95.38 340 GLY A O 1
ATOM 2611 N N . ASN A 1 341 ? 13.635 5.354 -15.265 1.00 96.75 341 ASN A N 1
ATOM 2612 C CA . ASN A 1 341 ? 14.168 5.348 -16.615 1.00 96.75 341 ASN A CA 1
ATOM 2613 C C . ASN A 1 341 ? 15.696 5.303 -16.583 1.00 96.75 341 ASN A C 1
ATOM 2615 O O . ASN A 1 341 ? 16.320 5.632 -15.576 1.00 96.75 341 ASN A O 1
ATOM 2619 N N . ASP A 1 342 ? 16.274 4.877 -17.695 1.00 96.94 342 ASP A N 1
ATOM 2620 C CA . ASP A 1 342 ? 17.711 4.873 -17.926 1.00 96.94 342 ASP A CA 1
ATOM 2621 C C . ASP A 1 342 ? 17.980 5.190 -19.399 1.00 96.94 342 ASP A C 1
ATOM 2623 O O . ASP A 1 342 ? 17.098 5.033 -20.249 1.00 96.94 342 ASP A O 1
ATOM 2627 N N . THR A 1 343 ? 19.174 5.682 -19.708 1.00 95.69 343 THR A N 1
ATOM 2628 C CA . THR A 1 343 ? 19.547 6.068 -21.073 1.00 95.69 343 THR A CA 1
ATOM 2629 C C . THR A 1 343 ? 20.767 5.290 -21.512 1.00 95.69 343 THR A C 1
ATOM 2631 O O . THR A 1 343 ? 21.773 5.248 -20.814 1.00 95.69 343 THR A O 1
ATOM 2634 N N . VAL A 1 344 ? 20.686 4.713 -22.705 1.00 96.19 344 VAL A N 1
ATOM 2635 C CA . VAL A 1 344 ? 21.813 4.034 -23.340 1.00 96.19 344 VAL A CA 1
ATOM 2636 C C . VAL A 1 344 ? 22.204 4.730 -24.631 1.00 96.19 344 VAL A C 1
ATOM 2638 O O . VAL A 1 344 ? 21.361 5.315 -25.318 1.00 96.19 344 VAL A O 1
ATOM 2641 N N . HIS A 1 345 ? 23.484 4.637 -24.970 1.00 96.00 345 HIS A N 1
ATOM 2642 C CA . HIS A 1 345 ? 24.058 5.239 -26.165 1.00 96.00 345 HIS A CA 1
ATOM 2643 C C . HIS A 1 345 ? 24.656 4.155 -27.061 1.00 96.00 345 HIS A C 1
ATOM 2645 O O . HIS A 1 345 ? 25.282 3.221 -26.566 1.00 96.00 345 HIS A O 1
ATOM 2651 N N . TYR A 1 346 ? 24.444 4.274 -28.369 1.00 95.88 346 TYR A N 1
ATOM 2652 C CA . TYR A 1 346 ? 25.051 3.406 -29.379 1.00 95.88 346 TYR A CA 1
ATOM 2653 C C . TYR A 1 346 ? 25.191 4.147 -30.707 1.00 95.88 346 TYR A C 1
ATOM 2655 O O . TYR A 1 346 ? 24.464 5.103 -30.978 1.00 95.88 346 TYR A O 1
ATOM 2663 N N . THR A 1 347 ? 26.107 3.696 -31.556 1.00 95.25 347 THR A N 1
ATOM 2664 C CA . THR A 1 347 ? 26.341 4.283 -32.878 1.00 95.25 347 THR A CA 1
ATOM 2665 C C . THR A 1 347 ? 25.829 3.358 -33.975 1.00 95.25 347 THR A C 1
ATOM 2667 O O . THR A 1 347 ? 26.170 2.176 -34.023 1.00 95.25 347 THR A O 1
ATOM 2670 N N . VAL A 1 348 ? 25.023 3.903 -34.883 1.00 95.31 348 VAL A N 1
ATOM 2671 C CA . VAL A 1 348 ? 24.547 3.199 -36.077 1.00 95.31 348 VAL A CA 1
ATOM 2672 C C . VAL A 1 348 ? 25.371 3.659 -37.274 1.00 95.31 348 VAL A C 1
ATOM 2674 O O . VAL A 1 348 ? 25.292 4.820 -37.682 1.00 95.31 348 VAL A O 1
ATOM 2677 N N . TYR A 1 349 ? 26.165 2.763 -37.853 1.00 93.62 349 TYR A N 1
ATOM 2678 C CA . TYR A 1 349 ? 26.994 3.083 -39.012 1.00 93.62 349 TYR A CA 1
ATOM 2679 C C . TYR A 1 349 ? 26.238 2.855 -40.323 1.00 93.62 349 TYR A C 1
ATOM 2681 O O . TYR A 1 349 ? 25.670 1.787 -40.562 1.00 93.62 349 TYR A O 1
ATOM 2689 N N . ALA A 1 350 ? 26.265 3.855 -41.206 1.00 91.00 350 ALA A N 1
ATOM 2690 C CA . ALA A 1 350 ? 25.823 3.682 -42.586 1.00 91.00 350 ALA A CA 1
ATOM 2691 C C . ALA A 1 350 ? 26.805 2.774 -43.361 1.00 91.00 350 ALA A C 1
ATOM 2693 O O . ALA A 1 350 ? 27.996 2.745 -43.048 1.00 91.00 350 ALA A O 1
ATOM 2694 N N . PRO A 1 351 ? 26.345 2.034 -44.381 1.00 90.94 351 PRO A N 1
ATOM 2695 C CA . PRO A 1 351 ? 27.251 1.291 -45.255 1.00 90.94 351 PRO A CA 1
ATOM 2696 C C . PRO A 1 351 ? 28.152 2.244 -46.067 1.00 90.94 351 PRO A C 1
ATOM 2698 O O . PRO A 1 351 ? 27.766 3.398 -46.302 1.00 90.94 351 PRO A O 1
ATOM 2701 N N . PRO A 1 352 ? 29.327 1.784 -46.544 1.00 93.56 352 PRO A N 1
ATOM 2702 C CA . PRO A 1 352 ? 30.144 2.563 -47.464 1.00 93.56 352 PRO A CA 1
ATOM 2703 C C . PRO A 1 352 ? 29.365 2.983 -48.713 1.00 93.56 352 PRO A C 1
ATOM 2705 O O . PRO A 1 352 ? 28.534 2.236 -49.231 1.00 93.56 352 PRO A O 1
ATOM 2708 N N . SER A 1 353 ? 29.628 4.191 -49.202 1.00 93.50 353 SER A N 1
ATOM 2709 C CA . SER A 1 353 ? 28.876 4.787 -50.310 1.00 93.50 353 SER A CA 1
ATOM 2710 C C . SER A 1 353 ? 29.749 5.654 -51.211 1.00 93.50 353 SER A C 1
ATOM 2712 O O . SER A 1 353 ? 30.854 6.056 -50.842 1.00 93.50 353 SER A O 1
ATOM 2714 N N . ILE A 1 354 ? 29.245 5.955 -52.409 1.00 94.25 354 ILE A N 1
ATOM 2715 C CA . ILE A 1 354 ? 29.873 6.908 -53.326 1.00 94.25 354 ILE A CA 1
ATOM 2716 C C . ILE A 1 354 ? 29.373 8.311 -52.962 1.00 94.25 354 ILE A C 1
ATOM 2718 O O . ILE A 1 354 ? 28.205 8.641 -53.178 1.00 94.25 354 ILE A O 1
ATOM 2722 N N . GLY A 1 355 ? 30.255 9.142 -52.403 1.00 89.31 355 GLY A N 1
ATOM 2723 C CA . GLY A 1 355 ? 29.933 10.506 -51.986 1.00 89.31 355 GLY A CA 1
ATOM 2724 C C . GLY A 1 355 ? 29.720 11.437 -53.177 1.00 89.31 355 GLY A C 1
ATOM 2725 O O . GLY A 1 355 ? 28.644 12.015 -53.342 1.00 89.31 355 GLY A O 1
ATOM 2726 N N . SER A 1 356 ? 30.735 11.557 -54.032 1.00 90.50 356 SER A N 1
ATOM 2727 C CA . SER A 1 356 ? 30.687 12.382 -55.241 1.00 90.50 356 SER A CA 1
ATOM 2728 C C . SER A 1 356 ? 31.476 11.758 -56.389 1.00 90.50 356 SER A C 1
ATOM 2730 O O . SER A 1 356 ? 32.426 11.001 -56.183 1.00 90.50 356 SER A O 1
ATOM 2732 N N . LEU A 1 357 ? 31.063 12.109 -57.607 1.00 91.62 357 LEU A N 1
ATOM 2733 C CA . LEU A 1 357 ? 31.832 11.908 -58.826 1.00 91.62 357 LEU A CA 1
ATOM 2734 C C . LEU A 1 357 ? 32.202 13.288 -59.360 1.00 91.62 357 LEU A C 1
ATOM 2736 O O . LEU A 1 357 ? 31.326 14.140 -59.515 1.00 91.62 357 LEU A O 1
ATOM 2740 N N . SER A 1 358 ? 33.478 13.514 -59.644 1.00 89.19 358 SER A N 1
ATOM 2741 C CA . SER A 1 358 ? 33.922 14.713 -60.356 1.00 89.19 358 SER A CA 1
ATOM 2742 C C . SER A 1 358 ? 34.612 14.299 -61.642 1.00 89.19 358 SER A C 1
ATOM 2744 O O . SER A 1 358 ? 35.423 13.380 -61.638 1.00 89.19 358 SER A O 1
ATOM 2746 N N . ALA A 1 359 ? 34.252 14.944 -62.745 1.00 87.81 359 ALA A N 1
ATOM 2747 C CA . ALA A 1 359 ? 34.789 14.631 -64.057 1.00 87.81 359 ALA A CA 1
ATOM 2748 C C . ALA A 1 359 ? 35.482 15.856 -64.646 1.00 87.81 359 ALA A C 1
ATOM 2750 O O . ALA A 1 359 ? 34.951 16.968 -64.587 1.00 87.81 359 ALA A O 1
ATOM 2751 N N . LYS A 1 360 ? 36.667 15.654 -65.219 1.00 88.19 360 LYS A N 1
ATOM 2752 C CA . LYS A 1 360 ? 37.422 16.681 -65.942 1.00 88.19 360 LYS A CA 1
ATOM 2753 C C . LYS A 1 360 ? 37.909 16.110 -67.266 1.00 88.19 360 LYS A C 1
ATOM 2755 O O . LYS A 1 360 ? 38.283 14.945 -67.352 1.00 88.19 360 LYS A O 1
ATOM 2760 N N . LEU A 1 361 ? 37.911 16.942 -68.301 1.00 84.50 361 LEU A N 1
ATOM 2761 C CA . LEU A 1 361 ? 38.437 16.577 -69.611 1.00 84.50 361 LEU A CA 1
ATOM 2762 C C . LEU A 1 361 ? 39.831 17.186 -69.780 1.00 84.50 361 LEU A C 1
ATOM 2764 O O . LEU A 1 361 ? 39.968 18.408 -69.809 1.00 84.50 361 LEU A O 1
ATOM 2768 N N . LEU A 1 362 ? 40.852 16.343 -69.932 1.00 81.44 362 LEU A N 1
ATOM 2769 C CA . LEU A 1 362 ? 42.212 16.759 -70.271 1.00 81.44 362 LEU A CA 1
ATOM 2770 C C . LEU A 1 362 ? 42.611 16.121 -71.601 1.00 81.44 362 LEU A C 1
ATOM 2772 O O . LEU A 1 362 ? 42.747 14.908 -71.695 1.00 81.44 362 LEU A O 1
ATOM 2776 N N . ASN A 1 363 ? 42.800 16.932 -72.646 1.00 71.81 363 ASN A N 1
ATOM 2777 C CA . ASN A 1 363 ? 43.344 16.492 -73.939 1.00 71.81 363 ASN A CA 1
ATOM 2778 C C . ASN A 1 363 ? 42.665 15.244 -74.556 1.00 71.81 363 ASN A C 1
ATOM 2780 O O . ASN A 1 363 ? 43.328 14.425 -75.184 1.00 71.81 363 ASN A O 1
ATOM 2784 N N . SER A 1 364 ? 41.330 15.141 -74.481 1.00 73.25 364 SER A N 1
ATOM 2785 C CA . SER A 1 364 ? 40.506 13.995 -74.954 1.00 73.25 364 SER A CA 1
ATOM 2786 C C . SER A 1 364 ? 40.498 12.755 -74.045 1.00 73.25 364 SER A C 1
ATOM 2788 O O . SER A 1 364 ? 39.876 11.750 -74.389 1.00 73.25 364 SER A O 1
ATOM 2790 N N . THR A 1 365 ? 41.123 12.837 -72.873 1.00 84.94 365 THR A N 1
ATOM 2791 C CA . THR A 1 365 ? 40.993 11.854 -7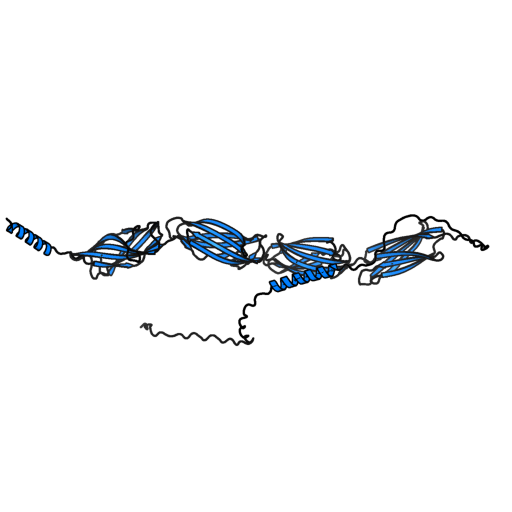1.797 1.00 84.94 365 THR A CA 1
ATOM 2792 C C . THR A 1 365 ? 40.024 12.395 -70.747 1.00 84.94 365 THR A C 1
ATOM 2794 O O . THR A 1 365 ? 40.210 13.489 -70.208 1.00 84.94 365 THR A O 1
ATOM 2797 N N . LEU A 1 366 ? 38.961 11.641 -70.484 1.00 86.44 366 LEU A N 1
ATOM 2798 C CA . LEU A 1 366 ? 38.034 11.874 -69.387 1.00 86.44 366 LEU A CA 1
ATOM 2799 C C . LEU A 1 366 ? 38.652 11.307 -68.107 1.00 86.44 366 LEU A C 1
ATOM 2801 O O . LEU A 1 366 ? 38.841 10.098 -67.998 1.00 86.44 366 LEU A O 1
ATOM 2805 N N . GLU A 1 367 ? 38.951 12.174 -67.146 1.00 91.06 367 GLU A N 1
ATOM 2806 C CA . GLU A 1 367 ? 39.338 11.783 -65.794 1.00 91.06 367 GLU A CA 1
ATOM 2807 C C . GLU A 1 367 ? 38.114 11.873 -64.883 1.00 91.06 367 GLU A C 1
ATOM 2809 O O . GLU A 1 367 ? 37.533 12.951 -64.735 1.00 91.06 367 GLU A O 1
ATOM 2814 N N . VAL A 1 368 ? 37.705 10.745 -64.299 1.00 91.12 368 VAL A N 1
ATOM 2815 C CA . VAL A 1 368 ? 36.619 10.677 -63.316 1.00 91.12 368 VAL A CA 1
ATOM 2816 C C . VAL A 1 368 ? 37.203 10.306 -61.962 1.00 91.12 368 VAL A C 1
ATOM 2818 O O . VAL A 1 368 ? 37.729 9.208 -61.792 1.00 91.12 368 VAL A O 1
ATOM 2821 N N . ASN A 1 369 ? 37.060 11.200 -60.990 1.00 92.31 369 ASN A N 1
ATOM 2822 C CA . ASN A 1 369 ? 37.416 10.938 -59.605 1.00 92.31 369 ASN A CA 1
ATOM 2823 C C . ASN A 1 369 ? 36.168 10.540 -58.821 1.00 92.31 369 ASN A C 1
ATOM 2825 O O . ASN A 1 369 ? 35.223 11.329 -58.698 1.00 92.31 369 ASN A O 1
ATOM 2829 N N . ALA A 1 370 ? 36.185 9.327 -58.276 1.00 93.06 370 ALA A N 1
ATOM 2830 C CA . ALA A 1 370 ? 35.160 8.814 -57.384 1.00 93.06 370 ALA A CA 1
ATOM 2831 C C . ALA A 1 370 ? 35.615 8.940 -55.927 1.00 93.06 370 ALA A C 1
ATOM 2833 O O . ALA A 1 370 ? 36.613 8.341 -55.521 1.00 93.06 370 ALA A O 1
ATOM 2834 N N . LEU A 1 371 ? 34.864 9.704 -55.130 1.00 94.62 371 LEU A N 1
ATOM 2835 C CA . LEU A 1 371 ? 35.079 9.825 -53.692 1.00 94.62 371 LEU A CA 1
ATOM 2836 C C . LEU A 1 371 ? 34.239 8.776 -52.959 1.00 94.62 371 LEU A C 1
ATOM 2838 O O . LEU A 1 371 ? 33.021 8.918 -52.836 1.00 94.62 371 LEU A O 1
ATOM 2842 N N . LEU A 1 372 ? 34.890 7.738 -52.448 1.00 95.00 372 LEU A N 1
ATOM 2843 C CA . LEU A 1 372 ? 34.271 6.725 -51.601 1.00 95.00 372 LEU A CA 1
ATOM 2844 C C . LEU A 1 372 ? 34.274 7.192 -50.144 1.00 95.00 372 LEU A C 1
ATOM 2846 O O . LEU A 1 372 ? 35.289 7.673 -49.634 1.00 95.00 372 LEU A O 1
ATOM 2850 N N . LEU A 1 373 ? 33.134 7.043 -49.477 1.00 93.44 373 LEU A N 1
ATOM 2851 C CA . LEU A 1 373 ? 32.933 7.376 -48.073 1.00 93.44 373 LEU A CA 1
ATOM 2852 C C . LEU A 1 373 ? 32.730 6.088 -47.280 1.00 93.44 373 LEU A C 1
ATOM 2854 O O . LEU A 1 373 ? 31.818 5.319 -47.582 1.00 93.44 373 LEU A O 1
ATOM 2858 N N . ASN A 1 374 ? 33.542 5.880 -46.248 1.00 94.25 374 ASN A N 1
ATOM 2859 C CA . ASN A 1 374 ? 33.367 4.805 -45.281 1.00 94.25 374 ASN A CA 1
ATOM 2860 C C . ASN A 1 374 ? 33.181 5.406 -43.879 1.00 94.25 374 ASN A C 1
ATOM 2862 O O . ASN A 1 374 ? 34.160 5.818 -43.256 1.00 94.25 374 ASN A O 1
ATOM 2866 N N . PRO A 1 375 ? 31.940 5.484 -43.373 1.00 90.19 375 PRO A N 1
ATOM 2867 C CA . PRO A 1 375 ? 31.672 6.006 -42.038 1.00 90.19 375 PRO A CA 1
ATOM 2868 C C . PRO A 1 375 ? 31.916 4.969 -40.926 1.00 90.19 375 PRO A C 1
ATOM 2870 O O . PRO A 1 375 ? 31.766 5.316 -39.759 1.00 90.19 375 PRO A O 1
ATOM 2873 N N . THR A 1 376 ? 32.265 3.717 -41.256 1.00 91.00 376 THR A N 1
ATOM 2874 C CA . THR A 1 376 ? 32.634 2.690 -40.267 1.00 91.00 376 THR A CA 1
ATOM 2875 C C . THR A 1 376 ? 34.080 2.897 -39.775 1.00 91.00 376 THR A C 1
ATOM 2877 O O . THR A 1 376 ? 34.896 3.467 -40.504 1.00 91.00 376 THR A O 1
ATOM 2880 N N . PRO A 1 377 ? 34.428 2.452 -38.550 1.00 88.75 377 PRO A N 1
ATOM 2881 C CA . PRO A 1 377 ? 35.773 2.610 -37.988 1.00 88.75 377 PRO A CA 1
ATOM 2882 C C . PRO A 1 377 ? 36.779 1.589 -38.539 1.00 88.75 377 PRO A C 1
ATOM 2884 O O . PRO A 1 377 ? 37.972 1.692 -38.261 1.00 88.75 377 PRO A O 1
ATOM 2887 N N . GLU A 1 378 ? 36.313 0.615 -39.319 1.00 90.38 378 GLU A N 1
ATOM 2888 C CA . GLU A 1 378 ? 37.121 -0.461 -39.880 1.00 90.38 378 GLU A CA 1
ATOM 2889 C C . GLU A 1 378 ? 37.270 -0.314 -41.395 1.00 90.38 378 GLU A C 1
ATOM 2891 O O . GLU A 1 378 ? 36.454 0.299 -42.087 1.00 90.38 378 GLU A O 1
ATOM 2896 N N . THR A 1 379 ? 38.340 -0.893 -41.928 1.00 92.19 379 THR A N 1
ATOM 2897 C CA . THR A 1 379 ? 38.556 -0.966 -43.370 1.00 92.19 379 THR A CA 1
ATOM 2898 C C . THR A 1 379 ? 37.624 -2.008 -43.979 1.00 92.19 379 THR A C 1
ATOM 2900 O O . THR A 1 379 ? 37.633 -3.168 -43.574 1.00 92.19 379 THR A O 1
ATOM 2903 N N . VAL A 1 380 ? 36.857 -1.615 -44.995 1.00 93.06 380 VAL A N 1
ATOM 2904 C CA . VAL A 1 380 ? 35.862 -2.482 -45.637 1.00 93.06 380 VAL A CA 1
ATOM 2905 C C . VAL A 1 380 ? 36.311 -2.857 -47.043 1.00 93.06 380 VAL A C 1
ATOM 2907 O O . VAL A 1 380 ? 36.723 -1.994 -47.815 1.00 93.06 380 VAL A O 1
ATOM 2910 N N . SER A 1 381 ? 36.189 -4.133 -47.400 1.00 93.19 381 SER A N 1
ATOM 2911 C CA . SER A 1 381 ? 36.357 -4.587 -48.786 1.00 93.19 381 SER A CA 1
ATOM 2912 C C . SER A 1 381 ? 35.020 -4.555 -49.527 1.00 93.19 381 SER A C 1
ATOM 2914 O O . SER A 1 381 ? 33.979 -4.899 -48.963 1.00 93.19 381 SER A O 1
ATOM 2916 N N . GLY A 1 382 ? 35.043 -4.144 -50.789 1.00 92.81 382 GLY A N 1
ATOM 2917 C CA . GLY A 1 382 ? 33.874 -4.112 -51.659 1.00 92.81 382 GLY A CA 1
ATOM 2918 C C . GLY A 1 382 ? 34.261 -4.182 -53.130 1.00 92.81 382 GLY A C 1
ATOM 2919 O O . GLY A 1 382 ? 35.440 -4.168 -53.471 1.00 92.81 382 GLY A O 1
ATOM 2920 N N . THR A 1 383 ? 33.256 -4.231 -53.995 1.00 95.12 383 THR A N 1
ATOM 2921 C CA . THR A 1 383 ? 33.428 -4.227 -55.453 1.00 95.12 383 THR A CA 1
ATOM 2922 C C . THR A 1 383 ? 32.898 -2.920 -56.026 1.00 95.12 383 THR A C 1
ATOM 2924 O O . THR A 1 383 ? 31.790 -2.491 -55.699 1.00 95.12 383 THR A O 1
ATOM 2927 N N . LEU A 1 384 ? 33.698 -2.260 -56.859 1.00 95.19 384 LEU A N 1
ATOM 2928 C CA . LEU A 1 384 ? 33.325 -1.051 -57.580 1.00 95.19 384 LEU A CA 1
ATOM 2929 C C . LEU A 1 384 ? 33.200 -1.383 -59.064 1.00 95.19 384 LEU A C 1
ATOM 2931 O O . LEU A 1 384 ? 34.193 -1.549 -59.767 1.00 95.19 384 LEU A O 1
ATOM 2935 N N . GLU A 1 385 ? 31.964 -1.469 -59.525 1.00 95.19 385 GLU A N 1
ATOM 2936 C CA . GLU A 1 385 ? 31.615 -1.610 -60.931 1.00 95.19 385 GLU A CA 1
ATOM 2937 C C . GLU A 1 385 ? 31.517 -0.212 -61.551 1.00 95.19 385 GLU A C 1
ATOM 2939 O O . GLU A 1 385 ? 30.881 0.681 -60.983 1.00 95.19 385 GLU A O 1
ATOM 2944 N N . TYR A 1 386 ? 32.140 0.001 -62.706 1.00 94.12 386 TYR A N 1
ATOM 2945 C CA . TYR A 1 386 ? 31.990 1.246 -63.454 1.00 94.12 386 TYR A CA 1
ATOM 2946 C C . TYR A 1 386 ? 31.633 0.973 -64.907 1.00 94.12 386 TYR A C 1
ATOM 2948 O O . TYR A 1 386 ? 32.074 -0.009 -65.499 1.00 94.12 386 TYR A O 1
ATOM 2956 N N . ARG A 1 387 ? 30.849 1.878 -65.495 1.00 93.38 387 ARG A N 1
ATOM 2957 C CA . ARG A 1 387 ? 30.435 1.831 -66.896 1.00 93.38 387 ARG A CA 1
ATOM 2958 C C . ARG A 1 387 ? 30.502 3.217 -67.512 1.00 93.38 387 ARG A C 1
ATOM 2960 O O . ARG A 1 387 ? 29.974 4.172 -66.950 1.00 93.38 387 ARG A O 1
ATOM 2967 N N . VAL A 1 388 ? 31.113 3.324 -68.685 1.00 91.12 388 VAL A N 1
ATOM 2968 C CA . VAL A 1 388 ? 31.207 4.566 -69.462 1.00 91.12 388 VAL A CA 1
ATOM 2969 C C . VAL A 1 388 ? 30.584 4.328 -70.829 1.00 91.12 388 VAL A C 1
ATOM 2971 O O . VAL A 1 388 ? 30.974 3.398 -71.535 1.00 91.12 388 VAL A O 1
ATOM 2974 N N . LEU A 1 389 ? 29.619 5.161 -71.205 1.00 90.38 389 LEU A N 1
ATOM 2975 C CA . LEU A 1 389 ? 28.905 5.100 -72.478 1.00 90.38 389 LEU A CA 1
ATOM 2976 C C . LEU A 1 389 ? 29.156 6.380 -73.282 1.00 90.38 389 LEU A C 1
ATOM 2978 O O . LEU A 1 389 ? 29.178 7.467 -72.710 1.00 90.38 389 LEU A O 1
ATOM 2982 N N . ALA A 1 390 ? 29.255 6.271 -74.605 1.00 87.94 390 ALA A N 1
ATOM 2983 C CA . ALA A 1 390 ? 29.179 7.404 -75.528 1.00 87.94 390 ALA A CA 1
ATOM 2984 C C . ALA A 1 390 ? 28.003 7.207 -76.484 1.00 87.94 390 ALA A C 1
ATOM 2986 O O . ALA A 1 390 ? 27.890 6.155 -77.112 1.00 87.94 390 ALA A O 1
ATOM 2987 N N . ASN A 1 391 ? 27.112 8.202 -76.573 1.00 82.56 391 ASN A N 1
ATOM 2988 C CA . ASN A 1 391 ? 25.870 8.120 -77.360 1.00 82.56 391 ASN A CA 1
ATOM 2989 C C . ASN A 1 391 ? 25.102 6.795 -77.135 1.00 82.56 391 ASN A C 1
ATOM 2991 O O . ASN A 1 391 ? 24.654 6.150 -78.079 1.00 82.56 391 ASN A O 1
ATOM 2995 N N . GLY A 1 392 ? 25.012 6.346 -75.877 1.00 76.06 392 GLY A N 1
ATOM 2996 C CA . GLY A 1 392 ? 24.323 5.107 -75.491 1.00 76.06 392 GLY A CA 1
ATOM 2997 C C . GLY A 1 392 ? 25.096 3.803 -75.742 1.00 76.06 392 GLY A C 1
ATOM 2998 O O . GLY A 1 392 ? 24.662 2.753 -75.273 1.00 76.06 392 GLY A O 1
ATOM 2999 N N . THR A 1 393 ? 26.254 3.842 -76.408 1.00 83.94 393 THR A N 1
ATOM 3000 C CA . THR A 1 393 ? 27.096 2.657 -76.654 1.00 83.94 393 THR A CA 1
ATOM 3001 C C . THR A 1 393 ? 28.160 2.517 -75.569 1.00 83.94 393 THR A C 1
ATOM 3003 O O . THR A 1 393 ? 28.825 3.493 -75.225 1.00 83.94 393 THR A O 1
ATOM 3006 N N . SER A 1 394 ? 28.333 1.311 -75.018 1.00 87.25 394 SER A N 1
ATOM 3007 C CA . SER A 1 394 ? 29.310 1.048 -73.951 1.00 87.25 394 SER A CA 1
ATOM 3008 C C . SER A 1 394 ? 30.738 1.133 -74.478 1.00 87.25 394 SER A C 1
ATOM 3010 O O . SER A 1 394 ? 31.109 0.365 -75.357 1.00 87.25 394 SER A O 1
ATOM 3012 N N . LEU A 1 395 ? 31.529 2.055 -73.928 1.00 87.31 395 LEU A N 1
ATOM 3013 C CA . LEU A 1 395 ? 32.953 2.206 -74.233 1.00 87.31 395 LEU A CA 1
ATOM 3014 C C . LEU A 1 395 ? 33.825 1.426 -73.251 1.00 87.31 395 LEU A C 1
ATOM 3016 O O . LEU A 1 395 ? 34.754 0.741 -73.661 1.00 87.31 395 LEU A O 1
ATOM 3020 N N . TYR A 1 396 ? 33.513 1.532 -71.959 1.00 90.31 396 TYR A N 1
ATOM 3021 C CA . TYR A 1 396 ? 34.261 0.882 -70.887 1.00 90.31 396 TYR A CA 1
ATOM 3022 C C . TYR A 1 396 ? 33.296 0.274 -69.879 1.00 90.31 396 TYR A C 1
ATOM 3024 O O . TYR A 1 396 ? 32.256 0.865 -69.575 1.00 90.31 396 TYR A O 1
ATOM 3032 N N . SER A 1 397 ? 33.641 -0.903 -69.372 1.00 90.44 397 SER A N 1
ATOM 3033 C CA . SER A 1 397 ? 32.953 -1.556 -68.266 1.00 90.44 397 SER A CA 1
ATOM 3034 C C . SER A 1 397 ? 33.948 -2.457 -67.556 1.00 90.44 397 SER A C 1
ATOM 3036 O O . SER A 1 397 ? 34.609 -3.248 -68.223 1.00 90.44 397 SER A O 1
ATOM 3038 N N . ASP A 1 398 ? 34.052 -2.343 -66.240 1.00 93.50 398 ASP A N 1
ATOM 3039 C CA . ASP A 1 398 ? 34.935 -3.197 -65.445 1.00 93.50 398 ASP A CA 1
ATOM 3040 C C . ASP A 1 398 ? 34.463 -3.251 -63.989 1.00 93.50 398 ASP A C 1
ATOM 3042 O O . ASP A 1 398 ? 33.645 -2.432 -63.551 1.00 93.50 398 ASP A O 1
ATOM 3046 N N . VAL A 1 399 ? 34.989 -4.218 -63.244 1.00 94.00 399 VAL A N 1
ATOM 3047 C CA . VAL A 1 399 ? 34.719 -4.418 -61.821 1.00 94.00 399 VAL A CA 1
ATOM 3048 C C . VAL A 1 399 ? 36.046 -4.470 -61.082 1.00 94.00 399 VAL A C 1
ATOM 3050 O O . VAL A 1 399 ? 36.879 -5.333 -61.339 1.00 94.00 399 VAL A O 1
ATOM 3053 N N . LEU A 1 400 ? 36.232 -3.551 -60.138 1.00 93.69 400 LEU A N 1
ATOM 3054 C CA . LEU A 1 400 ? 37.436 -3.471 -59.321 1.00 93.69 400 LEU A CA 1
ATOM 3055 C C . LEU A 1 400 ? 37.148 -3.923 -57.890 1.00 93.69 400 LEU A C 1
ATOM 3057 O O . LEU A 1 400 ? 36.211 -3.426 -57.263 1.00 93.69 400 LEU A O 1
ATOM 3061 N N . ASP A 1 401 ? 38.006 -4.771 -57.333 1.00 93.44 401 ASP A N 1
ATOM 3062 C CA . ASP A 1 401 ? 38.043 -4.977 -55.888 1.00 93.44 401 ASP A CA 1
ATOM 3063 C C . ASP A 1 401 ? 38.670 -3.751 -55.217 1.00 93.44 401 ASP A C 1
ATOM 3065 O O . ASP A 1 401 ? 39.763 -3.296 -55.568 1.00 93.44 401 ASP A O 1
ATOM 3069 N N . VAL A 1 402 ? 37.964 -3.180 -54.243 1.00 93.25 402 VAL A N 1
ATOM 3070 C CA . VAL A 1 402 ? 38.376 -1.957 -53.559 1.00 93.25 402 VAL A CA 1
ATOM 3071 C C . VAL A 1 402 ? 38.357 -2.156 -52.052 1.00 93.25 402 VAL A C 1
ATOM 3073 O O . VAL A 1 402 ? 37.335 -2.460 -51.444 1.00 93.25 402 VAL A O 1
ATOM 3076 N N . THR A 1 403 ? 39.493 -1.863 -51.429 1.00 93.62 403 THR A N 1
ATOM 3077 C CA . THR A 1 403 ? 39.625 -1.737 -49.975 1.00 93.62 403 THR A CA 1
ATOM 3078 C C . THR A 1 403 ? 39.417 -0.279 -49.554 1.00 93.62 403 THR A C 1
ATOM 3080 O O . THR A 1 403 ? 40.184 0.595 -49.968 1.00 93.62 403 THR A O 1
ATOM 3083 N N . ILE A 1 404 ? 38.383 0.012 -48.765 1.00 93.62 404 ILE A N 1
ATOM 3084 C CA . ILE A 1 404 ? 37.969 1.366 -48.374 1.00 93.62 404 ILE A CA 1
ATOM 3085 C C . ILE A 1 404 ? 38.337 1.605 -46.897 1.00 93.62 404 ILE A C 1
ATOM 3087 O O . ILE A 1 404 ? 37.655 1.076 -46.014 1.00 93.62 404 ILE A O 1
ATOM 3091 N N . PRO A 1 405 ? 39.399 2.378 -46.595 1.00 93.94 405 PRO A N 1
ATOM 3092 C CA . PRO A 1 405 ? 39.753 2.722 -45.221 1.00 93.94 405 PRO A CA 1
ATOM 3093 C C . PRO A 1 405 ? 38.683 3.629 -44.588 1.00 93.94 405 PRO A C 1
ATOM 3095 O O . PRO A 1 405 ? 37.908 4.248 -45.325 1.00 93.94 405 PRO A O 1
ATOM 3098 N N . PRO A 1 406 ? 38.640 3.744 -43.249 1.00 92.81 406 PRO A N 1
ATOM 3099 C CA . PRO A 1 406 ? 37.759 4.682 -42.557 1.00 92.81 406 PRO A CA 1
ATOM 3100 C C . PRO A 1 406 ? 37.903 6.116 -43.085 1.00 92.81 406 PRO A C 1
ATOM 3102 O O . PRO A 1 406 ? 39.006 6.592 -43.362 1.00 92.81 406 PRO A O 1
ATOM 3105 N N . GLY A 1 407 ? 36.784 6.828 -43.209 1.00 91.81 407 GLY A N 1
ATOM 3106 C CA . GLY A 1 407 ? 36.737 8.199 -43.706 1.00 91.81 407 GLY A CA 1
ATOM 3107 C C . GLY A 1 407 ? 36.520 8.283 -45.217 1.00 91.81 407 GLY A C 1
ATOM 3108 O O . GLY A 1 407 ? 35.434 7.981 -45.712 1.00 91.81 407 GLY A O 1
ATOM 3109 N N . LYS A 1 408 ? 37.516 8.792 -45.949 1.00 93.12 408 LYS A N 1
ATOM 3110 C CA . LYS A 1 408 ? 37.406 9.122 -47.379 1.00 93.12 408 LYS A CA 1
ATOM 3111 C C . LYS A 1 408 ? 38.515 8.447 -48.179 1.00 93.12 408 LYS A C 1
ATOM 3113 O O . LYS A 1 408 ? 39.676 8.518 -47.787 1.00 93.12 408 LYS A O 1
ATOM 3118 N N . LYS A 1 409 ? 38.171 7.871 -49.331 1.00 93.19 409 LYS A N 1
ATOM 3119 C CA . LYS A 1 409 ? 39.128 7.355 -50.319 1.00 93.19 409 LYS A CA 1
ATOM 3120 C C . LYS A 1 409 ? 38.770 7.877 -51.701 1.00 93.19 409 LYS A C 1
ATOM 3122 O O . LYS A 1 409 ? 37.652 7.672 -52.159 1.00 93.19 409 LYS A O 1
ATOM 3127 N N . GLU A 1 410 ? 39.714 8.522 -52.368 1.00 93.06 410 GLU A N 1
ATOM 3128 C CA . GLU A 1 410 ? 39.547 8.961 -53.753 1.00 93.06 410 GLU A CA 1
ATOM 3129 C C . GLU A 1 410 ? 40.168 7.934 -54.706 1.00 93.06 410 GLU A C 1
ATOM 3131 O O . GLU A 1 410 ? 41.258 7.416 -54.456 1.00 93.06 410 GLU A O 1
ATOM 3136 N N . LEU A 1 411 ? 39.456 7.619 -55.785 1.00 92.44 411 LEU A N 1
ATOM 3137 C CA . LEU A 1 411 ? 39.931 6.786 -56.886 1.00 92.44 411 LEU A CA 1
ATOM 3138 C C . LEU A 1 411 ? 39.819 7.588 -58.182 1.00 92.44 411 LEU A C 1
ATOM 3140 O O . LEU A 1 411 ? 38.745 8.110 -58.474 1.00 92.44 411 LEU A O 1
ATOM 3144 N N . SER A 1 412 ? 40.907 7.676 -58.947 1.00 91.94 412 SER A N 1
ATOM 3145 C CA . SER A 1 412 ? 40.941 8.351 -60.251 1.00 91.94 412 SER A CA 1
ATOM 3146 C C . SER A 1 412 ? 40.924 7.319 -61.376 1.00 91.94 412 SER A C 1
ATOM 3148 O O . SER A 1 412 ? 41.725 6.382 -61.387 1.00 91.94 412 SER A O 1
ATOM 3150 N N . PHE A 1 413 ? 40.007 7.506 -62.324 1.00 92.12 413 PHE A N 1
ATOM 3151 C CA . PHE A 1 413 ? 39.841 6.678 -63.513 1.00 92.12 413 PHE A CA 1
ATOM 3152 C C . PHE A 1 413 ? 40.050 7.527 -64.762 1.00 92.12 413 PHE A C 1
ATOM 3154 O O . PHE A 1 413 ? 39.529 8.637 -64.848 1.00 92.12 413 PHE A O 1
ATOM 3161 N N . LYS A 1 414 ? 40.786 7.006 -65.748 1.00 90.94 414 LYS A N 1
ATOM 3162 C CA . LYS A 1 414 ? 41.110 7.722 -66.990 1.00 90.94 414 LYS A CA 1
ATOM 3163 C C . LYS A 1 414 ? 40.597 6.947 -68.196 1.00 90.94 414 LYS A C 1
ATOM 3165 O O . LYS A 1 414 ? 40.996 5.807 -68.410 1.00 90.94 414 LYS A O 1
ATOM 3170 N N . PHE A 1 415 ? 39.747 7.584 -68.995 1.00 89.81 415 PHE A N 1
ATOM 3171 C CA . PHE A 1 415 ? 39.093 6.986 -70.159 1.00 89.81 415 PHE A CA 1
ATOM 3172 C C . PHE A 1 415 ? 39.371 7.805 -71.414 1.00 89.81 415 PHE A C 1
ATOM 3174 O O . PHE A 1 415 ? 39.225 9.027 -71.405 1.00 89.81 415 PHE A O 1
ATOM 3181 N N . ASN A 1 416 ? 39.720 7.152 -72.519 1.00 87.50 416 ASN A N 1
ATOM 3182 C CA . ASN A 1 416 ? 39.846 7.836 -73.804 1.00 87.50 416 ASN A CA 1
ATOM 3183 C C . ASN A 1 416 ? 38.470 7.898 -74.464 1.00 87.50 416 ASN A C 1
ATOM 3185 O O . ASN A 1 416 ? 37.858 6.867 -74.733 1.00 87.50 416 ASN A O 1
ATOM 3189 N N . VAL A 1 417 ? 37.965 9.109 -74.697 1.00 86.56 417 VAL A N 1
ATOM 3190 C CA . VAL A 1 417 ? 36.580 9.317 -75.137 1.00 86.56 417 VAL A CA 1
ATOM 3191 C C . VAL A 1 417 ? 36.519 9.956 -76.530 1.00 86.56 417 VAL A C 1
ATOM 3193 O O . VAL A 1 417 ? 37.354 10.810 -76.847 1.00 86.56 417 VAL A O 1
ATOM 3196 N N . PRO A 1 418 ? 35.546 9.575 -77.384 1.00 82.94 418 PRO A N 1
ATOM 3197 C CA . PRO A 1 418 ? 35.361 10.207 -78.686 1.00 82.94 418 PRO A CA 1
ATOM 3198 C C . PRO A 1 418 ? 35.044 11.701 -78.541 1.00 82.94 418 PRO A C 1
ATOM 3200 O O . PRO A 1 418 ? 34.449 12.137 -77.555 1.00 82.94 418 PRO A O 1
ATOM 3203 N N . LYS A 1 419 ? 35.436 12.502 -79.536 1.00 82.31 419 LYS A N 1
ATOM 3204 C CA . LYS A 1 419 ? 35.148 13.944 -79.569 1.00 82.31 419 LYS A CA 1
ATOM 3205 C C . LYS A 1 419 ? 33.779 14.201 -80.200 1.00 82.31 419 LYS A C 1
ATOM 3207 O O . LYS A 1 419 ? 33.386 13.484 -81.114 1.00 82.31 419 LYS A O 1
ATOM 3212 N N . GLY A 1 420 ? 33.090 15.252 -79.761 1.00 77.81 420 GLY A N 1
ATOM 3213 C CA . GLY A 1 420 ? 31.793 15.662 -80.310 1.00 77.81 420 GLY A CA 1
ATOM 3214 C C . GLY A 1 420 ? 30.610 14.797 -79.867 1.00 77.81 420 GLY A C 1
ATOM 3215 O O . GLY A 1 420 ? 29.600 14.770 -80.563 1.00 77.81 420 GLY A O 1
ATOM 3216 N N . VAL A 1 421 ? 30.733 14.074 -78.748 1.00 83.44 421 VAL A N 1
ATOM 3217 C CA . VAL A 1 421 ? 29.685 13.188 -78.213 1.00 83.44 421 VAL A CA 1
ATOM 3218 C C . VAL A 1 421 ? 29.433 13.449 -76.729 1.00 83.44 421 VAL A C 1
ATOM 3220 O O . VAL A 1 421 ? 30.299 13.965 -76.015 1.00 83.44 421 VAL A O 1
ATOM 3223 N N . ASN A 1 422 ? 28.239 13.074 -76.261 1.00 85.75 422 ASN A N 1
ATOM 3224 C CA . ASN A 1 422 ? 27.914 13.085 -74.839 1.00 85.75 422 ASN A CA 1
ATOM 3225 C C . ASN A 1 422 ? 28.370 11.766 -74.210 1.00 85.75 422 ASN A C 1
ATOM 3227 O O . ASN A 1 422 ? 27.989 10.688 -74.680 1.00 85.75 422 ASN A O 1
ATOM 3231 N N . VAL A 1 423 ? 29.177 11.861 -73.157 1.00 88.81 423 VAL A N 1
ATOM 3232 C CA . VAL A 1 423 ? 29.674 10.705 -72.414 1.00 88.81 423 VAL A CA 1
ATOM 3233 C C . VAL A 1 423 ? 28.938 10.621 -71.090 1.00 88.81 423 VAL A C 1
ATOM 3235 O O . VAL A 1 423 ? 28.982 11.561 -70.302 1.00 88.81 423 VAL A O 1
ATOM 3238 N N . THR A 1 424 ? 28.297 9.490 -70.820 1.00 90.75 424 THR A N 1
ATOM 3239 C CA . THR A 1 424 ? 27.679 9.192 -69.522 1.00 90.75 424 THR A CA 1
ATOM 3240 C C . THR A 1 424 ? 28.515 8.159 -68.788 1.00 90.75 424 THR A C 1
ATOM 3242 O O . THR A 1 424 ? 28.916 7.159 -69.381 1.00 90.75 424 THR A O 1
ATOM 3245 N N . TYR A 1 425 ? 28.757 8.366 -67.502 1.00 92.12 425 TYR A N 1
ATOM 3246 C CA . TYR A 1 425 ? 29.502 7.443 -66.655 1.00 92.12 425 TYR A CA 1
ATOM 3247 C C . TYR A 1 425 ? 28.671 7.086 -65.421 1.00 92.12 425 TYR A C 1
ATOM 3249 O O . TYR A 1 425 ? 28.034 7.951 -64.824 1.00 92.12 425 TYR A O 1
ATOM 3257 N N . SER A 1 426 ? 28.677 5.811 -65.045 1.00 93.00 426 SER A N 1
ATOM 3258 C CA . SER A 1 426 ? 27.953 5.258 -63.900 1.00 93.00 426 SER A CA 1
ATOM 3259 C C . SER A 1 426 ? 28.917 4.432 -63.059 1.00 93.00 426 SER A C 1
ATOM 3261 O O . SER A 1 426 ? 29.702 3.651 -63.595 1.00 93.00 426 SER A O 1
ATOM 3263 N N . PHE A 1 427 ? 28.885 4.642 -61.749 1.00 95.44 427 PHE A N 1
ATOM 3264 C CA . PHE A 1 427 ? 29.674 3.917 -60.763 1.00 95.44 427 PHE A CA 1
ATOM 3265 C C . PHE A 1 427 ? 28.729 3.280 -59.757 1.00 95.44 427 PHE A C 1
ATOM 3267 O O . PHE A 1 427 ? 27.829 3.939 -59.230 1.00 95.44 427 PHE A O 1
ATOM 3274 N N . LYS A 1 428 ? 28.967 2.008 -59.462 1.00 95.69 428 LYS A N 1
ATOM 3275 C CA . LYS A 1 428 ? 28.180 1.195 -58.550 1.00 95.69 428 LYS A CA 1
ATOM 3276 C C . LYS A 1 428 ? 29.108 0.494 -57.566 1.00 95.69 428 LYS A C 1
ATOM 3278 O O . LYS A 1 428 ? 29.878 -0.384 -57.933 1.00 95.69 428 LYS A O 1
ATOM 3283 N N . LEU A 1 429 ? 29.027 0.891 -56.302 1.00 95.38 429 LEU A N 1
ATOM 3284 C CA . LEU A 1 429 ? 29.761 0.284 -55.198 1.00 95.38 429 LEU A CA 1
ATOM 3285 C C . LEU A 1 429 ? 28.874 -0.751 -54.505 1.00 95.38 429 LEU A C 1
ATOM 3287 O O . LEU A 1 429 ? 27.771 -0.412 -54.084 1.00 95.38 429 LEU A O 1
ATOM 3291 N N . ASN A 1 430 ? 29.370 -1.972 -54.331 1.00 94.06 430 ASN A N 1
ATOM 3292 C CA . ASN A 1 430 ? 28.773 -2.996 -53.480 1.00 94.06 430 ASN A CA 1
ATOM 3293 C C . ASN A 1 430 ? 29.714 -3.301 -52.303 1.00 94.06 430 ASN A C 1
ATOM 3295 O O . ASN A 1 430 ? 30.795 -3.859 -52.491 1.00 94.06 430 ASN A O 1
ATOM 3299 N N . ALA A 1 431 ? 29.312 -2.917 -51.091 1.00 91.06 431 ALA A N 1
ATOM 3300 C CA . ALA A 1 431 ? 30.080 -3.117 -49.863 1.00 91.06 431 ALA A CA 1
ATOM 3301 C C . ALA A 1 431 ? 29.136 -3.433 -48.692 1.00 91.06 431 ALA A C 1
ATOM 3303 O O . ALA A 1 431 ? 28.064 -2.838 -48.582 1.00 91.06 431 ALA A O 1
ATOM 3304 N N . LEU A 1 432 ? 29.518 -4.378 -47.822 1.00 87.50 432 LEU A N 1
ATOM 3305 C CA . LEU A 1 432 ? 28.686 -4.866 -46.702 1.00 87.50 432 LEU A CA 1
ATOM 3306 C C . LEU A 1 432 ? 27.256 -5.269 -47.126 1.00 87.50 432 LEU A C 1
ATOM 3308 O O . LEU A 1 432 ? 26.284 -5.004 -46.422 1.00 87.50 432 LEU A O 1
ATOM 3312 N N . GLY A 1 433 ? 27.114 -5.864 -48.317 1.00 81.50 433 GLY A N 1
ATOM 3313 C CA . GLY A 1 433 ? 25.818 -6.287 -48.862 1.00 81.50 433 GLY A CA 1
ATOM 3314 C C . GLY A 1 433 ? 24.886 -5.136 -49.265 1.00 81.50 433 GLY A C 1
ATOM 3315 O O . GLY A 1 433 ? 23.687 -5.353 -49.443 1.00 81.50 433 GLY A O 1
ATOM 3316 N N . ARG A 1 434 ? 25.401 -3.906 -49.393 1.00 86.44 434 ARG A N 1
ATOM 3317 C CA . ARG A 1 434 ? 24.640 -2.712 -49.785 1.00 86.44 434 ARG A CA 1
ATOM 3318 C C . ARG A 1 434 ? 25.218 -2.098 -51.054 1.00 86.44 434 ARG A C 1
ATOM 3320 O O . ARG A 1 434 ? 26.431 -2.049 -51.236 1.00 86.44 434 ARG A O 1
ATOM 3327 N N . VAL A 1 435 ? 24.324 -1.606 -51.912 1.00 90.88 435 VAL A N 1
ATOM 3328 C CA . VAL A 1 435 ? 24.668 -1.034 -53.218 1.00 90.88 435 VAL A CA 1
ATOM 3329 C C . VAL A 1 435 ? 24.488 0.484 -53.197 1.00 90.88 435 VAL A C 1
ATOM 3331 O O . VAL A 1 435 ? 23.435 0.983 -52.804 1.00 90.88 435 VAL A O 1
ATOM 3334 N N . SER A 1 436 ? 25.501 1.217 -53.651 1.00 92.50 436 SER A N 1
ATOM 3335 C CA . SER A 1 436 ? 25.481 2.668 -53.851 1.00 92.50 436 SER A CA 1
ATOM 3336 C C . SER A 1 436 ? 25.775 2.973 -55.316 1.00 92.50 436 SER A C 1
ATOM 3338 O O . SER A 1 436 ? 26.782 2.505 -55.837 1.00 92.50 436 SER A O 1
ATOM 3340 N N . VAL A 1 437 ? 24.908 3.739 -55.984 1.00 93.62 437 VAL A N 1
ATOM 3341 C CA . VAL A 1 437 ? 25.048 4.089 -57.409 1.00 93.62 437 VAL A CA 1
ATOM 3342 C C . VAL A 1 437 ? 25.146 5.603 -57.568 1.00 93.62 437 VAL A C 1
ATOM 3344 O O . VAL A 1 437 ? 24.388 6.350 -56.941 1.00 93.62 437 VAL A O 1
ATOM 3347 N N . LYS A 1 438 ? 26.067 6.061 -58.416 1.00 93.19 438 LYS A N 1
ATOM 3348 C CA . LYS A 1 438 ? 26.196 7.460 -58.833 1.00 93.19 438 LYS A CA 1
ATOM 3349 C C . LYS A 1 438 ? 26.489 7.542 -60.318 1.00 93.19 438 LYS A C 1
ATOM 3351 O O . LYS A 1 438 ? 27.295 6.780 -60.838 1.00 93.19 438 LYS A O 1
ATOM 3356 N N . GLU A 1 439 ? 25.874 8.518 -60.970 1.00 92.00 439 GLU A N 1
ATOM 3357 C CA . GLU A 1 439 ? 26.001 8.726 -62.408 1.00 92.00 439 GLU A CA 1
ATOM 3358 C C . GLU A 1 439 ? 26.315 10.187 -62.711 1.00 92.00 439 GLU A C 1
ATOM 3360 O O . GLU A 1 439 ? 26.032 11.083 -61.911 1.00 92.00 439 GLU A O 1
ATOM 3365 N N . GLY A 1 440 ? 26.906 10.426 -63.874 1.00 88.44 440 GLY A N 1
ATOM 3366 C CA . GLY A 1 440 ? 27.124 11.758 -64.408 1.00 88.44 440 GLY A CA 1
ATOM 3367 C C . GLY A 1 440 ? 27.259 11.738 -65.923 1.00 88.44 440 GLY A C 1
ATOM 3368 O O . GLY A 1 440 ? 27.344 10.683 -66.553 1.00 88.44 440 GLY A O 1
ATOM 3369 N N . SER A 1 441 ? 27.265 12.928 -66.512 1.00 86.56 441 SER A N 1
ATOM 3370 C CA . SER A 1 441 ? 27.400 13.111 -67.953 1.00 86.56 441 SER A CA 1
ATOM 3371 C C . SER A 1 441 ? 28.270 14.317 -68.268 1.00 86.56 441 SER A C 1
ATOM 3373 O O . SER A 1 441 ? 28.154 15.344 -67.597 1.00 86.56 441 SER A O 1
ATOM 3375 N N . LEU A 1 442 ? 29.097 14.217 -69.305 1.00 86.50 442 LEU A N 1
ATOM 3376 C CA . LEU A 1 442 ? 29.955 15.300 -69.767 1.00 86.50 442 LEU A CA 1
ATOM 3377 C C . LEU A 1 442 ? 29.970 15.365 -71.299 1.00 86.50 442 LEU A C 1
ATOM 3379 O O . LEU A 1 442 ? 30.219 14.369 -71.978 1.00 86.50 442 LEU A O 1
ATOM 3383 N N . TRP A 1 443 ? 29.761 16.567 -71.840 1.00 81.38 443 TRP A N 1
ATOM 3384 C CA . TRP A 1 443 ? 29.912 16.835 -73.268 1.00 81.38 443 TRP A CA 1
ATOM 3385 C C . TRP A 1 443 ? 31.386 17.012 -73.646 1.00 81.38 443 TRP A C 1
ATOM 3387 O O . TRP A 1 443 ? 32.085 17.842 -73.060 1.00 81.38 443 TRP A O 1
ATOM 3397 N N . VAL A 1 444 ? 31.851 16.271 -74.656 1.00 79.31 444 VAL A N 1
ATOM 3398 C CA . VAL A 1 444 ? 33.225 16.369 -75.166 1.00 79.31 444 VAL A CA 1
ATOM 3399 C C . VAL A 1 444 ? 33.234 17.253 -76.420 1.00 79.31 444 VAL A C 1
ATOM 3401 O O . VAL A 1 444 ? 32.740 16.820 -77.463 1.00 79.31 444 VAL A O 1
ATOM 3404 N N . PRO A 1 445 ? 33.789 18.479 -76.387 1.00 75.94 445 PRO A N 1
ATOM 3405 C CA . PRO A 1 445 ? 33.784 19.366 -77.547 1.00 75.94 445 PRO A CA 1
ATOM 3406 C C . PRO A 1 445 ? 34.621 18.805 -78.709 1.00 75.94 445 PRO A C 1
ATOM 3408 O O . PRO A 1 445 ? 35.705 18.250 -78.514 1.00 75.94 445 PRO A O 1
ATOM 3411 N N . ALA A 1 446 ? 34.131 18.975 -79.940 1.00 69.31 446 ALA A N 1
ATOM 3412 C CA . ALA A 1 446 ? 34.910 18.716 -81.150 1.00 69.31 446 ALA A CA 1
ATOM 3413 C C . ALA A 1 446 ? 36.065 19.737 -81.275 1.00 69.31 446 ALA A C 1
ATOM 3415 O O . ALA A 1 446 ? 35.912 20.885 -80.840 1.00 69.31 446 ALA A O 1
ATOM 3416 N N . PRO A 1 447 ? 37.228 19.362 -81.844 1.00 57.09 447 PRO A N 1
ATOM 3417 C CA . PRO A 1 447 ? 38.333 20.298 -82.005 1.00 57.09 447 PRO A CA 1
ATOM 3418 C C . PRO A 1 447 ? 37.906 21.412 -82.967 1.00 57.09 447 PRO A C 1
ATOM 3420 O O . PRO A 1 447 ? 37.518 21.140 -84.102 1.00 57.09 447 PRO A O 1
ATOM 3423 N N . LYS A 1 448 ? 37.965 22.671 -82.514 1.00 51.59 448 LYS A N 1
ATOM 3424 C CA . LYS A 1 448 ? 37.769 23.829 -83.397 1.00 51.59 448 LYS A CA 1
ATOM 3425 C C . LYS A 1 448 ? 38.864 23.826 -84.480 1.00 51.59 448 LYS A C 1
ATOM 3427 O O . LYS A 1 448 ? 40.029 23.614 -84.132 1.00 51.59 448 LYS A O 1
ATOM 3432 N N . PRO A 1 449 ? 38.539 24.081 -85.761 1.00 43.59 449 PRO A N 1
ATOM 3433 C CA . PRO A 1 449 ? 39.551 24.296 -86.791 1.00 43.59 449 PRO A CA 1
ATOM 3434 C C . PRO A 1 449 ? 40.451 25.486 -86.416 1.00 43.59 449 PRO A C 1
ATOM 3436 O O . PRO A 1 449 ? 39.981 26.516 -85.934 1.00 43.59 449 PRO A O 1
ATOM 3439 N N . LYS A 1 450 ? 41.763 25.305 -86.599 1.00 35.84 450 LYS A N 1
ATOM 3440 C CA . LYS A 1 450 ? 42.836 26.262 -86.284 1.00 35.84 450 LYS A CA 1
ATOM 3441 C C . LYS A 1 450 ? 42.806 27.445 -87.270 1.00 35.84 450 LYS A C 1
ATOM 3443 O O . LYS A 1 450 ? 42.952 27.188 -88.463 1.00 35.84 450 LYS A O 1
ATOM 3448 N N . PRO A 1 451 ? 42.690 28.713 -86.832 1.00 45.22 451 PRO A N 1
ATOM 3449 C CA . PRO A 1 451 ? 42.927 29.861 -87.701 1.00 45.22 451 PRO A CA 1
ATOM 3450 C C . PRO A 1 451 ? 44.410 30.280 -87.718 1.00 45.22 451 PRO A C 1
ATOM 3452 O O . PRO A 1 451 ? 45.105 30.213 -86.704 1.00 45.22 451 PRO A O 1
ATOM 3455 N N . SER A 1 452 ? 44.870 30.698 -88.900 1.00 29.23 452 SER A N 1
ATOM 3456 C CA . SER A 1 452 ? 46.177 31.313 -89.208 1.00 29.23 452 SER A CA 1
ATOM 3457 C C . SER A 1 452 ? 46.101 32.852 -89.030 1.00 29.23 452 SER A C 1
ATOM 3459 O O . SER A 1 452 ? 44.989 33.381 -89.036 1.00 29.23 452 SER A O 1
ATOM 3461 N N . PRO A 1 453 ? 47.218 33.584 -88.826 1.00 48.59 453 PRO A N 1
ATOM 3462 C CA . PRO A 1 453 ? 47.251 34.821 -88.041 1.00 48.59 453 PRO A CA 1
ATOM 3463 C C . PRO A 1 453 ? 47.137 36.111 -88.871 1.00 48.59 453 PRO A C 1
ATOM 3465 O O . PRO A 1 453 ? 47.654 36.188 -89.984 1.00 48.59 453 PRO A O 1
ATOM 3468 N N . SER A 1 454 ? 46.591 37.178 -88.275 1.00 30.83 454 SER A N 1
ATOM 3469 C CA . SER A 1 454 ? 47.083 38.540 -88.530 1.00 30.83 454 SER A CA 1
ATOM 3470 C C . SER A 1 454 ? 46.606 39.595 -87.530 1.00 30.83 454 SER A C 1
ATOM 3472 O O . SER A 1 454 ? 45.425 39.691 -87.219 1.00 30.83 454 SER A O 1
ATOM 3474 N N . ALA A 1 455 ? 47.601 40.386 -87.125 1.00 35.19 455 ALA A N 1
ATOM 3475 C CA . ALA A 1 455 ? 47.620 41.819 -86.844 1.00 35.19 455 ALA A CA 1
ATOM 3476 C C . ALA A 1 455 ? 46.718 42.430 -85.752 1.00 35.19 455 ALA A C 1
ATOM 3478 O O . ALA A 1 455 ? 45.520 42.646 -85.896 1.00 35.19 455 ALA A O 1
ATOM 3479 N N . THR A 1 456 ? 47.419 42.842 -84.698 1.00 36.50 456 THR A N 1
ATOM 3480 C CA . THR A 1 456 ? 47.121 43.872 -83.702 1.00 36.50 456 THR A CA 1
ATOM 3481 C C . THR A 1 456 ? 46.548 45.168 -84.287 1.00 36.50 456 THR A C 1
ATOM 3483 O O . THR A 1 456 ? 47.089 45.710 -85.247 1.00 36.50 456 THR A O 1
ATOM 3486 N N . SER A 1 457 ? 45.548 45.744 -83.615 1.00 33.22 457 SER A N 1
ATOM 3487 C CA . SER A 1 457 ? 45.289 47.192 -83.566 1.00 33.22 457 SER A CA 1
ATOM 3488 C C . SER A 1 457 ? 44.495 47.521 -82.300 1.00 33.22 457 SER A C 1
ATOM 3490 O O . SER A 1 457 ? 43.417 46.977 -82.076 1.00 33.22 457 SER A O 1
ATOM 3492 N N . SER A 1 458 ? 45.049 48.395 -81.464 1.00 34.84 458 SER A N 1
ATOM 3493 C CA . SER A 1 458 ? 44.405 48.978 -80.284 1.00 34.84 458 SER A CA 1
ATOM 3494 C C . SER A 1 458 ? 43.442 50.100 -80.684 1.00 34.84 458 SER A C 1
ATOM 3496 O O . SER A 1 458 ? 43.832 50.929 -81.498 1.00 34.84 458 SER A O 1
ATOM 3498 N N . ALA A 1 459 ? 42.263 50.189 -80.054 1.00 32.44 459 ALA A N 1
ATOM 3499 C CA . ALA A 1 459 ? 41.634 51.446 -79.608 1.00 32.44 459 ALA A CA 1
ATOM 3500 C C . ALA A 1 459 ? 40.297 51.191 -78.873 1.00 32.44 459 ALA A C 1
ATOM 3502 O O . ALA A 1 459 ? 39.355 50.634 -79.419 1.00 32.44 459 ALA A O 1
ATOM 3503 N N . THR A 1 460 ? 40.302 51.600 -77.607 1.00 30.44 460 THR A N 1
ATOM 3504 C CA . THR A 1 460 ? 39.294 52.257 -76.754 1.00 30.44 460 THR A CA 1
ATOM 3505 C C . THR A 1 460 ? 37.795 52.321 -77.126 1.00 30.44 460 THR A C 1
ATOM 3507 O O . THR A 1 460 ? 37.419 52.644 -78.244 1.00 30.44 460 THR A O 1
ATOM 3510 N N . THR A 1 461 ? 36.991 52.271 -76.049 1.00 31.09 461 THR A N 1
ATOM 3511 C CA . THR A 1 461 ? 35.656 52.860 -75.751 1.00 31.09 461 THR A CA 1
ATOM 3512 C C . THR A 1 461 ? 34.422 51.947 -75.605 1.00 31.09 461 THR A C 1
ATOM 3514 O O . THR A 1 461 ? 34.182 51.018 -76.363 1.00 31.09 461 THR A O 1
ATOM 3517 N N . VAL A 1 462 ? 33.705 52.242 -74.512 1.00 41.84 462 VAL A N 1
ATOM 3518 C CA . VAL A 1 462 ? 32.641 51.547 -73.754 1.00 41.84 462 VAL A CA 1
ATOM 3519 C C . VAL A 1 462 ? 31.266 51.672 -74.448 1.00 41.84 462 VAL A C 1
ATOM 3521 O O . VAL A 1 462 ? 31.065 52.648 -75.169 1.00 41.84 462 VAL A O 1
ATOM 3524 N N . PRO A 1 463 ? 30.306 50.741 -74.234 1.00 41.75 463 PRO A N 1
ATOM 3525 C CA . PRO A 1 463 ? 29.127 51.129 -73.442 1.00 41.75 463 PRO A CA 1
ATOM 3526 C C . PRO A 1 463 ? 28.548 50.055 -72.490 1.00 41.75 463 PRO A C 1
ATOM 3528 O O . PRO A 1 463 ? 28.771 48.853 -72.609 1.00 41.75 463 PRO A O 1
ATOM 3531 N N . GLU A 1 464 ? 27.792 50.593 -71.535 1.00 33.38 464 GLU A N 1
ATOM 3532 C CA . GLU A 1 464 ? 26.937 50.033 -70.484 1.00 33.38 464 GLU A CA 1
ATOM 3533 C C . GLU A 1 464 ? 25.973 48.896 -70.874 1.00 33.38 464 GLU A C 1
ATOM 3535 O O . GLU A 1 464 ? 25.365 48.911 -71.939 1.00 33.38 464 GLU A O 1
ATOM 3540 N N . SER A 1 465 ? 25.686 48.002 -69.919 1.00 31.47 465 SER A N 1
ATOM 3541 C CA . SER A 1 465 ? 24.377 47.987 -69.238 1.00 31.47 465 SER A CA 1
ATOM 3542 C C . SER A 1 465 ? 24.384 46.976 -68.089 1.00 31.47 465 SER A C 1
ATOM 3544 O O . SER A 1 465 ? 24.408 45.766 -68.298 1.00 31.47 465 SER A O 1
ATOM 3546 N N . ASN A 1 466 ? 24.374 47.498 -66.863 1.00 35.12 466 ASN A N 1
ATOM 3547 C CA . ASN A 1 466 ? 24.065 46.753 -65.651 1.00 35.12 466 ASN A CA 1
ATOM 3548 C C . ASN A 1 466 ? 23.066 47.585 -64.837 1.00 35.12 466 ASN A C 1
ATOM 3550 O O . ASN A 1 466 ? 23.386 48.662 -64.344 1.00 35.12 466 ASN A O 1
ATOM 3554 N N . THR A 1 467 ? 21.855 47.060 -64.700 1.00 33.97 467 THR A N 1
ATOM 3555 C CA . THR A 1 467 ? 20.806 47.423 -63.731 1.00 33.97 467 THR A CA 1
ATOM 3556 C C . THR A 1 467 ? 20.167 46.084 -63.333 1.00 33.97 467 THR A C 1
ATOM 3558 O O . THR A 1 467 ? 20.045 45.203 -64.174 1.00 33.97 467 THR A O 1
ATOM 3561 N N . THR A 1 468 ? 19.820 45.748 -62.090 1.00 31.31 468 THR A N 1
ATOM 3562 C CA . THR A 1 468 ? 19.474 46.504 -60.877 1.00 31.31 468 THR A CA 1
ATOM 3563 C C . THR A 1 468 ? 19.540 45.532 -59.692 1.00 31.31 468 THR A C 1
ATOM 3565 O O . THR A 1 468 ? 19.072 44.409 -59.840 1.00 31.31 468 THR A O 1
ATOM 3568 N N . SER A 1 469 ? 20.019 45.975 -58.523 1.00 31.30 469 SER A N 1
ATOM 3569 C CA . SER A 1 469 ? 19.274 45.927 -57.245 1.00 31.30 469 SER A CA 1
ATOM 3570 C C . SER A 1 469 ? 20.165 46.351 -56.066 1.00 31.30 469 SER A C 1
ATOM 3572 O O . SER A 1 469 ? 20.962 45.576 -55.547 1.00 31.30 469 SER A O 1
ATOM 3574 N N . THR A 1 470 ? 19.996 47.622 -55.704 1.00 34.31 470 THR A N 1
ATOM 3575 C CA . THR A 1 470 ? 19.854 48.188 -54.349 1.00 34.31 470 THR A CA 1
ATOM 3576 C C . THR A 1 470 ? 20.757 47.746 -53.192 1.00 34.31 470 THR A C 1
ATOM 3578 O O . THR A 1 470 ? 20.677 46.654 -52.637 1.00 34.31 470 THR A O 1
ATOM 3581 N N . THR A 1 471 ? 21.496 48.770 -52.781 1.00 38.91 471 THR A N 1
ATOM 3582 C CA . THR A 1 471 ? 22.214 49.109 -51.555 1.00 38.91 471 THR A CA 1
ATOM 3583 C C . THR A 1 471 ? 21.370 49.208 -50.278 1.00 38.91 471 THR A C 1
ATOM 3585 O O . THR A 1 471 ? 20.205 49.593 -50.295 1.00 38.91 471 THR A O 1
ATOM 3588 N N . GLY A 1 472 ? 22.068 49.022 -49.153 1.00 30.14 472 GLY A N 1
ATOM 3589 C CA . GLY A 1 472 ? 21.766 49.568 -47.825 1.00 30.14 472 GLY A CA 1
ATOM 3590 C C . GLY A 1 472 ? 22.427 48.696 -46.752 1.00 30.14 472 GLY A C 1
ATOM 3591 O O . GLY A 1 472 ? 22.188 47.501 -46.718 1.00 30.14 472 GLY A O 1
ATOM 3592 N N . GLY A 1 473 ? 23.301 49.148 -45.863 1.00 33.09 473 GLY A N 1
ATOM 3593 C CA . GLY A 1 473 ? 23.929 50.435 -45.622 1.00 33.09 473 GLY A CA 1
ATOM 3594 C C . GLY A 1 473 ? 25.003 50.208 -44.550 1.00 33.09 473 GLY A C 1
ATOM 3595 O O . GLY A 1 473 ? 24.859 49.354 -43.675 1.00 33.09 473 GLY A O 1
ATOM 3596 N N . THR A 1 474 ? 26.105 50.938 -44.655 1.00 41.97 474 THR A N 1
ATOM 3597 C CA . THR A 1 474 ? 27.211 50.947 -43.695 1.00 41.97 474 THR A CA 1
ATOM 3598 C C . THR A 1 474 ? 26.779 51.695 -42.432 1.00 41.97 474 THR A C 1
ATOM 3600 O O . THR A 1 474 ? 26.317 52.829 -42.524 1.00 41.97 474 THR A O 1
ATOM 3603 N N . GLY A 1 475 ? 26.940 51.086 -41.256 1.00 33.53 475 GLY A N 1
ATOM 3604 C CA . GLY A 1 475 ? 26.637 51.701 -39.963 1.00 33.53 475 GLY A CA 1
ATOM 3605 C C . GLY A 1 475 ? 27.727 51.393 -38.945 1.00 33.53 475 GLY A C 1
ATOM 3606 O O . GLY A 1 475 ? 27.803 50.286 -38.422 1.00 33.53 475 GLY A O 1
ATOM 3607 N N . ASN A 1 476 ? 28.581 52.388 -38.715 1.00 35.25 476 ASN A N 1
ATOM 3608 C CA . ASN A 1 476 ? 29.665 52.406 -37.740 1.00 35.25 476 ASN A CA 1
ATOM 3609 C C . ASN A 1 476 ? 29.179 52.097 -36.316 1.00 35.25 476 ASN A C 1
ATOM 3611 O O . ASN A 1 476 ? 28.112 52.538 -35.892 1.00 35.25 476 ASN A O 1
ATOM 3615 N N . GLY A 1 477 ? 30.022 51.379 -35.574 1.00 44.66 477 GLY A N 1
ATOM 3616 C CA . GLY A 1 477 ? 29.799 50.997 -34.188 1.00 44.66 477 GLY A CA 1
ATOM 3617 C C . GLY A 1 477 ? 29.630 52.183 -33.239 1.00 44.66 477 GLY A C 1
ATOM 3618 O O . GLY A 1 477 ? 30.473 53.073 -33.159 1.00 44.66 477 GLY A O 1
ATOM 3619 N N . GLY A 1 478 ? 28.556 52.120 -32.456 1.00 40.00 478 GLY A N 1
ATOM 3620 C CA . GLY A 1 478 ? 28.409 52.788 -31.172 1.00 40.00 478 GLY A CA 1
ATOM 3621 C C . GLY A 1 478 ? 28.063 51.721 -30.141 1.00 40.00 478 GLY A C 1
ATOM 3622 O O . GLY A 1 478 ? 27.021 51.078 -30.242 1.00 40.00 478 GLY A O 1
ATOM 3623 N N . PHE A 1 479 ? 28.965 51.489 -29.189 1.00 51.09 479 PHE A N 1
ATOM 3624 C CA . PHE A 1 479 ? 28.775 50.556 -28.079 1.00 51.09 479 PHE A CA 1
ATOM 3625 C C . PHE A 1 479 ? 27.616 51.055 -27.203 1.00 51.09 479 PHE A C 1
ATOM 3627 O O . PHE A 1 479 ? 27.713 52.147 -26.636 1.00 51.09 479 PHE A O 1
ATOM 3634 N N . PRO A 1 480 ? 26.511 50.311 -27.066 1.00 51.56 480 PRO A N 1
ATOM 3635 C CA . PRO A 1 480 ? 25.395 50.779 -26.274 1.00 51.56 480 PRO A CA 1
ATOM 3636 C C . PRO A 1 480 ? 25.665 50.349 -24.817 1.00 51.56 480 PRO A C 1
ATOM 3638 O O . PRO A 1 480 ? 25.860 49.181 -24.512 1.00 51.56 480 PRO A O 1
ATOM 3641 N N . TRP A 1 481 ? 25.734 51.320 -23.912 1.00 52.34 481 TRP A N 1
ATOM 3642 C CA . TRP A 1 481 ? 26.118 51.255 -22.491 1.00 52.34 481 TRP A CA 1
ATOM 3643 C C . TRP A 1 481 ? 25.090 50.565 -21.566 1.00 52.34 481 TRP A C 1
ATOM 3645 O O . TRP A 1 481 ? 25.270 50.503 -20.352 1.00 52.34 481 TRP A O 1
ATOM 3655 N N . TRP A 1 482 ? 24.022 49.991 -22.121 1.00 50.69 482 TRP A N 1
ATOM 3656 C CA . TRP A 1 482 ? 22.937 49.357 -21.364 1.00 50.69 482 TRP A CA 1
ATOM 3657 C C . TRP A 1 482 ? 23.202 47.936 -20.812 1.00 50.69 482 TRP A C 1
ATOM 3659 O O . TRP A 1 482 ? 22.601 47.623 -19.783 1.00 50.69 482 TRP A O 1
ATOM 3669 N N . PRO A 1 483 ? 24.098 47.074 -21.351 1.00 59.62 483 PRO A N 1
ATOM 3670 C CA . PRO A 1 483 ? 24.331 45.762 -20.748 1.00 59.62 483 PRO A CA 1
ATOM 3671 C C . PRO A 1 483 ? 25.079 45.862 -19.409 1.00 59.62 483 PRO A C 1
ATOM 3673 O O . PRO A 1 483 ? 24.873 45.025 -18.534 1.00 59.62 483 PRO A O 1
ATOM 3676 N N . VAL A 1 484 ? 25.865 46.923 -19.185 1.00 65.56 484 VAL A N 1
ATOM 3677 C CA . VAL A 1 484 ? 26.518 47.182 -17.887 1.00 65.56 484 VAL A CA 1
ATOM 3678 C C . VAL A 1 484 ? 25.490 47.565 -16.817 1.00 65.56 484 VAL A C 1
ATOM 3680 O O . VAL A 1 484 ? 25.584 47.104 -15.681 1.00 65.56 484 VAL A O 1
ATOM 3683 N N . VAL A 1 485 ? 24.464 48.341 -17.181 1.00 69.00 485 VAL A N 1
ATOM 3684 C CA . VAL A 1 485 ? 23.394 48.763 -16.259 1.00 69.00 485 VAL A CA 1
ATOM 3685 C C . VAL A 1 485 ? 22.500 47.582 -15.868 1.00 69.00 485 VAL A C 1
ATOM 3687 O O . VAL A 1 485 ? 22.162 47.431 -14.697 1.00 69.00 485 VAL A O 1
ATOM 3690 N N . VAL A 1 486 ? 22.178 46.692 -16.813 1.00 74.06 486 VAL A N 1
ATOM 3691 C CA . VAL A 1 486 ? 21.378 45.485 -16.533 1.00 74.06 486 VAL A CA 1
ATOM 3692 C C . VAL A 1 486 ? 22.130 44.519 -15.611 1.00 74.06 486 VAL A C 1
ATOM 3694 O O . VAL A 1 486 ? 21.538 43.990 -14.670 1.00 74.06 486 VAL A O 1
ATOM 3697 N N . ILE A 1 487 ? 23.442 44.343 -15.803 1.00 77.56 487 ILE A N 1
ATOM 3698 C CA . ILE A 1 487 ? 24.271 43.524 -14.905 1.00 77.56 487 ILE A CA 1
ATOM 3699 C C . ILE A 1 487 ? 24.349 44.154 -13.504 1.00 77.56 487 ILE A C 1
ATOM 3701 O O . ILE A 1 487 ? 24.221 43.438 -12.513 1.00 77.56 487 ILE A O 1
ATOM 3705 N N . LEU A 1 488 ? 24.471 45.482 -13.397 1.00 77.00 488 LEU A N 1
ATOM 3706 C CA . LEU A 1 488 ? 24.470 46.191 -12.109 1.00 77.00 488 LEU A CA 1
ATOM 3707 C C . LEU A 1 488 ? 23.142 46.040 -11.353 1.00 77.00 488 LEU A C 1
ATOM 3709 O O . LEU A 1 488 ? 23.159 45.839 -10.140 1.00 77.00 488 LEU A O 1
ATOM 3713 N N . ILE A 1 489 ? 22.004 46.068 -12.052 1.00 78.12 489 ILE A N 1
ATOM 3714 C CA . ILE A 1 489 ? 20.680 45.850 -11.448 1.00 78.12 489 ILE A CA 1
ATOM 3715 C C . ILE A 1 489 ? 20.525 44.396 -10.987 1.00 78.12 489 ILE A C 1
ATOM 3717 O O . ILE A 1 489 ? 20.057 44.162 -9.875 1.00 78.12 489 ILE A O 1
ATOM 3721 N N . ILE A 1 490 ? 20.971 43.413 -11.777 1.00 81.81 490 ILE A N 1
ATOM 3722 C CA . ILE A 1 490 ? 20.927 41.996 -11.378 1.00 81.81 490 ILE A CA 1
ATOM 3723 C C . ILE A 1 490 ? 21.816 41.749 -10.151 1.00 81.81 490 ILE A C 1
ATOM 3725 O O . ILE A 1 490 ? 21.400 41.056 -9.224 1.00 81.81 490 ILE A O 1
ATOM 3729 N N . VAL A 1 491 ? 23.003 42.360 -10.094 1.00 82.19 491 VAL A N 1
ATOM 3730 C CA . VAL A 1 491 ? 23.908 42.262 -8.938 1.00 82.19 491 VAL A CA 1
ATOM 3731 C C . VAL A 1 491 ? 23.335 42.987 -7.716 1.00 82.19 491 VAL A C 1
ATOM 3733 O O . VAL A 1 491 ? 23.427 42.460 -6.610 1.00 82.19 491 VAL A O 1
ATOM 3736 N N . ALA A 1 492 ? 22.684 44.141 -7.887 1.00 78.00 492 ALA A N 1
ATOM 3737 C CA . 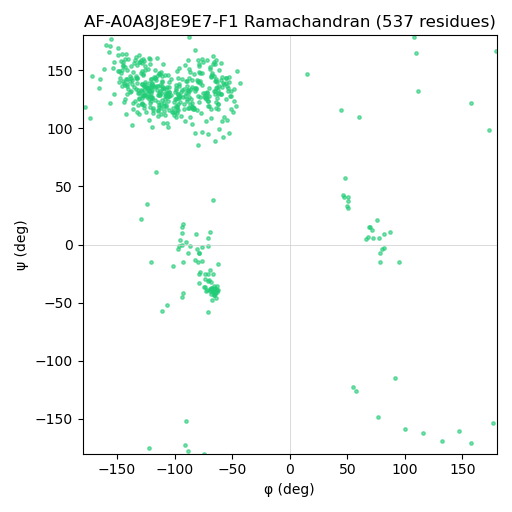ALA A 1 492 ? 22.020 44.855 -6.795 1.00 78.00 492 ALA A CA 1
ATOM 3738 C C . ALA A 1 492 ? 20.828 44.062 -6.233 1.00 78.00 492 ALA A C 1
ATOM 3740 O O . ALA A 1 492 ? 20.700 43.926 -5.017 1.00 78.00 492 ALA A O 1
ATOM 3741 N N . VAL A 1 493 ? 19.999 43.467 -7.098 1.00 79.06 493 VAL A N 1
ATOM 3742 C CA . VAL A 1 493 ? 18.885 42.598 -6.686 1.00 79.06 493 VAL A CA 1
ATOM 3743 C C . VAL A 1 493 ? 19.412 41.335 -6.006 1.00 79.06 493 VAL A C 1
ATOM 3745 O O . VAL A 1 493 ? 18.898 40.959 -4.955 1.00 79.06 493 VAL A O 1
ATOM 3748 N N . ALA A 1 494 ? 20.482 40.725 -6.525 1.00 77.12 494 ALA A N 1
ATOM 3749 C CA . ALA A 1 494 ? 21.127 39.574 -5.898 1.00 77.12 494 ALA A CA 1
ATOM 3750 C C . ALA A 1 494 ? 21.733 39.919 -4.525 1.00 77.12 494 ALA A C 1
ATOM 3752 O O . ALA A 1 494 ? 21.594 39.134 -3.590 1.00 77.12 494 ALA A O 1
ATOM 3753 N N . LEU A 1 495 ? 22.344 41.099 -4.366 1.00 76.31 495 LEU A N 1
ATOM 3754 C CA . LEU A 1 495 ? 22.881 41.576 -3.087 1.00 76.31 495 LEU A CA 1
ATOM 3755 C C . LEU A 1 495 ? 21.774 41.858 -2.066 1.00 76.31 495 LEU A C 1
ATOM 3757 O O . LEU A 1 495 ? 21.921 41.487 -0.902 1.00 76.31 495 LEU A O 1
ATOM 3761 N N . VAL A 1 496 ? 20.653 42.452 -2.486 1.00 76.38 496 VAL A N 1
ATOM 3762 C CA . VAL A 1 496 ? 19.490 42.676 -1.612 1.00 76.38 496 VAL A CA 1
ATOM 3763 C C . VAL A 1 496 ? 18.869 41.344 -1.189 1.00 76.38 496 VAL A C 1
ATOM 3765 O O . VAL A 1 496 ? 18.614 41.150 -0.000 1.00 76.38 496 VAL A O 1
ATOM 3768 N N . PHE A 1 497 ? 18.711 40.387 -2.111 1.00 73.00 497 PHE A N 1
ATOM 3769 C CA . PHE A 1 497 ? 18.209 39.048 -1.785 1.00 73.00 497 PHE A CA 1
ATOM 3770 C C . PHE A 1 497 ? 19.169 38.281 -0.863 1.00 73.00 497 PHE A C 1
ATOM 3772 O O . PHE A 1 497 ? 18.733 37.595 0.061 1.00 73.00 497 PHE A O 1
ATOM 3779 N N . TYR A 1 498 ? 20.481 38.434 -1.060 1.00 74.81 498 TYR A N 1
ATOM 3780 C CA . TYR A 1 498 ? 21.510 37.816 -0.224 1.00 74.81 498 TYR A CA 1
ATOM 3781 C C . TYR A 1 498 ? 21.555 38.408 1.195 1.00 74.81 498 TYR A C 1
ATOM 3783 O O . TYR A 1 498 ? 21.738 37.667 2.160 1.00 74.81 498 TYR A O 1
ATOM 3791 N N . TYR A 1 499 ? 21.342 39.720 1.353 1.00 64.88 499 TYR A N 1
ATOM 3792 C CA . TYR A 1 499 ? 21.297 40.365 2.671 1.00 64.88 499 TYR A CA 1
ATOM 3793 C C . TYR A 1 499 ? 19.963 40.166 3.406 1.00 64.88 499 TYR A C 1
ATOM 3795 O O . TYR A 1 499 ? 19.972 40.026 4.630 1.00 64.88 499 TYR A O 1
ATOM 3803 N N . GLN A 1 500 ? 18.830 40.092 2.698 1.00 62.34 500 GLN A N 1
ATOM 3804 C CA . GLN A 1 500 ? 17.522 39.823 3.312 1.00 62.34 500 GLN A CA 1
ATOM 3805 C C . GLN A 1 500 ? 17.357 38.362 3.758 1.00 62.34 500 GLN A C 1
ATOM 3807 O O . GLN A 1 500 ? 16.704 38.113 4.770 1.00 62.34 500 GLN A O 1
ATOM 3812 N N . ASN A 1 501 ? 18.006 37.410 3.077 1.00 54.78 501 ASN A N 1
ATOM 3813 C CA . ASN A 1 501 ? 17.989 35.990 3.447 1.00 54.78 501 ASN A CA 1
ATOM 3814 C C . ASN A 1 501 ? 19.148 35.556 4.354 1.00 54.78 501 ASN A C 1
ATOM 3816 O O . ASN A 1 501 ? 19.390 34.355 4.497 1.00 54.78 501 ASN A O 1
ATOM 3820 N N . GLN A 1 502 ? 19.849 36.482 5.020 1.00 52.94 502 GLN A N 1
ATOM 3821 C CA . GLN A 1 502 ? 20.786 36.063 6.059 1.00 52.94 502 GLN A CA 1
ATOM 3822 C C . GLN A 1 502 ? 20.015 35.489 7.259 1.00 52.94 502 GLN A C 1
ATOM 3824 O O . GLN A 1 502 ? 19.267 36.213 7.926 1.00 52.94 502 GLN A O 1
ATOM 3829 N N . PRO A 1 503 ? 20.193 34.197 7.594 1.00 50.69 503 PRO A N 1
ATOM 3830 C CA . PRO A 1 503 ? 19.574 33.631 8.776 1.00 50.69 503 PRO A CA 1
ATOM 3831 C C . PRO A 1 503 ? 20.126 34.356 10.006 1.00 50.69 503 PRO A C 1
ATOM 3833 O O . PRO A 1 503 ? 21.332 34.339 10.269 1.00 50.69 503 PRO A O 1
ATOM 3836 N N . LYS A 1 504 ? 19.235 34.987 10.783 1.00 49.09 504 LYS A N 1
ATOM 3837 C CA . LYS A 1 504 ? 19.564 35.550 12.099 1.00 49.09 504 LYS A CA 1
ATOM 3838 C C . LYS A 1 504 ? 20.358 34.502 12.882 1.00 49.09 504 LYS A C 1
ATOM 3840 O O . LYS A 1 504 ? 19.853 33.404 13.125 1.00 49.09 504 LYS A O 1
ATOM 3845 N N . LYS A 1 505 ? 21.602 34.836 13.257 1.00 44.94 505 LYS A N 1
ATOM 3846 C CA . LYS A 1 505 ? 22.518 33.966 14.012 1.00 44.94 505 LYS A CA 1
ATOM 3847 C C . LYS A 1 505 ? 21.833 33.458 15.283 1.00 44.94 505 LYS A C 1
ATOM 3849 O O . LYS A 1 505 ? 21.835 34.119 16.320 1.00 44.94 505 LYS A O 1
ATOM 3854 N N . ARG A 1 506 ? 21.267 32.251 15.222 1.00 47.75 506 ARG A N 1
ATOM 3855 C CA . ARG A 1 506 ? 20.927 31.471 16.413 1.00 47.75 506 ARG A CA 1
ATOM 3856 C C . ARG A 1 506 ? 22.235 31.126 17.119 1.00 47.75 506 ARG A C 1
ATOM 3858 O O . ARG A 1 506 ? 23.160 30.619 16.490 1.00 47.75 506 ARG A O 1
ATOM 3865 N N . ARG A 1 507 ? 22.300 31.393 18.428 1.00 49.59 507 ARG A N 1
ATOM 3866 C CA . ARG A 1 507 ? 23.400 30.959 19.301 1.00 49.59 507 ARG A CA 1
ATOM 3867 C C . ARG A 1 507 ? 23.666 29.468 19.080 1.00 49.59 507 ARG A C 1
ATOM 3869 O O . ARG A 1 507 ? 22.836 28.626 19.416 1.00 49.59 507 ARG A O 1
ATOM 3876 N N . THR A 1 508 ? 24.834 29.151 18.538 1.00 48.09 508 THR A N 1
ATOM 3877 C CA . THR A 1 508 ? 25.350 27.789 18.435 1.00 48.09 508 THR A CA 1
ATOM 3878 C C . THR A 1 508 ? 25.673 27.287 19.838 1.00 48.09 508 THR A C 1
ATOM 3880 O O . THR A 1 508 ? 26.615 27.737 20.490 1.00 48.09 508 THR A O 1
ATOM 3883 N N . ARG A 1 509 ? 24.863 26.348 20.335 1.00 54.91 509 ARG A N 1
ATOM 3884 C CA . ARG A 1 509 ? 25.196 25.568 21.532 1.00 54.91 509 ARG A CA 1
ATOM 3885 C C . ARG A 1 509 ? 26.439 24.730 21.209 1.00 54.91 509 ARG A C 1
ATOM 3887 O O . ARG A 1 509 ? 26.505 24.135 20.135 1.00 54.91 509 ARG A O 1
ATOM 3894 N N . LYS A 1 510 ? 27.422 24.696 22.119 1.00 50.03 510 LYS A N 1
ATOM 3895 C CA . LYS A 1 510 ? 28.645 23.889 21.958 1.00 50.03 510 LYS A CA 1
ATOM 3896 C C . LYS A 1 510 ? 28.274 22.441 21.620 1.00 50.03 510 LYS A C 1
ATOM 3898 O O . LYS A 1 510 ? 27.488 21.826 22.340 1.00 50.03 510 LYS A O 1
ATOM 3903 N N . ALA A 1 511 ? 28.848 21.914 20.540 1.00 52.09 511 ALA A N 1
ATOM 3904 C CA . ALA A 1 511 ? 28.681 20.520 20.157 1.00 52.09 511 ALA A CA 1
ATOM 3905 C C . ALA A 1 511 ? 29.199 19.591 21.276 1.00 52.09 511 ALA A C 1
ATOM 3907 O O . ALA A 1 511 ? 30.225 19.897 21.897 1.00 52.09 511 ALA A O 1
ATOM 3908 N N . PRO A 1 512 ? 28.525 18.461 21.552 1.00 61.00 512 PRO A N 1
ATOM 3909 C CA . PRO A 1 512 ? 29.042 17.473 22.486 1.00 61.00 512 PRO A CA 1
ATOM 3910 C C . PRO A 1 512 ? 30.362 16.893 21.962 1.00 61.00 512 PRO A C 1
ATOM 3912 O O . PRO A 1 512 ? 30.522 16.644 20.766 1.00 61.00 512 PRO A O 1
ATOM 3915 N N . LYS A 1 513 ? 31.318 16.684 22.876 1.00 52.09 513 LYS A N 1
ATOM 3916 C CA . LYS A 1 513 ? 32.623 16.081 22.569 1.00 52.09 513 LYS A CA 1
ATOM 3917 C C . LYS A 1 513 ? 32.425 14.759 21.818 1.00 52.09 513 LYS A C 1
ATOM 3919 O O . LYS A 1 513 ? 31.694 13.884 22.286 1.00 52.09 513 LYS A O 1
ATOM 3924 N N . ARG A 1 514 ? 33.102 14.625 20.671 1.00 50.44 514 ARG A N 1
ATOM 3925 C CA . ARG A 1 514 ? 33.163 13.400 19.861 1.00 50.44 514 ARG A CA 1
ATOM 3926 C C . ARG A 1 514 ? 33.493 12.204 20.759 1.00 50.44 514 ARG A C 1
ATOM 3928 O O . ARG A 1 514 ? 34.514 12.210 21.444 1.00 50.44 514 ARG A O 1
ATOM 3935 N N . ARG A 1 515 ? 32.639 11.176 20.750 1.00 52.53 515 ARG A N 1
ATOM 3936 C CA . ARG A 1 515 ? 33.013 9.860 21.276 1.00 52.53 515 ARG A CA 1
ATOM 3937 C C . ARG A 1 515 ? 33.996 9.230 20.292 1.00 52.53 515 ARG A C 1
ATOM 3939 O O . ARG A 1 515 ? 33.758 9.244 19.088 1.00 52.53 515 ARG A O 1
ATOM 3946 N N . SER A 1 516 ? 35.107 8.739 20.830 1.00 53.31 516 SER A N 1
ATOM 3947 C CA . SER A 1 516 ? 36.103 7.955 20.101 1.00 53.31 516 SER A CA 1
ATOM 3948 C C . SER A 1 516 ? 35.430 6.768 19.384 1.00 53.31 516 SER A C 1
ATOM 3950 O O . SER A 1 516 ? 34.495 6.184 19.943 1.00 53.31 516 SER A O 1
ATOM 3952 N N . PRO A 1 517 ? 35.903 6.385 18.182 1.00 50.31 517 PRO A N 1
ATOM 3953 C CA . PRO A 1 517 ? 35.363 5.259 17.421 1.00 50.31 517 PRO A CA 1
ATOM 3954 C C . PRO A 1 517 ? 35.705 3.889 18.036 1.00 50.31 517 PRO A C 1
ATOM 3956 O O . PRO A 1 517 ? 35.238 2.870 17.545 1.00 50.31 517 PRO A O 1
ATOM 3959 N N . LEU A 1 518 ? 36.450 3.845 19.148 1.00 56.03 518 LEU A N 1
ATOM 3960 C CA . LEU A 1 518 ? 36.612 2.657 19.991 1.00 56.03 518 LEU A CA 1
ATOM 3961 C C . LEU A 1 518 ? 36.032 2.916 21.387 1.00 56.03 518 LEU A C 1
ATOM 3963 O O . LEU A 1 518 ? 36.717 2.900 22.412 1.00 56.03 518 LEU A O 1
ATOM 3967 N N . GLY A 1 519 ? 34.727 3.173 21.432 1.00 42.12 519 GLY A N 1
ATOM 3968 C CA . GLY A 1 519 ? 33.963 3.147 22.671 1.00 42.12 519 GLY A CA 1
ATOM 3969 C C . GLY A 1 519 ? 33.810 1.709 23.157 1.00 42.12 519 GLY A C 1
ATOM 3970 O O . GLY A 1 519 ? 32.892 1.012 22.738 1.00 42.12 519 GLY A O 1
ATOM 3971 N N . ARG A 1 520 ? 34.693 1.266 24.061 1.00 54.41 520 ARG A N 1
ATOM 3972 C CA . ARG A 1 520 ? 34.485 0.039 24.843 1.00 54.41 520 ARG A CA 1
ATOM 3973 C C . ARG A 1 520 ? 33.092 0.099 25.475 1.00 54.41 520 ARG A C 1
ATOM 3975 O O . ARG A 1 520 ? 32.825 0.971 26.304 1.00 54.41 520 ARG A O 1
ATOM 3982 N N . PHE A 1 521 ? 32.217 -0.826 25.087 1.00 53.00 521 PHE A N 1
ATOM 3983 C CA . PHE A 1 521 ? 30.943 -1.054 25.756 1.00 53.00 521 PHE A CA 1
ATOM 3984 C C . PHE A 1 521 ? 31.212 -1.310 27.242 1.00 53.00 521 PHE A C 1
ATOM 3986 O O . PHE A 1 521 ? 31.717 -2.363 27.630 1.00 53.00 521 PHE A O 1
ATOM 3993 N N . LYS A 1 522 ? 30.880 -0.337 28.093 1.00 55.44 522 LYS A N 1
ATOM 3994 C CA . LYS A 1 522 ? 30.774 -0.578 29.530 1.00 55.44 522 LYS A CA 1
ATOM 3995 C C . LYS A 1 522 ? 29.500 -1.397 29.715 1.00 55.44 522 LYS A C 1
ATOM 3997 O O . LYS A 1 522 ? 28.407 -0.866 29.527 1.00 55.44 522 LYS A O 1
ATOM 4002 N N . ARG A 1 523 ? 29.645 -2.694 30.008 1.00 59.69 523 ARG A N 1
ATOM 4003 C CA . ARG A 1 523 ? 28.500 -3.561 30.318 1.00 59.69 523 ARG A CA 1
ATOM 4004 C C . ARG A 1 523 ? 27.687 -2.915 31.452 1.00 59.69 523 ARG A C 1
ATOM 4006 O O . ARG A 1 523 ? 28.296 -2.435 32.415 1.00 59.69 523 ARG A O 1
ATOM 4013 N N . PRO A 1 524 ? 26.350 -2.857 31.345 1.00 64.38 524 PRO A N 1
ATOM 4014 C CA . PRO A 1 524 ? 25.516 -2.382 32.439 1.00 64.38 524 PRO A CA 1
ATOM 4015 C C . PRO A 1 524 ? 25.765 -3.251 33.676 1.00 64.38 524 PRO A C 1
ATOM 4017 O O . PRO A 1 524 ? 25.940 -4.466 33.569 1.00 64.38 524 PRO A O 1
ATOM 4020 N N . LYS A 1 525 ? 25.842 -2.614 34.849 1.00 66.00 525 LYS A N 1
ATOM 4021 C CA . LYS A 1 525 ? 25.989 -3.341 36.113 1.00 66.00 525 LYS A CA 1
ATOM 4022 C C . LYS A 1 525 ? 24.744 -4.216 36.320 1.00 66.00 525 LYS A C 1
ATOM 4024 O O . LYS A 1 525 ? 23.642 -3.710 36.101 1.00 66.00 525 LYS A O 1
ATOM 4029 N N . PRO A 1 526 ? 24.901 -5.482 36.742 1.00 69.31 526 PRO A N 1
ATOM 4030 C CA . PRO A 1 526 ? 23.761 -6.323 37.073 1.00 69.31 526 PRO A CA 1
ATOM 4031 C C . PRO A 1 526 ? 22.942 -5.671 38.199 1.00 69.31 526 PRO A C 1
ATOM 4033 O O . PRO A 1 526 ? 23.526 -5.022 39.079 1.00 69.31 526 PRO A O 1
ATOM 4036 N N . PRO A 1 527 ? 21.604 -5.797 38.169 1.00 61.66 527 PRO A N 1
ATOM 4037 C CA . PRO A 1 527 ? 20.754 -5.248 39.213 1.00 61.66 527 PRO A CA 1
ATOM 4038 C C . PRO A 1 527 ? 21.095 -5.906 40.552 1.00 61.66 527 PRO A C 1
ATOM 4040 O O . PRO A 1 527 ? 21.174 -7.129 40.659 1.00 61.66 527 PRO A O 1
ATOM 4043 N N . LYS A 1 528 ? 21.304 -5.083 41.584 1.00 56.66 528 LYS A N 1
ATOM 4044 C CA . LYS A 1 528 ? 21.356 -5.562 42.964 1.00 56.66 528 LYS A CA 1
ATOM 4045 C C . LYS A 1 528 ? 19.924 -5.824 43.416 1.00 56.66 528 LYS A C 1
ATOM 4047 O O . LYS A 1 528 ? 19.145 -4.881 43.543 1.00 56.66 528 LYS A O 1
ATOM 4052 N N . PHE A 1 529 ? 19.588 -7.087 43.647 1.00 52.53 529 PHE A N 1
ATOM 4053 C CA . PHE A 1 529 ? 18.386 -7.438 44.390 1.00 52.53 529 PHE A CA 1
ATOM 4054 C C . PHE A 1 529 ? 18.606 -7.063 45.856 1.00 52.53 529 PHE A C 1
ATOM 4056 O O . PHE A 1 529 ? 19.538 -7.545 46.494 1.00 52.53 529 PHE A O 1
ATOM 4063 N N . HIS A 1 530 ? 17.770 -6.162 46.366 1.00 52.19 530 HIS A N 1
ATOM 4064 C CA . HIS A 1 530 ? 17.614 -5.979 47.801 1.00 52.19 530 HIS A CA 1
ATOM 4065 C C . HIS A 1 530 ? 16.591 -7.006 48.274 1.00 52.19 530 HIS A C 1
ATOM 4067 O O . HIS A 1 530 ? 15.395 -6.856 48.023 1.00 52.19 530 HIS A O 1
ATOM 4073 N N . GLU A 1 531 ? 17.078 -8.061 48.917 1.00 48.81 531 GLU A N 1
ATOM 4074 C CA . GLU A 1 531 ? 16.239 -8.991 49.661 1.00 48.81 531 GLU A CA 1
ATOM 4075 C C . GLU A 1 531 ? 15.579 -8.207 50.803 1.00 48.81 531 GLU A C 1
ATOM 4077 O O . GLU A 1 531 ? 16.252 -7.608 51.642 1.00 48.81 531 GLU A O 1
ATOM 4082 N N . ARG A 1 532 ? 14.247 -8.117 50.779 1.00 49.41 532 ARG A N 1
ATOM 4083 C CA . ARG A 1 532 ? 13.474 -7.664 51.936 1.00 49.41 532 ARG A CA 1
ATOM 4084 C C . ARG A 1 532 ? 13.189 -8.905 52.771 1.00 49.41 532 ARG A C 1
ATOM 4086 O O . ARG A 1 532 ? 12.473 -9.785 52.300 1.00 49.41 532 ARG A O 1
ATOM 4093 N N . ASP A 1 533 ? 13.701 -8.932 53.998 1.00 58.69 533 ASP A N 1
ATOM 4094 C CA . ASP A 1 533 ? 13.474 -9.962 55.030 1.00 58.69 533 ASP A CA 1
ATOM 4095 C C . ASP A 1 533 ? 12.017 -10.006 55.548 1.00 58.69 533 ASP A C 1
ATOM 4097 O O . ASP A 1 533 ? 11.749 -10.180 56.734 1.00 58.69 533 ASP A O 1
ATOM 4101 N N . SER A 1 534 ? 11.025 -9.824 54.677 1.00 55.16 534 SER A N 1
ATOM 4102 C CA . SER A 1 534 ? 9.619 -9.704 55.068 1.00 55.16 534 SER A CA 1
ATOM 4103 C C . SER A 1 534 ? 8.713 -10.716 54.372 1.00 55.16 534 SER A C 1
ATOM 4105 O O . SER A 1 534 ? 7.564 -10.397 54.064 1.00 55.16 534 SER A O 1
ATOM 4107 N N . LEU A 1 535 ? 9.204 -11.931 54.115 1.00 54.56 535 LEU A N 1
ATOM 4108 C CA . LEU A 1 535 ? 8.347 -13.054 53.732 1.00 54.56 535 LEU A CA 1
ATOM 4109 C C . LEU A 1 535 ? 8.478 -14.210 54.736 1.00 54.56 535 LEU A C 1
ATOM 4111 O O . LEU A 1 535 ? 9.592 -14.651 55.022 1.00 54.56 535 LEU A O 1
ATOM 4115 N N . PRO A 1 536 ? 7.355 -14.710 55.289 1.00 59.59 536 PRO A N 1
ATOM 4116 C CA . PRO A 1 536 ? 7.380 -15.777 56.276 1.00 59.59 536 PRO A CA 1
ATOM 4117 C C . PRO A 1 536 ? 7.787 -17.095 55.614 1.00 59.59 536 PRO A C 1
ATOM 4119 O O . PRO A 1 536 ? 7.197 -17.523 54.619 1.00 59.59 536 PRO A O 1
ATOM 4122 N N . LYS A 1 537 ? 8.792 -17.759 56.193 1.00 56.44 537 LYS A N 1
ATOM 4123 C CA . LYS A 1 537 ? 9.180 -19.123 55.821 1.00 56.44 537 LYS A CA 1
ATOM 4124 C C . LYS A 1 537 ? 8.006 -20.062 56.116 1.00 56.44 537 LYS A C 1
ATOM 4126 O O . LYS A 1 537 ? 7.551 -20.141 57.258 1.00 56.44 537 LYS A O 1
ATOM 4131 N N . LYS A 1 538 ? 7.505 -20.755 55.089 1.00 45.97 538 LYS A N 1
ATOM 4132 C CA . LYS A 1 538 ? 6.564 -21.871 55.260 1.00 45.97 538 LYS A CA 1
ATOM 4133 C C . LYS A 1 538 ? 7.255 -22.985 56.056 1.00 45.97 538 LYS A C 1
ATOM 4135 O O . LYS A 1 538 ? 8.404 -23.308 55.760 1.00 45.97 538 LYS A O 1
ATOM 4140 N N . LYS A 1 539 ? 6.548 -23.505 57.062 1.00 45.06 539 LYS A N 1
ATOM 4141 C CA . LYS A 1 539 ? 6.864 -24.769 57.737 1.00 45.06 539 LYS A CA 1
ATOM 4142 C C . LYS A 1 539 ? 6.590 -25.945 56.815 1.00 45.06 539 LYS A C 1
ATOM 4144 O O . LYS A 1 539 ? 5.615 -25.835 56.035 1.00 45.06 539 LYS A O 1
#

Mean predicted aligned error: 17.39 Å

Secondary structure (DSSP, 8-state):
-HHHHHHHHHHHHHHHHHS-----EEEEEEEES-EEEETTSEEEEEEEEEE-SSS-EEEEEEEEEEEE-TTS-B--SEEEEEE--EEEEE-TT-EEEEEEEEEE-TTSPSEEEEEEEEEEEEETTEEEEEEEEEEEEEES-SEEEEEEEEEBTTTBS-SEEETT-EEEEEEEEEE-SSS-EEEEEEEEEEETTEEEEEEEEEEEE-SEEEEEEEEEE--TTSPSEEEEEEEEEEETTEEEEEEEEEEEE-SEEEEEEEES-SEEETT--EEEEEEEEESS-EEEEEEEEEEETTSSEEEEEEEEEEE-SEEEEEEEEEP-SS-EEEEEEEEEEETTEEEEEEEEEEEEEPPPEEEEEEEEEETTEEEEEEEEEE-SSS-EEEEEEEEEEETTEEEEEEEEEEEE-SEEEEEEEEEE--TTSEEEEEEEEEETTEEEEEEEEEE-PPPPPPPPP---------------------------SHHHHHHHHHHHHHHHHHHHTPPP----PPPPPPPPS-----PPPPP-----S-SPPP-

pLDDT: mean 84.11, std 18.24, range [29.23, 97.94]